Protein AF-A0AAN6TFU3-F1 (afdb_monomer)

Mean predicted aligned error: 9.66 Å

Radius of gyration: 27.09 Å; Cα contacts (8 Å, |Δi|>4): 936; chains: 1; bounding box: 92×65×65 Å

pLDDT: mean 84.67, std 21.24, range [26.86, 98.88]

Structure (mmCIF, N/CA/C/O backbone):
data_AF-A0AAN6TFU3-F1
#
_entry.id   AF-A0AAN6TFU3-F1
#
loop_
_atom_site.group_PDB
_atom_site.id
_atom_site.type_symbol
_atom_site.label_atom_id
_atom_site.label_alt_id
_atom_site.label_comp_id
_atom_site.label_asym_id
_atom_site.label_entity_id
_atom_site.label_seq_id
_atom_site.pdbx_PDB_ins_code
_atom_site.Cartn_x
_atom_site.Cartn_y
_atom_site.Cartn_z
_atom_site.occupancy
_atom_site.B_iso_or_equiv
_atom_site.auth_seq_id
_atom_site.auth_comp_id
_atom_site.auth_asym_id
_atom_site.auth_atom_id
_atom_site.pdbx_PDB_model_num
ATOM 1 N N . MET A 1 1 ? 24.140 -25.351 6.120 1.00 63.88 1 MET A N 1
ATOM 2 C CA . MET A 1 1 ? 22.740 -24.965 6.407 1.00 63.88 1 MET A CA 1
ATOM 3 C C . MET A 1 1 ? 21.881 -25.359 5.218 1.00 63.88 1 MET A C 1
ATOM 5 O O . MET A 1 1 ? 22.418 -25.387 4.118 1.00 63.88 1 MET A O 1
ATOM 9 N N . ALA A 1 2 ? 20.604 -25.695 5.427 1.00 81.69 2 ALA A N 1
ATOM 10 C CA . ALA A 1 2 ? 19.668 -25.896 4.318 1.00 81.69 2 ALA A CA 1
ATOM 11 C C . ALA A 1 2 ? 19.579 -24.611 3.481 1.00 81.69 2 ALA A C 1
ATOM 13 O O . ALA A 1 2 ? 19.592 -23.516 4.040 1.00 81.69 2 ALA A O 1
ATOM 14 N N . THR A 1 3 ? 19.518 -24.737 2.161 1.00 91.31 3 THR A N 1
ATOM 15 C CA . THR A 1 3 ? 19.290 -23.611 1.253 1.00 91.31 3 THR A CA 1
ATOM 16 C C . THR A 1 3 ? 17.799 -23.279 1.188 1.00 91.31 3 THR A C 1
ATOM 18 O O . THR A 1 3 ? 16.947 -24.113 1.510 1.00 91.31 3 THR A O 1
ATOM 21 N N . ILE A 1 4 ? 17.449 -22.083 0.702 1.00 96.19 4 ILE A N 1
ATOM 22 C CA . ILE A 1 4 ? 16.042 -21.724 0.463 1.00 96.19 4 ILE A CA 1
ATOM 23 C C . ILE A 1 4 ? 15.337 -22.743 -0.443 1.00 96.19 4 ILE A C 1
ATOM 25 O O . ILE A 1 4 ? 14.178 -23.066 -0.210 1.00 96.19 4 ILE A O 1
ATOM 29 N N . CYS A 1 5 ? 16.044 -23.297 -1.430 1.00 96.38 5 CYS A N 1
ATOM 30 C CA . CYS A 1 5 ? 15.501 -24.269 -2.373 1.00 96.38 5 CYS A CA 1
ATOM 31 C C . CYS A 1 5 ? 15.278 -25.658 -1.762 1.00 96.38 5 CYS A C 1
ATOM 33 O O . CYS A 1 5 ? 14.537 -26.442 -2.349 1.00 96.38 5 CYS A O 1
ATOM 35 N N . ASP A 1 6 ? 15.903 -25.969 -0.624 1.00 94.69 6 ASP A N 1
ATOM 36 C CA . ASP A 1 6 ? 15.677 -27.237 0.077 1.00 94.69 6 ASP A CA 1
ATOM 37 C C . ASP A 1 6 ? 14.355 -27.202 0.855 1.00 94.69 6 ASP A C 1
ATOM 39 O O . ASP A 1 6 ? 13.655 -28.208 0.935 1.00 94.69 6 ASP A O 1
ATOM 43 N N . LEU A 1 7 ? 13.985 -26.034 1.399 1.00 94.38 7 LEU A N 1
ATOM 44 C CA . LEU A 1 7 ? 12.725 -25.843 2.133 1.00 94.38 7 LEU A CA 1
ATOM 45 C C . LEU A 1 7 ? 11.571 -25.348 1.251 1.00 94.38 7 LEU A C 1
ATOM 47 O O . LEU A 1 7 ? 10.412 -25.637 1.540 1.00 94.38 7 LEU A O 1
ATOM 51 N N . PHE A 1 8 ? 11.885 -24.596 0.196 1.00 96.69 8 PHE A N 1
ATOM 52 C CA . PHE A 1 8 ? 10.936 -23.961 -0.720 1.00 96.69 8 PHE A CA 1
ATOM 53 C C . PHE A 1 8 ? 11.400 -24.172 -2.173 1.00 96.69 8 PHE A C 1
ATOM 55 O O . PHE A 1 8 ? 11.876 -23.232 -2.822 1.00 96.69 8 PHE A O 1
ATOM 62 N N . PRO A 1 9 ? 11.320 -25.408 -2.704 1.00 97.19 9 PRO A N 1
ATOM 63 C CA . PRO A 1 9 ? 11.821 -25.746 -4.039 1.00 97.19 9 PRO A CA 1
ATOM 64 C C . PRO A 1 9 ? 11.180 -24.915 -5.158 1.00 97.19 9 PRO A C 1
ATOM 66 O O . PRO A 1 9 ? 11.825 -24.646 -6.172 1.00 97.19 9 PRO A O 1
ATOM 69 N N . GLU A 1 10 ? 9.948 -24.439 -4.966 1.00 97.12 10 GLU A N 1
ATOM 70 C CA . GLU A 1 10 ? 9.255 -23.544 -5.893 1.00 97.12 10 GLU A CA 1
ATOM 71 C C . GLU A 1 10 ? 9.965 -22.193 -6.101 1.00 97.12 10 GLU A C 1
ATOM 73 O O . GLU A 1 10 ? 9.707 -21.523 -7.096 1.00 97.12 10 GLU A O 1
ATOM 78 N N . TYR A 1 11 ? 10.894 -21.789 -5.226 1.00 97.88 11 TYR A N 1
ATOM 79 C CA . TYR A 1 11 ? 11.713 -20.593 -5.439 1.00 97.88 11 TYR A CA 1
ATOM 80 C C . TYR A 1 11 ? 12.482 -20.673 -6.768 1.00 97.88 11 TYR A C 1
ATOM 82 O O . TYR A 1 11 ? 12.613 -19.671 -7.474 1.00 97.88 11 TYR A O 1
ATOM 90 N N . ARG A 1 12 ? 12.886 -21.884 -7.183 1.00 97.12 12 ARG A N 1
ATOM 91 C CA . ARG A 1 12 ? 13.541 -22.136 -8.477 1.00 97.12 12 ARG A CA 1
ATOM 92 C C . ARG A 1 12 ? 12.663 -21.772 -9.674 1.00 97.12 12 ARG A C 1
ATOM 94 O O . ARG A 1 12 ? 13.196 -21.485 -10.736 1.00 97.12 12 ARG A O 1
ATOM 101 N N . SER A 1 13 ? 11.336 -21.735 -9.528 1.00 97.25 13 SER A N 1
ATOM 102 C CA . SER A 1 13 ? 10.439 -21.348 -10.625 1.00 97.25 13 SER A CA 1
ATOM 103 C C . SER A 1 13 ? 10.405 -19.835 -10.867 1.00 97.25 13 SER A C 1
ATOM 105 O O . SER A 1 13 ? 9.597 -19.362 -11.662 1.00 97.25 13 SER A O 1
ATOM 107 N N . THR A 1 14 ? 11.209 -19.056 -10.139 1.00 97.75 14 THR A N 1
ATOM 108 C CA . THR A 1 14 ? 11.186 -17.589 -10.176 1.00 97.75 14 THR A CA 1
ATOM 109 C C . THR A 1 14 ? 12.504 -16.982 -10.653 1.00 97.75 14 THR A C 1
ATOM 111 O O . THR A 1 14 ? 12.731 -15.800 -10.418 1.00 97.75 14 THR A O 1
ATOM 114 N N . THR A 1 15 ? 13.372 -17.760 -11.310 1.00 96.38 15 THR A N 1
ATOM 115 C CA . THR A 1 15 ? 14.704 -17.326 -11.791 1.00 96.38 15 THR A CA 1
ATOM 116 C C . THR A 1 15 ? 14.666 -16.109 -12.708 1.00 96.38 15 THR A C 1
ATOM 118 O O . THR A 1 15 ? 15.585 -15.300 -12.683 1.00 96.38 15 THR A O 1
ATOM 121 N N . LEU A 1 16 ? 13.563 -15.913 -13.433 1.00 96.94 16 LEU A N 1
ATOM 122 C CA . LEU A 1 16 ? 13.294 -14.692 -14.192 1.00 96.94 16 LEU A CA 1
ATOM 123 C C . LEU A 1 16 ? 13.498 -13.414 -13.355 1.00 96.94 16 LEU A C 1
ATOM 125 O O . LEU A 1 16 ? 13.986 -12.411 -13.864 1.00 96.94 16 LEU A O 1
ATOM 129 N N . LEU A 1 17 ? 13.145 -13.432 -12.066 1.00 97.44 17 LEU A N 1
ATOM 130 C CA . LEU A 1 17 ? 13.337 -12.276 -11.187 1.00 97.44 17 LEU A CA 1
ATOM 131 C C . LEU A 1 17 ? 14.807 -12.054 -10.819 1.00 97.44 17 LEU A C 1
ATOM 133 O O . LEU A 1 17 ? 15.189 -10.917 -10.561 1.00 97.44 17 LEU A O 1
ATOM 137 N N . ASP A 1 18 ? 15.640 -13.096 -10.842 1.00 97.62 18 ASP A N 1
ATOM 138 C CA . ASP A 1 18 ? 17.091 -12.944 -10.699 1.00 97.62 18 ASP A CA 1
ATOM 139 C C . ASP A 1 18 ? 17.695 -12.321 -11.966 1.00 97.62 18 ASP A C 1
ATOM 141 O O . ASP A 1 18 ? 18.605 -11.499 -11.876 1.00 97.62 18 ASP A O 1
ATOM 145 N N . ASP A 1 19 ? 17.176 -12.669 -13.148 1.00 97.00 19 ASP A N 1
ATOM 146 C CA . ASP A 1 19 ? 17.580 -12.045 -14.413 1.00 97.00 19 ASP A CA 1
ATOM 147 C C . ASP A 1 19 ? 17.200 -10.558 -14.424 1.00 97.00 19 ASP A C 1
ATOM 149 O O . ASP A 1 19 ? 18.052 -9.706 -14.681 1.00 97.00 19 ASP A O 1
ATOM 153 N N . LEU A 1 20 ? 15.963 -10.231 -14.029 1.00 96.75 20 LEU A N 1
ATOM 154 C CA . LEU A 1 20 ? 15.510 -8.846 -13.876 1.00 96.75 20 LEU A CA 1
ATOM 155 C C . LEU A 1 20 ? 16.286 -8.098 -12.787 1.00 96.75 20 LEU A C 1
ATOM 157 O O . LEU A 1 20 ? 16.576 -6.916 -12.958 1.00 96.75 20 LEU A O 1
ATOM 161 N N . ARG A 1 21 ? 16.676 -8.757 -11.687 1.00 97.12 21 ARG A N 1
ATOM 162 C CA . ARG A 1 21 ? 17.547 -8.152 -10.668 1.00 97.12 21 ARG A CA 1
ATOM 163 C C . ARG A 1 21 ? 18.862 -7.664 -11.278 1.00 97.12 21 ARG A C 1
ATOM 165 O O . ARG A 1 21 ? 19.304 -6.575 -10.926 1.00 97.12 21 ARG A O 1
ATOM 172 N N . ARG A 1 22 ? 19.438 -8.433 -12.209 1.00 97.25 22 ARG A N 1
ATOM 173 C CA . ARG A 1 22 ? 20.698 -8.104 -12.895 1.00 97.25 22 ARG A CA 1
ATOM 174 C C . ARG A 1 22 ? 20.539 -7.126 -14.057 1.00 97.25 22 ARG A C 1
ATOM 176 O O . ARG A 1 22 ? 21.493 -6.422 -14.353 1.00 97.25 22 ARG A O 1
ATOM 183 N N . SER A 1 23 ? 19.393 -7.080 -14.738 1.00 96.44 23 SER A N 1
ATOM 184 C CA . SER A 1 23 ? 19.201 -6.192 -15.899 1.00 96.44 23 SER A CA 1
ATOM 185 C C . SER A 1 23 ? 18.516 -4.866 -15.555 1.00 96.44 23 SER A C 1
ATOM 187 O O . SER A 1 23 ? 18.873 -3.821 -16.094 1.00 96.44 23 SER A O 1
ATOM 189 N N . GLU A 1 24 ? 17.534 -4.885 -14.653 1.00 97.00 24 GLU A N 1
ATOM 190 C CA . GLU A 1 24 ? 16.683 -3.731 -14.331 1.00 97.00 24 GLU A CA 1
ATOM 191 C C . GLU A 1 24 ? 17.070 -3.032 -13.025 1.00 97.00 24 GLU A C 1
ATOM 193 O O . GLU A 1 24 ? 16.742 -1.856 -12.843 1.00 97.00 24 GLU A O 1
ATOM 198 N N . TYR A 1 25 ? 17.742 -3.756 -12.124 1.00 97.56 25 TYR A N 1
ATOM 199 C CA . TYR A 1 25 ? 18.026 -3.346 -10.745 1.00 97.56 25 TYR A CA 1
ATOM 200 C C . TYR A 1 25 ? 19.502 -3.521 -10.349 1.00 97.56 25 TYR A C 1
ATOM 202 O O . TYR A 1 25 ? 19.823 -3.504 -9.163 1.00 97.56 25 TYR A O 1
ATOM 210 N N . ASP A 1 26 ? 20.404 -3.653 -11.322 1.00 96.50 26 ASP A N 1
ATOM 211 C CA . ASP A 1 26 ? 21.863 -3.771 -11.141 1.00 96.50 26 ASP A CA 1
ATOM 212 C C . ASP A 1 26 ? 22.470 -2.671 -10.260 1.00 96.50 26 ASP A C 1
ATOM 214 O O . ASP A 1 26 ? 23.478 -2.879 -9.592 1.00 96.50 26 ASP A O 1
ATOM 218 N N . TYR A 1 27 ? 21.839 -1.495 -10.227 1.00 96.06 27 TYR A N 1
ATOM 219 C CA . TYR A 1 27 ? 22.264 -0.372 -9.402 1.00 96.06 27 TYR A CA 1
ATOM 220 C C . TYR A 1 27 ? 22.234 -0.680 -7.904 1.00 96.06 27 TYR A C 1
ATOM 222 O O . TYR A 1 27 ? 22.917 0.006 -7.154 1.00 96.06 27 TYR A O 1
ATOM 230 N N . LEU A 1 28 ? 21.472 -1.671 -7.442 1.00 97.44 28 LEU A N 1
ATOM 231 C CA . LEU A 1 28 ? 21.555 -2.100 -6.048 1.00 97.44 28 LEU A CA 1
ATOM 232 C C . LEU A 1 28 ? 22.885 -2.824 -5.791 1.00 97.44 28 LEU A C 1
ATOM 234 O O . LEU A 1 28 ? 23.594 -2.459 -4.859 1.00 97.44 28 LEU A O 1
ATOM 238 N N . ASP A 1 29 ? 23.278 -3.763 -6.658 1.00 95.62 29 ASP A N 1
ATOM 239 C CA . ASP A 1 29 ? 24.533 -4.520 -6.500 1.00 95.62 29 ASP A CA 1
ATOM 240 C C . ASP A 1 29 ? 25.753 -3.627 -6.719 1.00 95.62 29 ASP A C 1
ATOM 242 O O . ASP A 1 29 ? 26.697 -3.656 -5.935 1.00 95.62 29 ASP A O 1
ATOM 246 N N . ALA A 1 30 ? 25.703 -2.761 -7.736 1.00 96.81 30 ALA A N 1
ATOM 247 C CA . ALA A 1 30 ? 26.771 -1.808 -8.034 1.00 96.81 30 ALA A CA 1
ATOM 248 C C . ALA A 1 30 ? 27.028 -0.806 -6.893 1.00 96.81 30 ALA A C 1
ATOM 250 O O . ALA A 1 30 ? 28.104 -0.219 -6.832 1.00 96.81 30 ALA A O 1
ATOM 251 N N . ASN A 1 31 ? 26.047 -0.597 -6.008 1.00 96.69 31 ASN A N 1
ATOM 252 C CA . ASN A 1 31 ? 26.155 0.297 -4.853 1.00 96.69 31 ASN A CA 1
ATOM 253 C C . ASN A 1 31 ? 26.140 -0.453 -3.510 1.00 96.69 31 ASN A C 1
ATOM 255 O O . ASN A 1 31 ? 25.991 0.193 -2.471 1.00 96.69 31 ASN A O 1
ATOM 259 N N . HIS A 1 32 ? 26.275 -1.786 -3.519 1.00 95.75 32 HIS A N 1
ATOM 260 C CA . HIS A 1 32 ? 26.249 -2.630 -2.319 1.00 95.75 32 HIS A CA 1
ATOM 261 C C . HIS A 1 32 ? 25.033 -2.339 -1.417 1.00 95.75 32 HIS A C 1
ATOM 263 O O . HIS A 1 32 ? 25.172 -2.044 -0.232 1.00 95.75 32 HIS A O 1
ATOM 269 N N . GLN A 1 33 ? 23.836 -2.321 -2.011 1.00 97.06 33 GLN A N 1
ATOM 270 C CA . GLN A 1 33 ? 22.583 -2.014 -1.321 1.00 97.06 33 GLN A CA 1
ATOM 271 C C . GLN A 1 33 ? 21.691 -3.247 -1.192 1.00 97.06 33 GLN A C 1
ATOM 273 O O . GLN A 1 33 ? 21.219 -3.790 -2.192 1.00 97.06 33 GLN A O 1
ATOM 278 N N . VAL A 1 34 ? 21.335 -3.584 0.046 1.00 98.44 34 VAL A N 1
ATOM 279 C CA . VAL A 1 34 ? 20.288 -4.560 0.366 1.00 98.44 34 VAL A CA 1
ATOM 280 C C . VAL A 1 34 ? 18.986 -3.814 0.635 1.00 98.44 34 VAL A C 1
ATOM 282 O O . VAL A 1 34 ? 18.834 -3.136 1.654 1.00 98.44 34 VAL A O 1
ATOM 285 N N . TYR A 1 35 ? 18.015 -3.918 -0.276 1.00 98.56 35 TYR A N 1
ATOM 286 C CA . TYR A 1 35 ? 16.745 -3.193 -0.157 1.00 98.56 35 TYR A CA 1
ATOM 287 C C . TYR A 1 35 ? 15.609 -4.067 0.392 1.00 98.56 35 TYR A C 1
ATOM 289 O O . TYR A 1 35 ? 15.095 -4.956 -0.287 1.00 98.56 35 TYR A O 1
ATOM 297 N N . LEU A 1 36 ? 15.175 -3.761 1.617 1.00 98.62 36 LEU A N 1
ATOM 298 C CA . LEU A 1 36 ? 14.187 -4.512 2.399 1.00 98.62 36 LEU A CA 1
ATOM 299 C C . LEU A 1 36 ? 12.986 -3.648 2.842 1.00 98.62 36 LEU A C 1
ATOM 301 O O . LEU A 1 36 ? 12.289 -3.990 3.800 1.00 98.62 36 LEU A O 1
ATOM 305 N N . ASP A 1 37 ? 12.694 -2.543 2.145 1.00 98.06 37 ASP A N 1
ATOM 306 C CA . ASP A 1 37 ? 11.583 -1.620 2.461 1.00 98.06 37 ASP A CA 1
ATOM 307 C C . ASP A 1 37 ? 10.477 -1.567 1.379 1.00 98.06 37 ASP A C 1
ATOM 309 O O . ASP A 1 37 ? 9.811 -0.547 1.185 1.00 98.06 37 ASP A O 1
ATOM 313 N N . TYR A 1 38 ? 10.215 -2.690 0.698 1.00 97.88 38 TYR A N 1
ATOM 314 C CA . TYR A 1 38 ? 9.203 -2.789 -0.367 1.00 97.88 38 TYR A CA 1
ATOM 315 C C . TYR A 1 38 ? 7.762 -2.431 0.042 1.00 97.88 38 TYR A C 1
ATOM 317 O O . TYR A 1 38 ? 6.978 -1.951 -0.776 1.00 97.88 38 TYR A O 1
ATOM 325 N N . THR A 1 39 ? 7.384 -2.599 1.312 1.00 96.94 39 THR A N 1
ATOM 326 C CA . THR A 1 39 ? 6.070 -2.148 1.816 1.00 96.94 39 THR A CA 1
ATOM 327 C C . THR A 1 39 ? 5.985 -0.618 1.910 1.00 96.94 39 THR A C 1
ATOM 329 O O . THR A 1 39 ? 4.889 -0.035 1.889 1.00 96.94 39 THR A O 1
ATOM 332 N N . GLY A 1 40 ? 7.137 0.049 2.035 1.00 94.19 40 GLY A N 1
ATOM 333 C CA . GLY A 1 40 ? 7.281 1.494 1.917 1.00 94.19 40 GLY A CA 1
ATOM 334 C C . GLY A 1 40 ? 7.125 1.948 0.469 1.00 94.19 40 GLY A C 1
ATOM 335 O O . GLY A 1 40 ? 6.212 2.731 0.183 1.00 94.19 40 GLY A O 1
ATOM 336 N N . SER A 1 41 ? 7.977 1.433 -0.420 1.00 96.06 41 SER A N 1
ATOM 337 C CA . SER A 1 41 ? 8.022 1.763 -1.848 1.00 96.06 41 SER A CA 1
ATOM 338 C C . SER A 1 41 ? 8.584 0.604 -2.667 1.00 96.06 41 SER A C 1
ATOM 340 O O . SER A 1 41 ? 9.506 -0.069 -2.226 1.00 96.06 41 SER A O 1
ATOM 342 N N . GLY A 1 42 ? 8.099 0.421 -3.896 1.00 95.94 42 GLY A N 1
ATOM 343 C CA . GLY A 1 42 ? 8.834 -0.361 -4.885 1.00 95.94 42 GLY A CA 1
ATOM 344 C C . GLY A 1 42 ? 10.073 0.396 -5.373 1.00 95.94 42 GLY A C 1
ATOM 345 O O . GLY A 1 42 ? 10.270 1.573 -5.052 1.00 95.94 42 GLY A O 1
ATOM 346 N N . LEU A 1 43 ? 10.872 -0.268 -6.203 1.00 96.06 43 LEU A N 1
ATOM 347 C CA . LEU A 1 43 ? 12.026 0.320 -6.874 1.00 96.06 43 LEU A CA 1
ATOM 348 C C . LEU A 1 43 ? 11.766 0.441 -8.374 1.00 96.06 43 LEU A C 1
ATOM 350 O O . LEU A 1 43 ? 11.179 -0.457 -8.978 1.00 96.06 43 LEU A O 1
ATOM 354 N N . ALA A 1 44 ? 12.207 1.552 -8.964 1.00 93.69 44 ALA A N 1
ATOM 355 C CA . ALA A 1 44 ? 12.019 1.822 -10.382 1.00 93.69 44 ALA A CA 1
ATOM 356 C C . ALA A 1 44 ? 12.935 0.923 -11.222 1.00 93.69 44 ALA A C 1
ATOM 358 O O . ALA A 1 44 ? 14.159 0.946 -11.051 1.00 93.69 44 ALA A O 1
ATOM 359 N N . ALA A 1 45 ? 12.346 0.163 -12.144 1.00 95.50 45 ALA A N 1
ATOM 360 C CA . ALA A 1 45 ? 13.099 -0.561 -13.164 1.00 95.50 45 ALA A CA 1
ATOM 361 C C . ALA A 1 45 ? 13.742 0.428 -14.156 1.00 95.50 45 ALA A C 1
ATOM 363 O O . ALA A 1 45 ? 13.217 1.524 -14.395 1.00 95.50 45 ALA A O 1
ATOM 364 N N . ARG A 1 46 ? 14.878 0.064 -14.763 1.00 96.12 46 ARG A N 1
ATOM 365 C CA . ARG A 1 46 ? 15.511 0.889 -15.812 1.00 96.12 46 ARG A CA 1
ATOM 366 C C . ARG A 1 46 ? 14.584 1.087 -17.006 1.00 96.12 46 ARG A C 1
ATOM 368 O O . ARG A 1 46 ? 14.434 2.223 -17.457 1.00 96.12 46 ARG A O 1
ATOM 375 N N . SER A 1 47 ? 13.915 0.024 -17.437 1.00 95.12 47 SER A N 1
ATOM 376 C CA . SER A 1 47 ? 12.926 0.042 -18.517 1.00 95.12 47 SER A CA 1
ATOM 377 C C . SER A 1 47 ? 11.808 1.068 -18.297 1.00 95.12 47 SER A C 1
ATOM 379 O O . SER A 1 47 ? 11.452 1.779 -19.232 1.00 95.12 47 SER A O 1
ATOM 381 N N . GLN A 1 48 ? 11.307 1.238 -17.066 1.00 94.06 48 GLN A N 1
ATOM 382 C CA . GLN A 1 48 ? 10.279 2.248 -16.766 1.00 94.06 48 GLN A CA 1
ATOM 383 C C . GLN A 1 48 ? 10.764 3.678 -17.015 1.00 94.06 48 GLN A C 1
ATOM 385 O O . GLN A 1 48 ? 10.052 4.477 -17.621 1.00 94.06 48 GLN A O 1
ATOM 390 N N . ARG A 1 49 ? 11.989 3.997 -16.583 1.00 94.12 49 ARG A N 1
ATOM 391 C CA . ARG A 1 49 ? 12.576 5.330 -16.790 1.00 94.12 49 ARG A CA 1
ATOM 392 C C . ARG A 1 49 ? 12.902 5.583 -18.259 1.00 94.12 49 ARG A C 1
ATOM 394 O O . ARG A 1 49 ? 12.630 6.665 -18.765 1.00 94.12 49 ARG A O 1
ATOM 401 N N . GLN A 1 50 ? 13.456 4.583 -18.940 1.00 95.75 50 GLN A N 1
ATOM 402 C CA . GLN A 1 50 ? 13.773 4.671 -20.366 1.00 95.75 50 GLN A CA 1
ATOM 403 C C . GLN A 1 50 ? 12.511 4.868 -21.208 1.00 95.75 50 GLN A C 1
ATOM 405 O O . GLN A 1 50 ? 12.499 5.718 -22.092 1.00 95.75 50 GLN A O 1
ATOM 410 N N . HIS A 1 51 ? 11.433 4.143 -20.899 1.00 95.88 51 HIS A N 1
ATOM 411 C CA . HIS A 1 51 ? 10.160 4.295 -21.596 1.00 95.88 51 HIS A CA 1
ATOM 412 C C . HIS A 1 51 ? 9.536 5.680 -21.376 1.00 95.88 51 HIS A C 1
ATOM 414 O O . HIS A 1 51 ? 9.010 6.270 -22.319 1.00 95.88 51 HIS A O 1
ATOM 420 N N . HIS A 1 52 ? 9.615 6.225 -20.156 1.00 96.19 52 HIS A N 1
ATOM 421 C CA . HIS A 1 52 ? 9.176 7.595 -19.888 1.00 96.19 52 HIS A CA 1
ATOM 422 C C . HIS A 1 52 ? 9.916 8.605 -20.778 1.00 96.19 52 HIS A C 1
ATOM 424 O O . HIS A 1 52 ? 9.280 9.368 -21.505 1.00 96.19 52 HIS A O 1
ATOM 430 N N . GLU A 1 53 ? 11.250 8.557 -20.778 1.00 96.56 53 GLU A N 1
ATOM 431 C CA . GLU A 1 53 ? 12.097 9.454 -21.574 1.00 96.56 53 GLU A CA 1
ATOM 432 C C . GLU A 1 53 ? 11.825 9.316 -23.078 1.00 96.56 53 GLU A C 1
ATOM 434 O O . GLU A 1 53 ? 11.669 10.300 -23.806 1.00 96.56 53 GLU A O 1
ATOM 439 N N . GLN A 1 54 ? 11.698 8.078 -23.557 1.00 96.50 54 GLN A N 1
ATOM 440 C CA . GLN A 1 54 ? 11.377 7.800 -24.950 1.00 96.50 54 GLN A CA 1
ATOM 441 C C . GLN A 1 54 ? 10.017 8.392 -25.336 1.00 96.50 54 GLN A C 1
ATOM 443 O O . GLN A 1 54 ? 9.891 9.031 -26.378 1.00 96.50 54 GLN A O 1
ATOM 448 N N . ARG A 1 55 ? 8.994 8.232 -24.491 1.00 95.62 55 ARG A N 1
ATOM 449 C CA . ARG A 1 55 ? 7.659 8.771 -24.768 1.00 95.62 55 ARG A CA 1
ATOM 450 C C . ARG A 1 55 ? 7.676 10.296 -24.853 1.00 95.62 55 ARG A C 1
ATOM 452 O O . ARG A 1 55 ? 7.054 10.845 -25.760 1.00 95.62 55 ARG A O 1
ATOM 459 N N . LEU A 1 56 ? 8.368 10.971 -23.933 1.00 95.69 56 LEU A N 1
ATOM 460 C CA . LEU A 1 56 ? 8.420 12.437 -23.906 1.00 95.69 56 LEU A CA 1
ATOM 461 C C . LEU A 1 56 ? 9.283 13.041 -25.021 1.00 95.69 56 LEU A C 1
ATOM 463 O O . LEU A 1 56 ? 8.998 14.151 -25.463 1.00 95.69 56 LEU A O 1
ATOM 467 N N . SER A 1 57 ? 10.293 12.319 -25.507 1.00 95.38 57 SER A N 1
ATOM 468 C CA . SER A 1 57 ? 11.127 12.768 -26.632 1.00 95.38 57 SER A CA 1
ATOM 469 C C . SER A 1 57 ? 10.472 12.572 -28.005 1.00 95.38 57 SER A C 1
ATOM 471 O O . SER A 1 57 ? 10.855 13.244 -28.961 1.00 95.38 57 SER A O 1
ATOM 473 N N . GLN A 1 58 ? 9.479 11.684 -28.122 1.00 93.12 58 GLN A N 1
ATOM 474 C CA . GLN A 1 58 ? 8.840 11.355 -29.402 1.00 93.12 58 GLN A CA 1
ATOM 475 C C . GLN A 1 58 ? 7.609 12.201 -29.745 1.00 93.12 58 GLN A C 1
ATOM 477 O O . GLN A 1 58 ? 7.331 12.409 -30.926 1.00 93.12 58 GLN A O 1
ATOM 482 N N . PHE A 1 59 ? 6.841 12.659 -28.752 1.00 90.81 59 PHE A N 1
ATOM 483 C CA . PHE A 1 59 ? 5.587 13.374 -29.001 1.00 90.81 59 PHE A CA 1
ATOM 484 C C . PHE A 1 59 ? 5.314 14.450 -27.937 1.00 90.81 59 PHE A C 1
ATOM 486 O O . PHE A 1 59 ? 5.517 14.189 -26.750 1.00 90.81 59 PHE A O 1
ATOM 493 N N . PRO A 1 60 ? 4.821 15.649 -28.311 1.00 93.69 60 PRO A N 1
ATOM 494 C CA . PRO A 1 60 ? 4.471 16.679 -27.341 1.00 93.69 60 PRO A CA 1
ATOM 495 C C . PRO A 1 60 ? 3.164 16.347 -26.612 1.00 93.69 60 PRO A C 1
ATOM 497 O O . PRO A 1 60 ? 2.115 16.185 -27.231 1.00 93.69 60 PRO A O 1
ATOM 500 N N . TYR A 1 61 ? 3.199 16.349 -25.281 1.00 94.88 61 TYR A N 1
ATOM 501 C CA . TYR A 1 61 ? 2.010 16.203 -24.439 1.00 94.88 61 TYR A CA 1
ATOM 502 C C . TYR A 1 61 ? 1.660 17.546 -23.800 1.00 94.88 61 TYR A C 1
ATOM 504 O O . TYR A 1 61 ? 2.484 18.154 -23.116 1.00 94.88 61 TYR A O 1
ATOM 512 N N . GLY A 1 62 ? 0.441 18.018 -24.049 1.00 94.00 62 GLY A N 1
ATOM 513 C CA . GLY A 1 62 ? -0.093 19.262 -23.500 1.00 94.00 62 GLY A CA 1
ATOM 514 C C . GLY A 1 62 ? -1.049 19.005 -22.340 1.00 94.00 62 GLY A C 1
ATOM 515 O O . GLY A 1 62 ? -1.465 17.872 -22.105 1.00 94.00 62 GLY A O 1
ATOM 516 N N . ASN A 1 63 ? -1.439 20.070 -21.636 1.00 93.38 63 ASN A N 1
ATOM 517 C CA . ASN A 1 63 ? -2.492 19.979 -20.623 1.00 93.38 63 ASN A CA 1
ATOM 518 C C . ASN A 1 63 ? -3.779 19.410 -21.269 1.00 93.38 63 ASN A C 1
ATOM 520 O O . ASN A 1 63 ? -4.170 19.914 -22.332 1.00 93.38 63 ASN A O 1
ATOM 524 N N . PRO A 1 64 ? -4.413 18.361 -20.704 1.00 87.38 64 PRO A N 1
ATOM 525 C CA . PRO A 1 64 ? -5.655 17.796 -21.237 1.00 87.38 64 PRO A CA 1
ATOM 526 C C . PRO A 1 64 ? -6.810 18.818 -21.257 1.00 87.38 64 PRO A C 1
ATOM 528 O O . PRO A 1 64 ? -6.713 19.906 -20.694 1.00 87.38 64 PRO A O 1
ATOM 531 N N . HIS A 1 65 ? -7.929 18.450 -21.893 1.00 83.19 65 HIS A N 1
ATOM 532 C CA . HIS A 1 65 ? -9.169 19.248 -21.984 1.00 83.19 65 HIS A CA 1
ATOM 533 C C . HIS A 1 65 ? -9.169 20.395 -23.014 1.00 83.19 65 HIS A C 1
ATOM 535 O O . HIS A 1 65 ? -9.949 21.338 -22.906 1.00 83.19 65 HIS A O 1
ATOM 541 N N . SER A 1 66 ? -8.330 20.315 -24.045 1.00 86.06 66 SER A N 1
ATOM 542 C CA . SER A 1 66 ? -8.386 21.171 -25.236 1.00 86.06 66 SER A CA 1
ATOM 543 C C . SER A 1 66 ? -8.473 20.329 -26.511 1.00 86.06 66 SER A C 1
ATOM 545 O O . SER A 1 66 ? -8.107 19.160 -26.524 1.00 86.06 66 SER A O 1
ATOM 547 N N . ILE A 1 67 ? -8.919 20.932 -27.615 1.00 89.38 67 ILE A N 1
ATOM 548 C CA . ILE A 1 67 ? -9.059 20.239 -28.913 1.00 89.38 67 ILE A CA 1
ATOM 549 C C . ILE A 1 67 ? -7.742 20.109 -29.698 1.00 89.38 67 ILE A C 1
ATOM 551 O O . ILE A 1 67 ? -7.723 19.531 -30.780 1.00 89.38 67 ILE A O 1
ATOM 555 N N . ASN A 1 68 ? -6.643 20.691 -29.205 1.00 93.81 68 ASN A N 1
ATOM 556 C CA . ASN A 1 68 ? -5.367 20.682 -29.919 1.00 93.81 68 ASN A CA 1
ATOM 557 C C . ASN A 1 68 ? -4.673 19.301 -29.841 1.00 93.81 68 ASN A C 1
ATOM 559 O O . ASN A 1 68 ? -4.935 18.544 -28.903 1.00 93.81 68 ASN A O 1
ATOM 563 N N . PRO A 1 69 ? -3.759 18.975 -30.777 1.00 95.50 69 PRO A N 1
ATOM 564 C CA . PRO A 1 69 ? -3.177 17.634 -30.870 1.00 95.50 69 PRO A CA 1
ATOM 565 C C . PRO A 1 69 ? -2.443 17.154 -29.611 1.00 95.50 69 PRO A C 1
ATOM 567 O O . PRO A 1 69 ? -2.588 15.997 -29.225 1.00 95.50 69 PRO A O 1
ATOM 570 N N . SER A 1 70 ? -1.677 18.025 -28.945 1.00 95.62 70 SER A N 1
ATOM 571 C CA . SER A 1 70 ? -0.906 17.634 -27.756 1.00 95.62 70 SER A CA 1
ATOM 572 C C . SER A 1 70 ? -1.801 17.397 -26.537 1.00 95.62 70 SER A C 1
ATOM 574 O O . SER A 1 70 ? -1.509 16.528 -25.717 1.00 95.62 70 SER A O 1
ATOM 576 N N . SER A 1 71 ? -2.915 18.128 -26.438 1.00 95.56 71 SER A N 1
ATOM 577 C CA . SER A 1 71 ? -3.959 17.907 -25.434 1.00 95.56 71 SER A CA 1
ATOM 578 C C . SER A 1 71 ? -4.734 16.613 -25.695 1.00 95.56 71 SER A C 1
ATOM 580 O O . SER A 1 71 ? -4.894 15.805 -24.783 1.00 95.56 71 SER A O 1
ATOM 582 N N . ALA A 1 72 ? -5.134 16.361 -26.947 1.00 95.31 72 ALA A N 1
ATOM 583 C CA . ALA A 1 72 ? -5.833 15.137 -27.338 1.00 95.31 72 ALA A CA 1
ATOM 584 C C . ALA A 1 72 ? -4.995 13.878 -27.053 1.00 95.31 72 ALA A C 1
ATOM 586 O O . ALA A 1 72 ? -5.509 12.916 -26.484 1.00 95.31 72 ALA A O 1
ATOM 587 N N . ALA A 1 73 ? -3.693 13.908 -27.357 1.00 95.56 73 ALA A N 1
ATOM 588 C CA . ALA A 1 73 ? -2.783 12.803 -27.054 1.00 95.56 73 ALA A CA 1
ATOM 589 C C . ALA A 1 73 ? -2.628 12.551 -25.545 1.00 95.56 73 ALA A C 1
ATOM 591 O O . ALA A 1 73 ? -2.574 11.399 -25.109 1.00 95.56 73 ALA A O 1
ATOM 592 N N . ALA A 1 74 ? -2.583 13.612 -24.731 1.00 96.62 74 ALA A N 1
ATOM 593 C CA . ALA A 1 74 ? -2.558 13.490 -23.276 1.00 96.62 74 ALA A CA 1
ATOM 594 C C . ALA A 1 74 ? -3.860 12.875 -22.737 1.00 96.62 74 ALA A C 1
ATOM 596 O O . ALA A 1 74 ? -3.808 11.961 -21.913 1.00 96.62 74 ALA A O 1
ATOM 597 N N . THR A 1 75 ? -5.017 13.319 -23.240 1.00 95.75 75 THR A N 1
ATOM 598 C CA . THR A 1 75 ? -6.325 12.740 -22.900 1.00 95.75 75 THR A CA 1
ATOM 599 C C . THR A 1 75 ? -6.400 11.261 -23.283 1.00 95.75 75 THR A C 1
ATOM 601 O O . THR A 1 75 ? -6.744 10.441 -22.437 1.00 95.75 75 THR A O 1
ATOM 604 N N . GLU A 1 76 ? -6.011 10.885 -24.504 1.00 96.38 76 GLU A N 1
ATOM 605 C CA . GLU A 1 76 ? -6.008 9.481 -24.932 1.00 96.38 76 GLU A CA 1
ATOM 606 C C . GLU A 1 76 ? -5.101 8.621 -24.038 1.00 96.38 76 GLU A C 1
ATOM 608 O O . GLU A 1 76 ? -5.491 7.540 -23.597 1.00 96.38 76 GLU A O 1
ATOM 613 N N . ALA A 1 77 ? -3.899 9.104 -23.715 1.00 97.25 77 ALA A N 1
ATOM 614 C CA . ALA A 1 77 ? -2.971 8.378 -22.857 1.00 97.25 77 ALA A CA 1
ATOM 615 C C . ALA A 1 77 ? -3.522 8.174 -21.432 1.00 97.25 77 ALA A C 1
ATOM 617 O O . ALA A 1 77 ? -3.361 7.091 -20.862 1.00 97.25 77 ALA A O 1
ATOM 618 N N . ILE A 1 78 ? -4.212 9.174 -20.873 1.00 97.62 78 ILE A N 1
ATOM 619 C CA . ILE A 1 78 ? -4.903 9.063 -19.580 1.00 97.62 78 ILE A CA 1
ATOM 620 C C . ILE A 1 78 ? -6.015 8.009 -19.649 1.00 97.62 78 ILE A C 1
ATOM 622 O O . ILE A 1 78 ? -6.053 7.111 -18.804 1.00 97.62 78 ILE A O 1
ATOM 626 N N . GLU A 1 79 ? -6.878 8.063 -20.664 1.00 97.56 79 GLU A N 1
ATOM 627 C CA . GLU A 1 79 ? -8.021 7.151 -20.785 1.00 97.56 79 GLU A CA 1
ATOM 628 C C . GLU A 1 79 ? -7.591 5.700 -21.043 1.00 97.56 79 GLU A C 1
ATOM 630 O O . GLU A 1 79 ? -8.102 4.774 -20.404 1.00 97.56 79 GLU A O 1
ATOM 635 N N . ARG A 1 80 ? -6.556 5.481 -21.869 1.00 98.31 80 ARG A N 1
ATOM 636 C CA . ARG A 1 80 ? -5.926 4.155 -22.012 1.00 98.31 80 ARG A CA 1
ATOM 637 C C . ARG A 1 80 ? -5.398 3.643 -20.675 1.00 98.31 80 ARG A C 1
ATOM 639 O O . ARG A 1 80 ? -5.572 2.470 -20.344 1.00 98.31 80 ARG A O 1
ATOM 646 N N . THR A 1 81 ? -4.815 4.525 -19.862 1.00 98.75 81 THR A N 1
ATOM 647 C CA . THR A 1 81 ? -4.332 4.156 -18.527 1.00 98.75 81 THR A CA 1
ATOM 648 C C . THR A 1 81 ? -5.477 3.755 -17.595 1.00 98.75 81 THR A C 1
ATOM 650 O O . THR A 1 81 ? -5.356 2.735 -16.915 1.00 98.75 81 THR A O 1
ATOM 653 N N . ARG A 1 82 ? -6.615 4.468 -17.588 1.00 98.56 82 ARG A N 1
ATOM 654 C CA . ARG A 1 82 ? -7.800 4.056 -16.805 1.00 98.56 82 ARG A CA 1
ATOM 655 C C . ARG A 1 82 ? -8.272 2.661 -17.195 1.00 98.56 82 ARG A C 1
ATOM 657 O O . ARG A 1 82 ? -8.441 1.810 -16.321 1.00 98.56 82 ARG A O 1
ATOM 664 N N . ALA A 1 83 ? -8.438 2.414 -18.494 1.00 98.56 83 ALA A N 1
ATOM 665 C CA .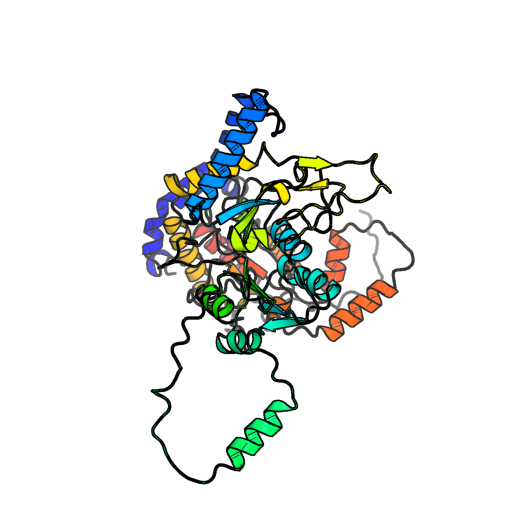 ALA A 1 83 ? -8.866 1.115 -19.004 1.00 98.56 83 ALA A CA 1
ATOM 666 C C . ALA A 1 83 ? -7.897 0.002 -18.579 1.00 98.56 83 ALA A C 1
ATOM 668 O O . ALA A 1 83 ? -8.315 -1.057 -18.106 1.00 98.56 83 ALA A O 1
ATOM 669 N N . ARG A 1 84 ? -6.589 0.267 -18.660 1.00 98.62 84 ARG A N 1
ATOM 670 C CA . ARG A 1 84 ? -5.559 -0.698 -18.277 1.00 98.62 84 ARG A CA 1
ATOM 671 C C . ARG A 1 84 ? -5.523 -0.996 -16.780 1.00 98.62 84 ARG A C 1
ATOM 673 O O . ARG A 1 84 ? -5.298 -2.152 -16.409 1.00 98.62 84 ARG A O 1
ATOM 680 N N . ILE A 1 85 ? -5.760 0.010 -15.937 1.00 98.75 85 ILE A N 1
ATOM 681 C CA . ILE A 1 85 ? -5.900 -0.143 -14.481 1.00 98.75 85 ILE A CA 1
ATOM 682 C C . ILE A 1 85 ? -7.086 -1.051 -14.157 1.00 98.75 85 ILE A C 1
ATOM 684 O O . ILE A 1 85 ? -6.930 -1.991 -13.382 1.00 98.75 85 ILE A O 1
ATOM 688 N N . LEU A 1 86 ? -8.248 -0.814 -14.773 1.00 98.44 86 LEU A N 1
ATOM 689 C CA . LEU A 1 86 ? -9.431 -1.654 -14.570 1.00 98.44 86 LEU A CA 1
ATOM 690 C C . LEU A 1 86 ? -9.180 -3.096 -15.021 1.00 98.44 86 LEU A C 1
ATOM 692 O O . LEU A 1 86 ? -9.466 -4.026 -14.269 1.00 98.44 86 LEU A O 1
ATOM 696 N N . ALA A 1 87 ? -8.546 -3.287 -16.181 1.00 97.56 87 ALA A N 1
ATOM 697 C CA . ALA A 1 87 ? -8.159 -4.610 -16.665 1.00 97.56 87 ALA A CA 1
ATOM 698 C C . ALA A 1 87 ? -7.184 -5.329 -15.712 1.00 97.56 87 ALA A C 1
ATOM 700 O O . ALA A 1 87 ? -7.307 -6.533 -15.506 1.00 97.56 87 ALA A O 1
ATOM 701 N N . HIS A 1 88 ? -6.240 -4.609 -15.088 1.00 97.44 88 HIS A N 1
ATOM 702 C CA . HIS A 1 88 ? -5.290 -5.198 -14.134 1.00 97.44 88 HIS A CA 1
ATOM 703 C C . HIS A 1 88 ? -5.977 -5.838 -12.923 1.00 97.44 88 HIS A C 1
ATOM 705 O O . HIS A 1 88 ? -5.506 -6.861 -12.431 1.00 97.44 88 HIS A O 1
ATOM 711 N N . VAL A 1 89 ? -7.079 -5.244 -12.459 1.00 96.94 89 VAL A N 1
ATOM 712 C CA . VAL A 1 89 ? -7.847 -5.735 -11.306 1.00 96.94 89 VAL A CA 1
ATOM 713 C C . VAL A 1 89 ? -9.132 -6.461 -11.712 1.00 96.94 89 VAL A C 1
ATOM 715 O O . VAL A 1 89 ? -10.021 -6.650 -10.885 1.00 96.94 89 VAL A O 1
ATOM 718 N N . ASN A 1 90 ? -9.255 -6.845 -12.986 1.00 96.31 90 ASN A N 1
ATOM 719 C CA . ASN A 1 90 ? -10.425 -7.527 -13.544 1.00 96.31 90 ASN A CA 1
ATOM 720 C C . ASN A 1 90 ? -11.760 -6.792 -13.269 1.00 96.31 90 ASN A C 1
ATOM 722 O O . ASN A 1 90 ? -12.791 -7.402 -12.994 1.00 96.31 90 ASN A O 1
ATOM 726 N N . ALA A 1 91 ? -11.745 -5.456 -13.292 1.00 96.81 91 ALA A N 1
ATOM 727 C CA . ALA A 1 91 ? -12.923 -4.618 -13.090 1.00 96.81 91 ALA A CA 1
ATOM 728 C C . ALA A 1 91 ? -13.559 -4.222 -14.429 1.00 96.81 91 ALA A C 1
ATOM 730 O O . ALA A 1 91 ? -12.877 -3.770 -15.347 1.00 96.81 91 ALA A O 1
ATOM 731 N N . SER A 1 92 ? -14.887 -4.320 -14.522 1.00 95.62 92 SER A N 1
ATOM 732 C CA . SER A 1 92 ? -15.623 -3.823 -15.688 1.00 95.62 92 SER A CA 1
ATOM 733 C C . SER A 1 92 ? -15.721 -2.290 -15.664 1.00 95.62 92 SER A C 1
ATOM 735 O O . SER A 1 92 ? -16.144 -1.742 -14.642 1.00 95.62 92 SER A O 1
ATOM 737 N N . PRO A 1 93 ? -15.444 -1.583 -16.778 1.00 96.06 93 PRO A N 1
ATOM 738 C CA . PRO A 1 93 ? -15.667 -0.137 -16.879 1.00 96.06 93 PRO A CA 1
ATOM 739 C C . PRO A 1 93 ? -17.149 0.256 -16.795 1.00 96.06 93 PRO A C 1
ATOM 741 O O . PRO A 1 93 ? -17.458 1.422 -16.550 1.00 96.06 93 PRO A O 1
ATOM 744 N N . ALA A 1 94 ? -18.077 -0.694 -16.960 1.00 94.75 94 ALA A N 1
ATOM 745 C CA . ALA A 1 94 ? -19.499 -0.464 -16.708 1.00 94.75 94 ALA A CA 1
ATOM 746 C C . ALA A 1 94 ? -19.817 -0.390 -15.203 1.00 94.75 94 ALA A C 1
ATOM 748 O O . ALA A 1 94 ? -20.700 0.360 -14.799 1.00 94.75 94 ALA A O 1
ATOM 749 N N . ASP A 1 95 ? -19.066 -1.117 -14.371 1.00 94.75 95 ASP A N 1
ATOM 750 C CA . ASP A 1 95 ? -19.296 -1.200 -12.924 1.00 94.75 95 ASP A CA 1
ATOM 751 C C . ASP A 1 95 ? -18.412 -0.224 -12.137 1.00 94.75 95 ASP A C 1
ATOM 753 O O . ASP A 1 95 ? -18.810 0.260 -11.074 1.00 94.75 95 ASP A O 1
ATOM 757 N N . TYR A 1 96 ? -17.216 0.069 -12.650 1.00 98.06 96 TYR A N 1
ATOM 758 C CA . TYR A 1 96 ? -16.166 0.804 -11.957 1.00 98.06 96 TYR A CA 1
ATOM 759 C C . TYR A 1 96 ? -15.641 1.986 -12.768 1.00 98.06 96 TYR A C 1
ATOM 761 O O . TYR A 1 96 ? -15.555 1.946 -13.994 1.00 98.06 96 TYR A O 1
ATOM 769 N N . ALA A 1 97 ? -15.233 3.021 -12.044 1.00 98.12 97 ALA A N 1
ATOM 770 C CA . ALA A 1 97 ? -14.465 4.146 -12.546 1.00 98.12 97 ALA A CA 1
ATOM 771 C C . ALA A 1 97 ? -13.123 4.233 -11.807 1.00 98.12 97 ALA A C 1
ATOM 773 O O . ALA A 1 97 ? -12.977 3.754 -10.676 1.00 98.12 97 ALA A O 1
ATOM 774 N N . VAL A 1 98 ? -12.149 4.873 -12.445 1.00 98.75 98 VAL A N 1
ATOM 775 C CA . VAL A 1 98 ? -10.849 5.202 -11.853 1.00 98.75 98 VAL A CA 1
ATOM 776 C C . VAL A 1 98 ? -10.821 6.706 -11.651 1.00 98.75 98 VAL A C 1
ATOM 778 O O . VAL A 1 98 ? -11.149 7.425 -12.583 1.00 98.75 98 VAL A O 1
ATOM 781 N N . VAL A 1 99 ? -10.414 7.178 -10.476 1.00 98.50 99 VAL A N 1
ATOM 782 C CA . VAL A 1 99 ? -10.136 8.593 -10.190 1.00 98.50 99 VAL A CA 1
ATOM 783 C C . VAL A 1 99 ? -8.664 8.705 -9.814 1.00 98.50 99 VAL A C 1
ATOM 785 O O . VAL A 1 99 ? -8.227 8.100 -8.828 1.00 98.50 99 VAL A O 1
ATOM 788 N N . PHE A 1 100 ? -7.875 9.440 -10.589 1.00 98.50 100 PHE A N 1
ATOM 789 C CA . PHE A 1 100 ? -6.462 9.648 -10.303 1.00 98.50 100 PHE A CA 1
ATOM 790 C C . PHE A 1 100 ? -6.284 10.556 -9.091 1.00 98.50 100 PHE A C 1
ATOM 792 O O . PHE A 1 100 ? -6.958 11.564 -8.909 1.00 98.50 100 PHE A O 1
ATOM 799 N N . THR A 1 101 ? -5.342 10.178 -8.236 1.00 98.12 101 THR A N 1
ATOM 800 C CA . THR A 1 101 ? -4.953 10.942 -7.046 1.00 98.12 101 THR A CA 1
ATOM 801 C C . THR A 1 101 ? -3.436 10.872 -6.896 1.00 98.12 101 THR A C 1
ATOM 803 O O . THR A 1 101 ? -2.809 10.025 -7.529 1.00 98.12 101 THR A O 1
ATOM 806 N N . PRO A 1 102 ? -2.796 11.694 -6.049 1.00 97.81 102 PRO A N 1
ATOM 807 C CA . PRO A 1 102 ? -1.343 11.611 -5.882 1.00 97.81 102 PRO A CA 1
ATOM 808 C C . PRO A 1 102 ? -0.840 10.261 -5.335 1.00 97.81 102 PRO A C 1
ATOM 810 O O . PRO A 1 102 ? 0.316 9.900 -5.544 1.00 97.81 102 PRO A O 1
ATOM 813 N N . ASN A 1 103 ? -1.674 9.539 -4.575 1.00 98.19 103 ASN A N 1
ATOM 814 C CA . ASN A 1 103 ? -1.402 8.235 -3.952 1.00 98.19 103 ASN A CA 1
ATOM 815 C C . ASN A 1 103 ? -2.661 7.740 -3.197 1.00 98.19 103 ASN A C 1
ATOM 817 O O . ASN A 1 103 ? -3.655 8.460 -3.090 1.00 98.19 103 ASN A O 1
ATOM 821 N N . ALA A 1 104 ? -2.591 6.560 -2.573 1.00 98.44 104 ALA A N 1
ATOM 822 C CA . ALA A 1 104 ? -3.652 6.005 -1.725 1.00 98.44 104 ALA A CA 1
ATOM 823 C C . ALA A 1 104 ? -4.118 6.946 -0.592 1.00 98.44 104 ALA A C 1
ATOM 825 O O . ALA A 1 104 ? -5.288 6.915 -0.219 1.00 98.44 104 ALA A O 1
ATOM 826 N N . THR A 1 105 ? -3.248 7.811 -0.052 1.00 98.50 105 THR A N 1
ATOM 827 C CA . THR A 1 105 ? -3.643 8.827 0.943 1.00 98.50 105 THR A CA 1
ATOM 828 C C . THR A 1 105 ? -4.510 9.913 0.320 1.00 98.50 105 THR A C 1
ATOM 830 O O . THR A 1 105 ? -5.498 10.317 0.928 1.00 98.50 105 THR A O 1
ATOM 833 N N . GLY A 1 106 ? -4.177 10.360 -0.894 1.00 98.25 106 GLY A N 1
ATOM 834 C CA . GLY A 1 106 ? -5.016 11.271 -1.672 1.00 98.25 106 GLY A CA 1
ATOM 835 C C . GLY A 1 106 ? -6.405 10.680 -1.918 1.00 98.25 106 GLY A C 1
ATOM 836 O O . GLY A 1 106 ? -7.406 11.336 -1.647 1.00 98.25 106 GLY A O 1
ATOM 837 N N . ALA A 1 107 ? -6.466 9.407 -2.311 1.00 98.56 107 ALA A N 1
ATOM 838 C CA . ALA A 1 107 ? -7.720 8.675 -2.476 1.00 98.56 107 ALA A CA 1
ATOM 839 C C . ALA A 1 107 ? -8.507 8.511 -1.156 1.00 98.56 107 ALA A C 1
ATOM 841 O O . ALA A 1 107 ? -9.713 8.756 -1.125 1.00 98.56 107 ALA A O 1
ATOM 842 N N . ALA A 1 108 ? -7.842 8.179 -0.042 1.00 98.69 108 ALA A N 1
ATOM 843 C CA . ALA A 1 108 ? -8.472 8.110 1.281 1.00 98.69 108 ALA A CA 1
ATOM 844 C C . ALA A 1 108 ? -9.060 9.462 1.712 1.00 98.69 108 ALA A C 1
ATOM 846 O O . ALA A 1 108 ? -10.190 9.521 2.201 1.00 98.69 108 ALA A O 1
ATOM 847 N N . ARG A 1 109 ? -8.307 10.551 1.511 1.00 98.06 109 ARG A N 1
ATOM 848 C CA . ARG A 1 109 ? -8.757 11.917 1.798 1.00 98.06 109 ARG A CA 1
ATOM 849 C C . ARG A 1 109 ? -9.965 12.284 0.943 1.00 98.06 109 ARG A C 1
ATOM 851 O O . ARG A 1 109 ? -10.943 12.762 1.507 1.00 98.06 109 ARG A O 1
ATOM 858 N N . LEU A 1 110 ? -9.912 12.025 -0.365 1.00 97.81 110 LEU A N 1
ATOM 859 C CA . LEU A 1 110 ? -11.013 12.284 -1.295 1.00 97.81 110 LEU A CA 1
ATOM 860 C C . LEU A 1 110 ? -12.303 11.600 -0.826 1.00 97.81 110 LEU A C 1
ATOM 862 O O . LEU A 1 110 ? -13.340 12.252 -0.710 1.00 97.81 110 LEU A O 1
ATOM 866 N N . VAL A 1 111 ? -12.230 10.307 -0.484 1.00 98.25 111 VAL A N 1
ATOM 867 C CA . VAL A 1 111 ? -13.378 9.578 0.074 1.00 98.25 111 VAL A CA 1
ATOM 868 C C . VAL A 1 111 ? -13.817 10.209 1.393 1.00 98.25 111 VAL A C 1
ATOM 870 O O . VAL A 1 111 ? -14.991 10.512 1.549 1.00 98.25 111 VAL A O 1
ATOM 873 N N . GLY A 1 112 ? -12.910 10.443 2.342 1.00 97.50 112 GLY A N 1
ATOM 874 C CA . GLY A 1 112 ? -13.269 10.999 3.648 1.00 97.50 112 GLY A CA 1
ATOM 875 C C . GLY A 1 112 ? -13.976 12.354 3.563 1.00 97.50 112 GLY A C 1
ATOM 876 O O . GLY A 1 112 ? -14.967 12.571 4.258 1.00 97.50 112 GLY A O 1
ATOM 877 N N . GLU A 1 113 ? -13.497 13.229 2.685 1.00 95.94 113 GLU A N 1
ATOM 878 C CA . GLU A 1 113 ? -14.033 14.568 2.463 1.00 95.94 113 GLU A CA 1
ATOM 879 C C . GLU A 1 113 ? -15.394 14.558 1.755 1.00 95.94 113 GLU A C 1
ATOM 881 O O . GLU A 1 113 ? -16.293 15.309 2.142 1.00 95.94 113 GLU A O 1
ATOM 886 N N . ALA A 1 114 ? -15.552 13.712 0.733 1.00 95.88 114 ALA A N 1
ATOM 887 C CA . ALA A 1 114 ? -16.741 13.690 -0.112 1.00 95.88 114 ALA A CA 1
ATOM 888 C C . ALA A 1 114 ? -17.830 12.716 0.375 1.00 95.88 114 ALA A C 1
ATOM 890 O O . ALA A 1 114 ? -18.984 12.810 -0.045 1.00 95.88 114 ALA A O 1
ATOM 891 N N . TYR A 1 115 ? -17.506 11.761 1.249 1.00 97.00 115 TYR A N 1
ATOM 892 C CA . TYR A 1 115 ? -18.476 10.775 1.719 1.00 97.00 115 TYR A CA 1
ATOM 893 C C . TYR A 1 115 ? -19.554 11.434 2.600 1.00 97.00 115 TYR A C 1
ATOM 895 O O . TYR A 1 115 ? -19.226 12.206 3.508 1.00 97.00 115 TYR A O 1
ATOM 903 N N . PRO A 1 116 ? -20.852 11.115 2.418 1.00 95.06 116 PRO A N 1
ATOM 904 C CA . PRO A 1 116 ? -21.954 11.804 3.090 1.00 95.06 116 PRO A CA 1
ATOM 905 C C . PRO A 1 116 ? -22.160 11.305 4.528 1.00 95.06 116 PRO A C 1
ATOM 907 O O . PRO A 1 116 ? -23.222 10.796 4.910 1.00 95.06 116 PRO A O 1
ATOM 910 N N . PHE A 1 117 ? -21.131 11.452 5.362 1.00 95.75 117 PHE A N 1
ATOM 911 C CA . PHE A 1 117 ? -21.254 11.266 6.799 1.00 95.75 117 PHE A CA 1
ATOM 912 C C . PHE A 1 117 ? -22.319 12.209 7.367 1.00 95.75 117 PHE A C 1
ATOM 914 O O . PHE A 1 117 ? -22.490 13.346 6.924 1.00 95.75 117 PHE A O 1
ATOM 921 N N . ARG A 1 118 ? -23.053 11.727 8.370 1.00 94.19 118 ARG A N 1
ATOM 922 C CA . ARG A 1 118 ? -24.068 12.502 9.086 1.00 94.19 118 ARG A CA 1
ATOM 923 C C . ARG A 1 118 ? -24.299 11.912 10.468 1.00 94.19 118 ARG A C 1
ATOM 925 O O . ARG A 1 118 ? -23.957 10.759 10.737 1.00 94.19 118 ARG A O 1
ATOM 932 N N . LYS A 1 119 ? -24.980 12.666 11.329 1.00 94.50 119 LYS A N 1
ATOM 933 C CA . LYS A 1 119 ? -25.456 12.152 12.616 1.00 94.50 119 LYS A CA 1
ATOM 934 C C . LYS A 1 119 ? -26.224 10.840 12.411 1.00 94.50 119 LYS A C 1
ATOM 936 O O . LYS A 1 119 ? -27.179 10.782 11.641 1.00 94.50 119 LYS A O 1
ATOM 941 N N . GLY A 1 120 ? -25.798 9.795 13.117 1.00 90.38 120 GLY A N 1
ATOM 942 C CA . GLY A 1 120 ? -26.404 8.463 13.055 1.00 90.38 120 GLY A CA 1
ATOM 943 C C . GLY A 1 120 ? -25.755 7.490 12.066 1.00 90.38 120 GLY A C 1
ATOM 944 O O . GLY A 1 120 ? -26.043 6.299 12.167 1.00 90.38 120 GLY A O 1
ATOM 945 N N . THR A 1 121 ? -24.861 7.936 11.171 1.00 94.62 121 THR A N 1
ATOM 946 C CA . THR A 1 121 ? -23.995 7.010 10.421 1.00 94.62 121 THR A CA 1
ATOM 947 C C . THR A 1 121 ? -22.749 6.646 11.226 1.00 94.62 121 THR A C 1
ATOM 949 O O . THR A 1 121 ? -22.414 7.286 12.231 1.00 94.62 121 THR A O 1
ATOM 952 N N . ARG A 1 122 ? -22.079 5.565 10.816 1.00 97.19 122 ARG A N 1
ATOM 953 C CA . ARG A 1 122 ? -20.880 5.043 11.481 1.00 97.19 122 ARG A CA 1
ATOM 954 C C . ARG A 1 122 ? -19.700 4.967 10.521 1.00 97.19 122 ARG A C 1
ATOM 956 O O . ARG A 1 122 ? -19.873 4.572 9.373 1.00 97.19 122 ARG A O 1
ATOM 963 N N . TYR A 1 123 ? -18.516 5.301 11.011 1.00 98.44 123 TYR A N 1
ATOM 964 C CA . TYR A 1 123 ? -17.258 4.971 10.359 1.00 98.44 123 TYR A CA 1
ATOM 965 C C . TYR A 1 123 ? -16.623 3.811 11.125 1.00 98.44 123 TYR A C 1
ATOM 967 O O . TYR A 1 123 ? -16.191 3.984 12.262 1.00 98.44 123 TYR A O 1
ATOM 975 N N . VAL A 1 124 ? -16.682 2.612 10.555 1.00 98.62 124 VAL A N 1
ATOM 976 C CA . VAL A 1 124 ? -16.147 1.391 11.166 1.00 98.62 124 VAL A CA 1
ATOM 977 C C . VAL A 1 124 ? -14.814 1.088 10.500 1.00 98.62 124 VAL A C 1
ATOM 979 O O . VAL A 1 124 ? -14.738 1.122 9.279 1.00 98.62 124 VAL A O 1
ATOM 982 N N . LEU A 1 125 ? -13.771 0.790 11.265 1.00 98.69 125 LEU A N 1
ATOM 983 C CA . LEU A 1 125 ? -12.465 0.472 10.694 1.00 98.69 125 LEU A CA 1
ATOM 984 C C . LEU A 1 125 ? -11.674 -0.502 11.559 1.00 98.69 125 LEU A C 1
ATOM 986 O O . LEU A 1 125 ? -11.821 -0.491 12.778 1.00 98.69 125 LEU A O 1
ATOM 990 N N . THR A 1 126 ? -10.839 -1.348 10.959 1.00 98.50 126 THR A N 1
ATOM 991 C CA . THR A 1 126 ? -9.922 -2.195 11.739 1.00 98.50 126 THR A CA 1
ATOM 992 C C . THR A 1 126 ? -8.822 -1.359 12.390 1.00 98.50 126 THR A C 1
ATOM 994 O O . THR A 1 126 ? -8.400 -0.334 11.849 1.00 98.50 126 THR A O 1
ATOM 997 N N . ALA A 1 127 ? -8.367 -1.768 13.575 1.00 96.81 127 ALA A N 1
ATOM 998 C CA . ALA A 1 127 ? -7.356 -1.036 14.337 1.00 96.81 127 ALA A CA 1
ATOM 999 C C . ALA A 1 127 ? -5.967 -1.022 13.674 1.00 96.81 127 ALA A C 1
ATOM 1001 O O . ALA A 1 127 ? -5.172 -0.138 13.968 1.00 96.81 127 ALA A O 1
ATOM 1002 N N . ASP A 1 128 ? -5.681 -1.944 12.754 1.00 96.62 128 ASP A N 1
ATOM 1003 C CA . ASP A 1 128 ? -4.422 -2.006 12.006 1.00 96.62 128 ASP A CA 1
ATOM 1004 C C . ASP A 1 128 ? -4.452 -1.242 10.670 1.00 96.62 128 ASP A C 1
ATOM 1006 O O . ASP A 1 128 ? -3.659 -1.524 9.771 1.00 96.62 128 ASP A O 1
ATOM 1010 N N . ASN A 1 129 ? -5.368 -0.287 10.511 1.00 97.88 129 ASN A N 1
ATOM 1011 C CA . ASN A 1 129 ? -5.364 0.611 9.363 1.00 97.88 129 ASN A CA 1
ATOM 1012 C C . ASN A 1 129 ? -4.170 1.577 9.393 1.00 97.88 129 ASN A C 1
ATOM 1014 O O . ASN A 1 129 ? -3.754 2.062 10.448 1.00 97.88 129 ASN A O 1
ATOM 1018 N N . HIS A 1 130 ? -3.693 1.946 8.205 1.00 96.94 130 HIS A N 1
ATOM 1019 C CA . HIS A 1 130 ? -2.721 3.022 8.034 1.00 96.94 130 HIS A CA 1
ATOM 1020 C C . HIS A 1 130 ? -3.310 4.387 8.442 1.00 96.94 130 HIS A C 1
ATOM 1022 O O . HIS A 1 130 ? -4.519 4.621 8.346 1.00 96.94 130 HIS A O 1
ATOM 1028 N N . ASN A 1 131 ? -2.462 5.335 8.852 1.00 94.44 131 ASN A N 1
ATOM 1029 C CA . ASN A 1 131 ? -2.855 6.687 9.270 1.00 94.44 131 ASN A CA 1
ATOM 1030 C C . ASN A 1 131 ? -3.731 7.416 8.249 1.00 94.44 131 ASN A C 1
ATOM 1032 O O . ASN A 1 131 ? -4.662 8.114 8.638 1.00 94.44 131 ASN A O 1
ATOM 1036 N N . SER A 1 132 ? -3.482 7.205 6.959 1.00 95.25 132 SER A N 1
ATOM 1037 C CA . SER A 1 132 ? -4.296 7.757 5.870 1.00 95.25 132 SER A CA 1
ATOM 1038 C C . SER A 1 132 ? -5.774 7.372 5.982 1.00 95.25 132 SER A C 1
ATOM 1040 O O . SER A 1 132 ? -6.647 8.204 5.756 1.00 95.25 132 SER A O 1
ATOM 1042 N N . VAL A 1 133 ? -6.060 6.133 6.389 1.00 98.44 133 VAL A N 1
ATOM 1043 C CA . VAL A 1 133 ? -7.425 5.632 6.596 1.00 98.44 133 VAL A CA 1
ATOM 1044 C C . VAL A 1 133 ? -7.943 6.028 7.981 1.00 98.44 133 VAL A C 1
ATOM 1046 O O . VAL A 1 133 ? -9.102 6.421 8.118 1.00 98.44 133 VAL A O 1
ATOM 1049 N N . ASN A 1 134 ? -7.091 6.030 9.014 1.00 97.50 134 ASN A N 1
ATOM 1050 C CA . ASN A 1 134 ? -7.465 6.570 10.328 1.00 97.50 134 ASN A CA 1
ATOM 1051 C C . ASN A 1 134 ? -7.928 8.032 10.236 1.00 97.50 134 ASN A C 1
ATOM 1053 O O . ASN A 1 134 ? -8.916 8.392 10.871 1.00 97.50 134 ASN A O 1
ATOM 1057 N N . GLY A 1 135 ? -7.269 8.852 9.413 1.00 97.31 135 GLY A N 1
ATOM 1058 C CA . GLY A 1 135 ? -7.570 10.273 9.229 1.00 97.31 135 GLY A CA 1
ATOM 1059 C C . GLY A 1 135 ? -8.988 10.560 8.725 1.00 97.31 135 GLY A C 1
ATOM 1060 O O . GLY A 1 135 ? -9.551 11.602 9.055 1.00 97.31 135 GLY A O 1
ATOM 1061 N N . ILE A 1 136 ? -9.633 9.612 8.032 1.00 98.50 136 ILE A N 1
ATOM 1062 C CA . ILE A 1 136 ? -11.039 9.739 7.599 1.00 98.50 136 ILE A CA 1
ATOM 1063 C C . ILE A 1 136 ? -11.980 9.980 8.794 1.00 98.50 136 ILE A C 1
ATOM 1065 O O . ILE A 1 136 ? -13.013 10.644 8.660 1.00 98.50 136 ILE A O 1
ATOM 1069 N N . ARG A 1 137 ? -11.607 9.511 9.995 1.00 97.81 137 ARG A N 1
ATOM 1070 C CA . ARG A 1 137 ? -12.391 9.712 11.222 1.00 97.81 137 ARG A CA 1
ATOM 1071 C C . ARG A 1 137 ? -12.623 11.186 11.546 1.00 97.81 137 ARG A C 1
ATOM 1073 O O . ARG A 1 137 ? -13.615 11.500 12.197 1.00 97.81 137 ARG A O 1
ATOM 1080 N N . GLU A 1 138 ? -11.736 12.077 11.110 1.00 98.19 138 GLU A N 1
ATOM 1081 C CA . GLU A 1 138 ? -11.843 13.512 11.368 1.00 98.19 138 GLU A CA 1
ATOM 1082 C C . GLU A 1 138 ? -13.009 14.117 10.567 1.00 98.19 138 GLU A C 1
ATOM 1084 O O . GLU A 1 138 ? -13.839 14.833 11.134 1.00 98.19 138 GLU A O 1
ATOM 1089 N N . PHE A 1 139 ? -13.168 13.729 9.295 1.00 97.62 139 PHE A N 1
ATOM 1090 C CA . PHE A 1 139 ? -14.328 14.101 8.475 1.00 97.62 139 PHE A CA 1
ATOM 1091 C C . PHE A 1 139 ? -15.628 13.499 9.022 1.00 97.62 139 PHE A C 1
ATOM 1093 O O . PHE A 1 139 ? -16.644 14.191 9.150 1.00 97.62 139 PHE A O 1
ATOM 1100 N N . ALA A 1 140 ? -15.589 12.225 9.429 1.00 97.31 140 ALA A N 1
ATOM 1101 C CA . ALA A 1 140 ? -16.724 11.566 10.068 1.00 97.31 140 ALA A CA 1
ATOM 1102 C C . ALA A 1 140 ? -17.153 12.303 11.354 1.00 97.31 140 ALA A C 1
ATOM 1104 O O . ALA A 1 140 ? -18.341 12.596 11.535 1.00 97.31 140 ALA A O 1
ATOM 1105 N N . ARG A 1 141 ? -16.192 12.673 12.215 1.00 97.38 141 ARG A N 1
ATOM 1106 C CA . ARG A 1 141 ? -16.425 13.433 13.454 1.00 97.38 141 ARG A CA 1
ATOM 1107 C C . ARG A 1 141 ? -17.023 14.807 13.167 1.00 97.38 141 ARG A C 1
ATOM 1109 O O . ARG A 1 141 ? -18.016 15.163 13.801 1.00 97.38 141 ARG A O 1
ATOM 1116 N N . ALA A 1 142 ? -16.484 15.546 12.196 1.00 97.19 142 ALA A N 1
ATOM 1117 C CA . ALA A 1 142 ? -16.998 16.861 11.801 1.00 97.19 142 ALA A CA 1
ATOM 1118 C C . ALA A 1 142 ? -18.479 16.804 11.377 1.00 97.19 142 ALA A C 1
ATOM 1120 O O . ALA A 1 142 ? -19.263 17.702 11.681 1.00 97.19 142 ALA A O 1
ATOM 1121 N N . LYS A 1 143 ? -18.901 15.699 10.751 1.00 95.81 143 LYS A N 1
ATOM 1122 C CA . LYS A 1 143 ? -20.299 15.440 10.370 1.00 95.81 143 LYS A CA 1
ATOM 1123 C C . LYS A 1 143 ? -21.121 14.704 11.442 1.00 95.81 143 LYS A C 1
ATOM 1125 O O . LYS A 1 143 ? -22.250 14.281 11.176 1.00 95.81 143 LYS A O 1
ATOM 1130 N N . LYS A 1 144 ? -20.602 14.579 12.669 1.00 97.00 144 LYS A N 1
ATOM 1131 C CA . LYS A 1 144 ? -21.249 13.929 13.828 1.00 97.00 144 LYS A CA 1
ATOM 1132 C C . LYS A 1 144 ? -21.542 12.430 13.627 1.00 97.00 144 LYS A C 1
ATOM 1134 O O . LYS A 1 144 ? -22.438 11.887 14.281 1.00 97.00 144 LYS A O 1
ATOM 1139 N N . ALA A 1 145 ? -20.818 11.758 12.731 1.00 96.56 145 ALA A N 1
ATOM 1140 C CA . ALA A 1 145 ? -20.841 10.302 12.609 1.00 96.56 145 ALA A CA 1
ATOM 1141 C C . ALA A 1 145 ? -20.015 9.653 13.735 1.00 96.56 145 ALA A C 1
ATOM 1143 O O . ALA A 1 145 ? -19.125 10.271 14.316 1.00 96.56 145 ALA A O 1
ATOM 1144 N N . THR A 1 146 ? -20.329 8.403 14.084 1.00 96.44 146 THR A N 1
ATOM 1145 C CA . THR A 1 146 ? -19.621 7.676 15.155 1.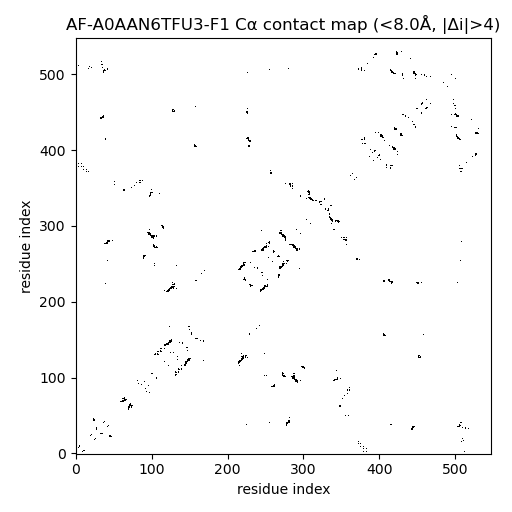00 96.44 146 THR A CA 1
ATOM 1146 C C . THR A 1 146 ? -18.494 6.822 14.586 1.00 96.44 146 THR A C 1
ATOM 1148 O O . THR A 1 146 ? -18.763 5.934 13.779 1.00 96.44 146 THR A O 1
ATOM 1151 N N . THR A 1 147 ? -17.266 7.020 15.062 1.00 97.62 147 THR A N 1
ATOM 1152 C CA . THR A 1 147 ? -16.123 6.152 14.740 1.00 97.62 147 THR A CA 1
ATOM 1153 C C . THR A 1 147 ? -16.119 4.906 15.627 1.00 97.62 147 THR A C 1
ATOM 1155 O O . THR A 1 147 ? -16.380 4.999 16.827 1.00 97.62 147 THR A O 1
ATOM 1158 N N . VAL A 1 148 ? -15.853 3.735 15.047 1.00 97.69 148 VAL A N 1
ATOM 1159 C CA . VAL A 1 148 ? -15.811 2.444 15.746 1.00 97.69 148 VAL A CA 1
ATOM 1160 C C . VAL A 1 148 ? -14.627 1.630 15.244 1.00 97.69 148 VAL A C 1
ATOM 1162 O O . VAL A 1 148 ? -14.605 1.238 14.082 1.00 97.69 148 VAL A O 1
ATOM 1165 N N . TYR A 1 149 ? -13.682 1.338 16.132 1.00 97.38 149 TYR A N 1
ATOM 1166 C CA . TYR A 1 149 ? -12.547 0.478 15.822 1.00 97.38 149 TYR A CA 1
ATOM 1167 C C . TYR A 1 149 ? -12.882 -0.997 16.059 1.00 97.38 149 TYR A C 1
ATOM 1169 O O . TYR A 1 149 ? -13.420 -1.349 17.110 1.00 97.38 149 TYR A O 1
ATOM 1177 N N . VAL A 1 150 ? -12.539 -1.853 15.096 1.00 97.81 150 VAL A N 1
ATOM 1178 C CA . VAL A 1 150 ? -12.480 -3.304 15.289 1.00 97.81 150 VAL A CA 1
ATOM 1179 C C . VAL A 1 150 ? -11.119 -3.632 15.907 1.00 97.81 150 VAL A C 1
ATOM 1181 O O . VAL A 1 150 ? -10.096 -3.331 15.282 1.00 97.81 150 VAL A O 1
ATOM 1184 N N . PRO A 1 151 ? -11.071 -4.184 17.129 1.00 95.38 151 PRO A N 1
ATOM 1185 C CA . PRO A 1 151 ? -9.817 -4.390 17.839 1.00 95.38 151 PRO A CA 1
ATOM 1186 C C . PRO A 1 151 ? -8.974 -5.504 17.207 1.00 95.38 151 PRO A C 1
ATOM 1188 O O . PRO A 1 151 ? -9.488 -6.408 16.549 1.00 95.38 151 PRO A O 1
ATOM 1191 N N . LEU A 1 152 ? -7.668 -5.467 17.476 1.00 94.12 152 LEU A N 1
ATOM 1192 C CA . LEU A 1 152 ? -6.784 -6.605 17.232 1.00 94.12 152 LEU A CA 1
ATOM 1193 C C . LEU A 1 152 ? -6.952 -7.640 18.350 1.00 94.12 152 LEU A C 1
ATOM 1195 O O . LEU A 1 152 ? -7.008 -7.291 19.536 1.00 94.12 152 LEU A O 1
ATOM 1199 N N . ALA A 1 153 ? -6.985 -8.918 17.978 1.00 87.25 153 ALA A N 1
ATOM 1200 C CA . ALA A 1 153 ? -7.080 -10.048 18.891 1.00 87.25 153 ALA A CA 1
ATOM 1201 C C . ALA A 1 153 ? -5.973 -10.011 19.959 1.00 87.25 153 ALA A C 1
ATOM 1203 O O . ALA A 1 153 ? -4.940 -9.345 19.816 1.00 87.25 153 ALA A O 1
ATOM 1204 N N . GLN A 1 154 ? -6.208 -10.686 21.084 1.00 74.06 154 GLN A N 1
ATOM 1205 C CA . GLN A 1 154 ? -5.190 -10.843 22.125 1.00 74.06 154 GLN A CA 1
ATOM 1206 C C . GLN A 1 154 ? -4.040 -11.720 21.615 1.00 74.06 154 GLN A C 1
ATOM 1208 O O . GLN A 1 154 ? -4.269 -12.704 20.918 1.00 74.06 154 GLN A O 1
ATOM 1213 N N . GLY A 1 155 ? -2.804 -11.338 21.949 1.00 74.81 155 GLY A N 1
ATOM 1214 C CA . GLY A 1 155 ? -1.583 -12.006 21.494 1.00 74.81 155 GLY A CA 1
ATOM 1215 C C . GLY A 1 155 ? -0.758 -11.178 20.507 1.00 74.81 155 GLY A C 1
ATOM 1216 O O . GLY A 1 155 ? -1.021 -9.998 20.280 1.00 74.81 155 GLY A O 1
ATOM 1217 N N . THR A 1 156 ? 0.276 -11.808 19.948 1.00 75.12 156 THR A N 1
ATOM 1218 C CA . THR A 1 156 ? 1.255 -11.163 19.056 1.00 75.12 156 THR A CA 1
ATOM 1219 C C . THR A 1 156 ? 0.942 -11.332 17.575 1.00 75.12 156 THR A C 1
ATOM 1221 O O . THR A 1 156 ? 1.631 -10.735 16.763 1.00 75.12 156 THR A O 1
ATOM 1224 N N . ASP A 1 157 ? -0.081 -12.106 17.204 1.00 86.81 157 ASP A N 1
ATOM 1225 C CA . ASP A 1 157 ? -0.417 -12.375 15.797 1.00 86.81 157 ASP A CA 1
ATOM 1226 C C . ASP A 1 157 ? -1.045 -11.170 15.080 1.00 86.81 157 ASP A C 1
ATOM 1228 O O . ASP A 1 157 ? -1.123 -11.167 13.853 1.00 86.81 157 ASP A O 1
ATOM 1232 N N . LEU A 1 158 ? -1.485 -10.150 15.832 1.00 94.38 158 LEU A N 1
ATOM 1233 C CA . LEU A 1 158 ? -2.047 -8.893 15.315 1.00 94.38 158 LEU A CA 1
ATOM 1234 C C . LEU A 1 158 ? -3.158 -9.106 14.270 1.00 94.38 158 LEU A C 1
ATOM 1236 O O . LEU A 1 158 ? -3.272 -8.357 13.303 1.00 94.38 158 LEU A O 1
ATOM 1240 N N . ARG A 1 159 ? -3.972 -10.150 14.454 1.00 95.62 159 ARG A N 1
ATOM 1241 C CA . ARG A 1 159 ? -5.126 -10.447 13.598 1.00 95.62 159 ARG A CA 1
ATOM 1242 C C . ARG A 1 159 ? -6.378 -9.765 14.115 1.00 95.62 159 ARG A C 1
ATOM 1244 O O . ARG A 1 159 ? -6.531 -9.573 15.317 1.00 95.62 159 ARG A O 1
ATOM 1251 N N . VAL A 1 160 ? -7.301 -9.480 13.210 1.00 96.38 160 VAL A N 1
ATOM 1252 C CA . VAL A 1 160 ? -8.669 -9.088 13.549 1.00 96.38 160 VAL A CA 1
ATOM 1253 C C . VAL A 1 160 ? -9.569 -10.317 13.428 1.00 96.38 160 VAL A C 1
ATOM 1255 O O . VAL A 1 160 ? -9.488 -11.054 12.445 1.00 96.38 160 VAL A O 1
ATOM 1258 N N . GLY A 1 161 ? -1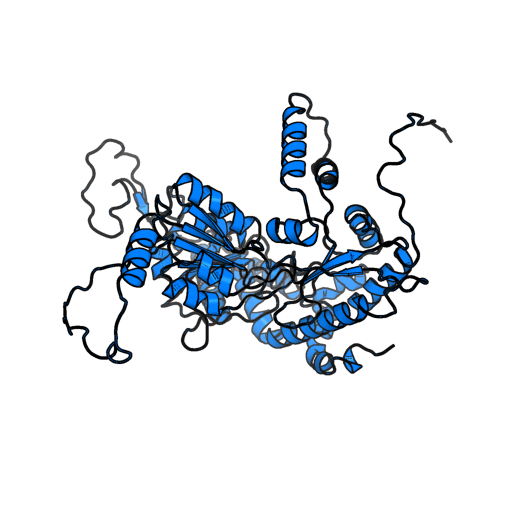0.396 -10.571 14.444 1.00 94.06 161 GLY A N 1
ATOM 1259 C CA . GLY A 1 161 ? -11.348 -11.677 14.434 1.00 94.06 161 GLY A CA 1
ATOM 1260 C C . GLY A 1 161 ? -12.603 -11.335 13.634 1.00 94.06 161 GLY A C 1
ATOM 1261 O O . GLY A 1 161 ? -13.177 -10.261 13.794 1.00 94.06 161 GLY A O 1
ATOM 1262 N N . GLU A 1 162 ? -13.100 -12.269 12.821 1.00 94.56 162 GLU A N 1
ATOM 1263 C CA . GLU A 1 162 ? -14.346 -12.066 12.062 1.00 94.56 162 GLU A CA 1
ATOM 1264 C C . GLU A 1 162 ? -15.555 -11.787 12.976 1.00 94.56 162 GLU A C 1
ATOM 1266 O O . GLU A 1 162 ? -16.404 -10.954 12.661 1.00 94.56 162 GLU A O 1
ATOM 1271 N N . LYS A 1 163 ? -15.600 -12.416 14.159 1.00 94.56 163 LYS A N 1
ATOM 1272 C CA . LYS A 1 163 ? -16.627 -12.143 15.179 1.00 94.56 163 LYS A CA 1
ATOM 1273 C C . LYS A 1 163 ? -16.607 -10.682 15.639 1.00 94.56 163 LYS A C 1
ATOM 1275 O O . LYS A 1 163 ? -17.670 -10.101 15.848 1.00 94.56 163 LYS A O 1
ATOM 1280 N N . ASP A 1 164 ? -15.422 -10.086 15.758 1.00 96.00 164 ASP A N 1
ATOM 1281 C CA . ASP A 1 164 ? -15.262 -8.685 16.147 1.00 96.00 164 ASP A CA 1
ATOM 1282 C C . ASP A 1 164 ? -15.711 -7.749 15.019 1.00 96.00 164 ASP A C 1
ATOM 1284 O O . ASP A 1 164 ? -16.364 -6.738 15.283 1.00 96.00 164 ASP A O 1
ATOM 1288 N N . VAL A 1 165 ? -15.442 -8.113 13.758 1.00 97.38 165 VAL A N 1
ATOM 1289 C CA . VAL A 1 165 ? -15.951 -7.394 12.577 1.00 97.38 165 VAL A CA 1
ATOM 1290 C C . VAL A 1 165 ? -17.481 -7.413 12.561 1.00 97.38 165 VAL A C 1
ATOM 1292 O O . VAL A 1 165 ? -18.111 -6.357 12.487 1.00 97.38 165 VAL A O 1
ATOM 1295 N N . LEU A 1 166 ? -18.098 -8.588 12.716 1.00 95.75 166 LEU A N 1
ATOM 1296 C CA . LEU A 1 166 ? -19.557 -8.737 12.786 1.00 95.75 166 LEU A CA 1
ATOM 1297 C C . LEU A 1 166 ? -20.163 -7.918 13.932 1.00 95.75 166 LEU A C 1
ATOM 1299 O O . LEU A 1 166 ? -21.137 -7.186 13.729 1.00 95.75 166 LEU A O 1
ATOM 1303 N N . ALA A 1 167 ? -19.569 -7.989 15.125 1.00 95.44 167 ALA A N 1
ATOM 1304 C CA . ALA A 1 167 ? -20.013 -7.220 16.283 1.00 95.44 167 ALA A CA 1
ATOM 1305 C C . ALA A 1 167 ? -19.897 -5.705 16.047 1.00 95.44 167 ALA A C 1
ATOM 1307 O O . ALA A 1 167 ? -20.801 -4.943 16.404 1.00 95.44 167 ALA A O 1
ATOM 1308 N N . ALA A 1 168 ? -18.820 -5.253 15.402 1.00 96.19 168 ALA A N 1
ATOM 1309 C CA . ALA A 1 168 ? -18.618 -3.850 15.076 1.00 96.19 168 ALA A CA 1
ATOM 1310 C C . ALA A 1 168 ? -19.594 -3.351 14.000 1.00 96.19 168 ALA A C 1
ATOM 1312 O O . ALA A 1 168 ? -20.026 -2.200 14.068 1.00 96.19 168 ALA A O 1
ATOM 1313 N N . LEU A 1 169 ? -19.999 -4.187 13.045 1.00 95.75 169 LEU A N 1
ATOM 1314 C CA . LEU A 1 169 ? -20.971 -3.828 12.005 1.00 95.75 169 LEU A CA 1
ATOM 1315 C C . LEU A 1 169 ? -22.428 -3.890 12.496 1.00 95.75 169 LEU A C 1
ATOM 1317 O O . LEU A 1 169 ? -23.298 -3.198 11.959 1.00 95.75 169 LEU A O 1
ATOM 1321 N N . ALA A 1 170 ? -22.709 -4.656 13.554 1.00 90.75 170 ALA A N 1
ATOM 1322 C CA . ALA A 1 170 ? -24.043 -4.762 14.133 1.00 90.75 170 ALA A CA 1
ATOM 1323 C C . ALA A 1 170 ? -24.561 -3.402 14.657 1.00 90.75 170 ALA A C 1
ATOM 1325 O O . ALA A 1 170 ? -23.794 -2.602 15.207 1.00 90.75 170 ALA A O 1
ATOM 1326 N N . PRO A 1 171 ? -25.864 -3.092 14.507 1.00 75.69 171 PRO A N 1
ATOM 1327 C CA . PRO A 1 171 ? -26.437 -1.852 15.022 1.00 75.69 171 PRO A CA 1
ATOM 1328 C C . PRO A 1 171 ? -26.366 -1.798 16.556 1.00 75.69 171 PRO A C 1
ATOM 1330 O O . PRO A 1 171 ? -26.599 -2.798 17.233 1.00 75.69 171 PRO A O 1
ATOM 1333 N N . LYS A 1 172 ? -26.124 -0.608 17.130 1.00 65.31 172 LYS A N 1
ATOM 1334 C CA . LYS A 1 172 ? -26.267 -0.408 18.582 1.00 65.31 172 LYS A CA 1
ATOM 1335 C C . LYS A 1 172 ? -27.721 -0.688 18.974 1.00 65.31 172 LYS A C 1
ATOM 1337 O O . LYS A 1 172 ? -28.611 0.097 18.639 1.00 65.31 172 LYS A O 1
ATOM 1342 N N . MET A 1 173 ? -27.974 -1.775 19.702 1.00 50.97 173 MET A N 1
ATOM 1343 C CA . MET A 1 173 ? -29.282 -1.985 20.320 1.00 50.97 173 MET A CA 1
ATOM 1344 C C . MET A 1 173 ? -29.546 -0.846 21.311 1.00 50.97 173 MET A C 1
ATOM 1346 O O . MET A 1 173 ? -28.733 -0.572 22.195 1.00 50.97 173 MET A O 1
ATOM 1350 N N . LYS A 1 174 ? -30.681 -0.148 21.168 1.00 47.62 174 LYS A N 1
ATOM 1351 C CA . LYS A 1 174 ? -31.112 0.839 22.169 1.00 47.62 174 LYS A CA 1
ATOM 1352 C C . LYS A 1 174 ? -31.265 0.105 23.509 1.00 47.62 174 LYS A C 1
ATOM 1354 O O . LYS A 1 174 ? -32.062 -0.828 23.580 1.00 47.62 174 LYS A O 1
ATOM 1359 N N . ARG A 1 175 ? -30.562 0.558 24.561 1.00 44.78 175 ARG A N 1
ATOM 1360 C CA . ARG A 1 175 ? -30.574 -0.013 25.934 1.00 44.78 175 ARG A CA 1
ATOM 1361 C C . ARG A 1 175 ? -31.984 -0.321 26.485 1.00 44.78 175 ARG A C 1
ATOM 1363 O O . ARG A 1 175 ? -32.116 -1.195 27.332 1.00 44.78 175 ARG A O 1
ATOM 1370 N N . GLY A 1 176 ? -33.036 0.341 25.989 1.00 44.69 176 GLY A N 1
ATOM 1371 C CA . GLY A 1 176 ? -34.434 0.081 26.364 1.00 44.69 176 GLY A CA 1
ATOM 1372 C C . GLY A 1 176 ? -35.087 -1.163 25.734 1.00 44.69 176 GLY A C 1
ATOM 1373 O O . GLY A 1 176 ? -35.935 -1.775 26.376 1.00 44.69 176 GLY A O 1
ATOM 1374 N N . LYS A 1 177 ? -34.685 -1.594 24.526 1.00 44.91 177 LYS A N 1
ATOM 1375 C CA . LYS A 1 177 ? -35.291 -2.765 23.851 1.00 44.91 177 LYS A CA 1
ATOM 1376 C C . LYS A 1 177 ? -34.774 -4.101 24.388 1.00 44.91 177 LYS A C 1
ATOM 1378 O O . LYS A 1 177 ? -35.524 -5.070 24.393 1.00 44.91 177 LYS A O 1
ATOM 1383 N N . THR A 1 178 ? -33.549 -4.144 24.915 1.00 45.97 178 THR A N 1
ATOM 1384 C CA . THR A 1 178 ? -32.990 -5.347 25.557 1.00 45.97 178 THR A CA 1
ATOM 1385 C C . THR A 1 178 ? -33.809 -5.755 26.784 1.00 45.97 178 THR A C 1
ATOM 1387 O O . THR A 1 178 ? -34.103 -6.931 26.953 1.00 45.97 178 THR A O 1
ATOM 1390 N N . ARG A 1 179 ? -34.282 -4.794 27.595 1.00 44.97 179 ARG A N 1
ATOM 1391 C CA . ARG A 1 179 ? -35.179 -5.078 28.733 1.00 44.97 179 ARG A CA 1
ATOM 1392 C C . ARG A 1 179 ? -36.547 -5.610 28.298 1.00 44.97 179 ARG A C 1
ATOM 1394 O O . ARG A 1 179 ? -37.122 -6.419 29.016 1.00 44.97 179 ARG A O 1
ATOM 1401 N N . GLN A 1 180 ? -37.060 -5.176 27.147 1.00 44.62 180 GLN A N 1
ATOM 1402 C CA . GLN A 1 180 ? -38.375 -5.584 26.644 1.00 44.62 180 GLN A CA 1
ATOM 1403 C C . GLN A 1 180 ? -38.334 -6.976 25.992 1.00 44.62 180 GLN A C 1
ATOM 1405 O O . GLN A 1 180 ? -39.214 -7.790 26.247 1.00 44.62 180 GLN A O 1
ATOM 1410 N N . LEU A 1 181 ? -37.266 -7.285 25.246 1.00 48.22 181 LEU A N 1
ATOM 1411 C CA . LEU A 1 181 ? -37.028 -8.613 24.670 1.00 48.22 181 LEU A CA 1
ATOM 1412 C C . LEU A 1 181 ? -36.703 -9.659 25.741 1.00 48.22 181 LEU A C 1
ATOM 1414 O O . LEU A 1 181 ? -37.276 -10.744 25.713 1.00 48.22 181 LEU A O 1
ATOM 1418 N N . VAL A 1 182 ? -35.874 -9.318 26.734 1.00 50.31 182 VAL A N 1
ATOM 1419 C CA . VAL A 1 182 ? -35.568 -10.216 27.861 1.00 50.31 182 VAL A CA 1
ATOM 1420 C C . VAL A 1 182 ? -36.803 -10.437 28.746 1.00 50.31 182 VAL A C 1
ATOM 1422 O O . VAL A 1 182 ? -37.055 -11.572 29.134 1.00 50.31 182 VAL A O 1
ATOM 1425 N N . LYS A 1 183 ? -37.652 -9.419 28.979 1.00 43.19 183 LYS A N 1
ATOM 1426 C CA . LYS A 1 183 ? -38.964 -9.615 29.634 1.00 43.19 183 LYS A CA 1
ATOM 1427 C C . LYS A 1 183 ? -39.919 -10.487 28.810 1.00 43.19 183 LYS A C 1
ATOM 1429 O O . LYS A 1 183 ? -40.634 -11.285 29.399 1.00 43.19 183 LYS A O 1
ATOM 1434 N N . SER A 1 184 ? -39.922 -10.372 27.478 1.00 42.81 184 SER A N 1
ATOM 1435 C CA . SER A 1 184 ? -40.758 -11.235 26.626 1.00 42.81 184 SER A CA 1
ATOM 1436 C C . SER A 1 184 ? -40.269 -12.687 26.599 1.00 42.81 184 SER A C 1
ATOM 1438 O O . SER A 1 184 ? -41.081 -13.599 26.648 1.00 42.81 184 SER A O 1
ATOM 1440 N N . ALA A 1 185 ? -38.950 -12.909 26.622 1.00 46.00 185 ALA A N 1
ATOM 1441 C CA . ALA A 1 185 ? -38.357 -14.245 26.658 1.00 46.00 185 ALA A CA 1
ATOM 1442 C C . ALA A 1 185 ? -38.508 -14.924 28.032 1.00 46.00 185 ALA A C 1
ATOM 1444 O O . ALA A 1 185 ? -38.642 -16.140 28.100 1.00 46.00 185 ALA A O 1
ATOM 1445 N N . LEU A 1 186 ? -38.533 -14.149 29.123 1.00 44.81 186 LEU A N 1
ATOM 1446 C CA . LEU A 1 186 ? -38.765 -14.656 30.482 1.00 44.81 186 LEU A CA 1
ATOM 1447 C C . LEU A 1 186 ? -40.252 -14.904 30.796 1.00 44.81 186 LEU A C 1
ATOM 1449 O O . LEU A 1 186 ? -40.546 -15.703 31.682 1.00 44.81 186 LEU A O 1
ATOM 1453 N N . ASN A 1 187 ? -41.179 -14.268 30.067 1.00 40.84 187 ASN A N 1
ATOM 1454 C CA . ASN A 1 187 ? -42.625 -14.490 30.213 1.00 40.84 187 ASN A CA 1
ATOM 1455 C C . ASN A 1 187 ? -43.165 -15.649 29.357 1.00 40.84 187 ASN A C 1
ATOM 1457 O O . ASN A 1 187 ? -44.276 -16.110 29.605 1.00 40.84 187 ASN A O 1
ATOM 1461 N N . CYS A 1 188 ? -42.396 -16.163 28.395 1.00 36.69 188 CYS A N 1
ATOM 1462 C CA . CYS A 1 188 ? -42.765 -17.356 27.634 1.00 36.69 188 CYS A CA 1
ATOM 1463 C C . CYS A 1 188 ? -42.273 -18.626 28.345 1.00 36.69 188 CYS A C 1
ATOM 1465 O O . CYS A 1 188 ? -41.338 -19.291 27.903 1.00 36.69 188 CYS A O 1
ATOM 1467 N N . ARG A 1 189 ? -42.919 -18.985 29.461 1.00 39.75 189 ARG A N 1
ATOM 1468 C CA . ARG A 1 189 ? -42.898 -20.366 29.961 1.00 39.75 189 ARG A CA 1
ATOM 1469 C C . ARG A 1 189 ? -44.031 -21.131 29.289 1.00 39.75 189 ARG A C 1
ATOM 1471 O O . ARG A 1 189 ? -45.175 -21.024 29.711 1.00 39.75 189 ARG A O 1
ATOM 1478 N N . GLY A 1 190 ? -43.692 -21.915 28.271 1.00 33.94 190 GLY A N 1
ATOM 1479 C CA . GLY A 1 190 ? -44.579 -22.953 27.755 1.00 33.94 190 GLY A CA 1
ATOM 1480 C C . GLY A 1 190 ? -44.600 -23.055 26.238 1.00 33.94 190 GLY A C 1
ATOM 1481 O O . GLY A 1 190 ? -45.263 -22.271 25.575 1.00 33.94 190 GLY A O 1
ATOM 1482 N N . GLY A 1 191 ? -43.949 -24.100 25.726 1.00 30.64 191 GLY A N 1
ATOM 1483 C CA . GLY A 1 191 ? -44.437 -24.813 24.550 1.00 30.64 191 GLY A CA 1
ATOM 1484 C C . GLY A 1 191 ? -43.941 -24.355 23.177 1.00 30.64 191 GLY A C 1
ATOM 1485 O O . GLY A 1 191 ? -44.294 -23.295 22.681 1.00 30.64 191 GLY A O 1
ATOM 1486 N N . MET A 1 192 ? -43.286 -25.317 22.521 1.00 30.48 192 MET A N 1
ATOM 1487 C CA . MET A 1 192 ? -43.375 -25.618 21.088 1.00 30.48 192 MET A CA 1
ATOM 1488 C C . MET A 1 192 ? -42.215 -25.139 20.199 1.00 30.48 192 MET A C 1
ATOM 1490 O O . MET A 1 192 ? -42.253 -24.111 19.527 1.00 30.48 192 MET A O 1
ATOM 1494 N N . LEU A 1 193 ? -41.200 -26.012 20.128 1.00 36.12 193 LEU A N 1
ATOM 1495 C CA . LEU A 1 193 ? -40.495 -26.304 18.882 1.00 36.12 193 LEU A CA 1
ATOM 1496 C C . LEU A 1 193 ? -41.523 -26.602 17.777 1.00 36.12 193 LEU A C 1
ATOM 1498 O O . LEU A 1 193 ? -42.333 -27.513 17.926 1.00 36.12 193 LEU A O 1
ATOM 1502 N N . GLY A 1 194 ? -41.444 -25.873 16.663 1.00 33.50 194 GLY A N 1
ATOM 1503 C CA . GLY A 1 194 ? -42.192 -26.172 15.441 1.00 33.50 194 GLY A CA 1
ATOM 1504 C C . GLY A 1 194 ? -43.151 -25.061 15.021 1.00 33.50 194 GLY A C 1
ATOM 1505 O O . GLY A 1 194 ? -44.298 -25.052 15.449 1.00 33.50 194 GLY A O 1
ATOM 1506 N N . ARG A 1 195 ? -42.653 -24.179 14.138 1.00 29.16 195 ARG A N 1
ATOM 1507 C CA . ARG A 1 195 ? -43.340 -23.299 13.155 1.00 29.16 195 ARG A CA 1
ATOM 1508 C C . ARG A 1 195 ? -42.725 -21.895 13.141 1.00 29.16 195 ARG A C 1
ATOM 1510 O O . ARG A 1 195 ? -43.275 -20.949 13.683 1.00 29.16 195 ARG A O 1
ATOM 1517 N N . LEU A 1 196 ? -41.594 -21.762 12.451 1.00 28.73 196 LEU A N 1
ATOM 1518 C CA . LEU A 1 196 ? -41.109 -20.486 11.899 1.00 28.73 196 LEU A CA 1
ATOM 1519 C C . LEU A 1 196 ? -40.598 -20.686 10.459 1.00 28.73 196 LEU A C 1
ATOM 1521 O O . LEU A 1 196 ? -39.628 -20.080 10.022 1.00 28.73 196 LEU A O 1
ATOM 1525 N N . ALA A 1 197 ? -41.276 -21.560 9.716 1.00 32.22 197 ALA A N 1
ATOM 1526 C CA . ALA A 1 197 ? -41.096 -21.750 8.284 1.00 32.22 197 ALA A CA 1
ATOM 1527 C C . ALA A 1 197 ? -42.481 -21.867 7.637 1.00 32.22 197 ALA A C 1
ATOM 1529 O O . ALA A 1 197 ? -42.919 -22.971 7.359 1.00 32.22 197 ALA A O 1
ATOM 1530 N N . SER A 1 198 ? -43.193 -20.737 7.517 1.00 31.02 198 SER A N 1
ATOM 1531 C CA . SER A 1 198 ? -44.317 -20.490 6.585 1.00 31.02 198 SER A CA 1
ATOM 1532 C C . SER A 1 198 ? -45.187 -19.336 7.105 1.00 31.02 198 SER A C 1
ATOM 1534 O O . SER A 1 198 ? -46.131 -19.563 7.860 1.00 31.02 198 SER A O 1
ATOM 1536 N N . SER A 1 199 ? -44.847 -18.090 6.765 1.00 29.56 199 SER A N 1
ATOM 1537 C CA . SER A 1 199 ? -45.791 -16.959 6.607 1.00 29.56 199 SER A CA 1
ATOM 1538 C C . SER A 1 199 ? -45.023 -15.639 6.497 1.00 29.56 199 SER A C 1
ATOM 1540 O O . SER A 1 199 ? -44.901 -14.867 7.442 1.00 29.56 199 SER A O 1
ATOM 1542 N N . LEU A 1 200 ? -44.500 -15.365 5.305 1.00 28.02 200 LEU A N 1
ATOM 1543 C CA . LEU A 1 200 ? -44.276 -13.993 4.856 1.00 28.02 200 LEU A CA 1
ATOM 1544 C C . LEU A 1 200 ? -45.281 -13.755 3.723 1.00 28.02 200 LEU A C 1
ATOM 1546 O O . LEU A 1 200 ? -45.299 -14.559 2.790 1.00 28.02 200 LEU A O 1
ATOM 1550 N N . PRO A 1 201 ? -46.147 -12.728 3.794 1.00 26.86 201 PRO A N 1
ATOM 1551 C CA . PRO A 1 201 ? -47.064 -12.431 2.707 1.00 26.86 201 PRO A CA 1
ATOM 1552 C C . PRO A 1 201 ? -46.276 -11.945 1.493 1.00 26.86 201 PRO A C 1
ATOM 1554 O O . PRO A 1 201 ? -45.439 -11.044 1.590 1.00 26.86 201 PRO A O 1
ATOM 1557 N N . CYS A 1 202 ? -46.583 -12.530 0.342 1.00 26.94 202 CYS A N 1
ATOM 1558 C CA . CYS A 1 202 ? -46.155 -12.075 -0.968 1.00 26.94 202 CYS A CA 1
ATOM 1559 C C . CYS A 1 202 ? -46.884 -10.756 -1.279 1.00 26.94 202 CYS A C 1
ATOM 1561 O O . CYS A 1 202 ? -47.917 -10.753 -1.941 1.00 26.94 202 CYS A O 1
ATOM 1563 N N . HIS A 1 203 ? -46.379 -9.627 -0.782 1.00 27.77 203 HIS A N 1
ATOM 1564 C CA . HIS A 1 203 ? -46.788 -8.322 -1.295 1.00 27.77 203 HIS A CA 1
ATOM 1565 C C . HIS A 1 203 ? -45.868 -7.940 -2.448 1.00 27.77 203 HIS A C 1
ATOM 1567 O O . HIS A 1 203 ? -44.717 -7.544 -2.267 1.00 27.77 203 HIS A O 1
ATOM 1573 N N . HIS A 1 204 ? -46.404 -8.110 -3.651 1.00 30.62 204 HIS A N 1
ATOM 1574 C CA . HIS A 1 204 ? -45.899 -7.503 -4.869 1.00 30.62 204 HIS A CA 1
ATOM 1575 C C . HIS A 1 204 ? -46.213 -6.001 -4.786 1.00 30.62 204 HIS A C 1
ATOM 1577 O O . HIS A 1 204 ? -47.285 -5.563 -5.186 1.00 30.62 204 HIS A O 1
ATOM 1583 N N . ASP A 1 205 ? -45.320 -5.229 -4.163 1.00 29.31 205 ASP A N 1
ATOM 1584 C CA . ASP A 1 205 ? -45.386 -3.767 -4.162 1.00 29.31 205 ASP A CA 1
ATOM 1585 C C . ASP A 1 205 ? -44.329 -3.236 -5.135 1.00 29.31 205 ASP A C 1
ATOM 1587 O O . ASP A 1 205 ? -43.119 -3.253 -4.881 1.00 29.31 205 ASP A O 1
ATOM 1591 N N . SER A 1 206 ? -44.802 -2.844 -6.312 1.00 32.53 206 SER A N 1
ATOM 1592 C CA . SER A 1 206 ? -44.032 -2.194 -7.360 1.00 32.53 206 SER A CA 1
ATOM 1593 C C . SER A 1 206 ? -43.665 -0.778 -6.920 1.00 32.53 206 SER A C 1
ATOM 1595 O O . SER A 1 206 ? -44.368 0.177 -7.242 1.00 32.53 206 SER A O 1
ATOM 1597 N N . ASN A 1 207 ? -42.555 -0.620 -6.196 1.00 29.73 207 ASN A N 1
ATOM 1598 C CA . ASN A 1 207 ? -42.021 0.707 -5.900 1.00 29.73 207 ASN A CA 1
ATOM 1599 C C . ASN A 1 207 ? -40.495 0.753 -6.061 1.00 29.73 207 ASN A C 1
ATOM 1601 O O . ASN A 1 207 ? -39.720 0.361 -5.186 1.00 29.73 207 ASN A O 1
ATOM 1605 N N . ARG A 1 208 ? -40.078 1.221 -7.239 1.00 35.47 208 ARG A N 1
ATOM 1606 C CA . ARG A 1 208 ? -38.707 1.275 -7.766 1.00 35.47 208 ARG A CA 1
ATOM 1607 C C . ARG A 1 208 ? -37.872 2.443 -7.211 1.00 35.47 208 ARG A C 1
ATOM 1609 O O . ARG A 1 208 ? -37.010 2.932 -7.925 1.00 35.47 208 ARG A O 1
ATOM 1616 N N . ASP A 1 209 ? -38.089 2.887 -5.965 1.00 34.41 209 ASP A N 1
ATOM 1617 C CA . ASP A 1 209 ? -37.391 4.091 -5.471 1.00 34.41 209 ASP A CA 1
ATOM 1618 C C . ASP A 1 209 ? -37.163 4.189 -3.945 1.00 34.41 209 ASP A C 1
ATOM 1620 O O . ASP A 1 209 ? -37.336 5.225 -3.301 1.00 34.41 209 ASP A O 1
ATOM 1624 N N . ARG A 1 210 ? -36.730 3.093 -3.308 1.00 38.75 210 ARG A N 1
ATOM 1625 C CA . ARG A 1 210 ? -36.118 3.158 -1.965 1.00 38.75 210 ARG A CA 1
ATOM 1626 C C . ARG A 1 210 ? -34.635 2.836 -2.055 1.00 38.75 210 ARG A C 1
ATOM 1628 O O . ARG A 1 210 ? -34.221 1.717 -1.764 1.00 38.75 210 ARG A O 1
ATOM 1635 N N . GLN A 1 211 ? -33.820 3.833 -2.394 1.00 45.56 211 GLN A N 1
ATOM 1636 C CA . GLN A 1 211 ? -32.373 3.752 -2.202 1.00 45.56 211 GLN A CA 1
ATOM 1637 C C . GLN A 1 211 ? -32.108 3.445 -0.715 1.00 45.56 211 GLN A C 1
ATOM 1639 O O . GLN A 1 211 ? -32.350 4.277 0.167 1.00 45.56 211 GLN A O 1
ATOM 1644 N N . VAL A 1 212 ? -31.703 2.208 -0.407 1.00 52.91 212 VAL A N 1
ATOM 1645 C CA . VAL A 1 212 ? -31.463 1.758 0.9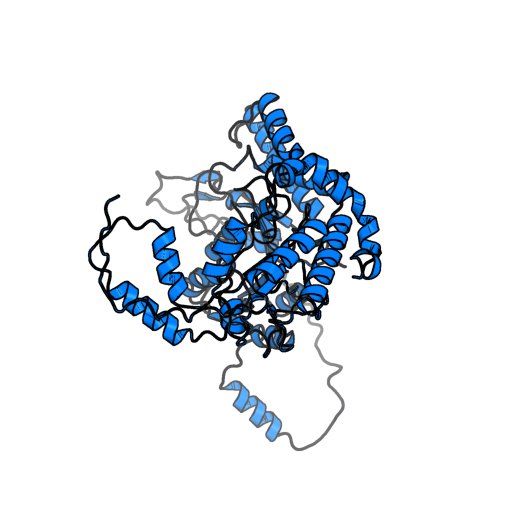70 1.00 52.91 212 VAL A CA 1
ATOM 1646 C C . VAL A 1 212 ? -30.382 2.654 1.565 1.00 52.91 212 VAL A C 1
ATOM 1648 O O . VAL A 1 212 ? -29.210 2.553 1.205 1.00 52.91 212 VAL A O 1
ATOM 1651 N N . LYS A 1 213 ? -30.771 3.562 2.470 1.00 68.25 213 LYS A N 1
ATOM 1652 C CA . LYS A 1 213 ? -29.835 4.471 3.141 1.00 68.25 213 LYS A CA 1
ATOM 1653 C C . LYS A 1 213 ? -28.781 3.638 3.872 1.00 68.25 213 LYS A C 1
ATOM 1655 O O . LYS A 1 213 ? -29.068 3.038 4.908 1.00 68.25 213 LYS A O 1
ATOM 1660 N N . LYS A 1 214 ? -27.563 3.627 3.333 1.00 81.69 214 LYS A N 1
ATOM 1661 C CA . LYS A 1 214 ? -26.419 2.915 3.909 1.00 81.69 214 LYS A CA 1
ATOM 1662 C C . LYS A 1 214 ? -26.144 3.411 5.329 1.00 81.69 214 LYS A C 1
ATOM 1664 O O . LYS A 1 214 ? -26.325 4.590 5.650 1.00 81.69 214 LYS A O 1
ATOM 1669 N N . LYS A 1 215 ? -25.711 2.495 6.195 1.00 89.50 215 LYS A N 1
ATOM 1670 C CA . LYS A 1 215 ? -25.475 2.733 7.628 1.00 89.50 215 LYS A CA 1
ATOM 1671 C C . LYS A 1 215 ? -24.166 3.473 7.899 1.00 89.50 215 LYS A C 1
ATOM 1673 O O . LYS A 1 215 ? -24.001 4.054 8.974 1.00 89.50 215 LYS A O 1
ATOM 1678 N N . GLY A 1 216 ? -23.231 3.459 6.955 1.00 96.81 216 GLY A N 1
ATOM 1679 C CA . GLY A 1 216 ? -21.896 3.988 7.183 1.00 96.81 216 GLY A CA 1
ATOM 1680 C C . GLY A 1 216 ? -20.869 3.515 6.170 1.00 96.81 216 GLY A C 1
ATOM 1681 O O . GLY A 1 216 ? -21.229 2.949 5.140 1.00 96.81 216 GLY A O 1
ATOM 1682 N N . LEU A 1 217 ? -19.604 3.759 6.492 1.00 98.62 217 LEU A N 1
ATOM 1683 C CA . LEU A 1 217 ? -18.433 3.298 5.749 1.00 98.62 217 LEU A CA 1
ATOM 1684 C C . LEU A 1 217 ? -17.664 2.304 6.627 1.00 98.62 217 LEU A C 1
ATOM 1686 O O . LEU A 1 217 ? -17.430 2.598 7.802 1.00 98.62 217 LEU A O 1
ATOM 1690 N N . PHE A 1 218 ? -17.314 1.145 6.079 1.00 98.81 218 PHE A N 1
ATOM 1691 C CA . PHE A 1 218 ? -16.389 0.186 6.672 1.00 98.81 218 PHE A CA 1
ATOM 1692 C C . PHE A 1 218 ? -15.052 0.260 5.932 1.00 98.81 218 PHE A C 1
ATOM 1694 O O . PHE A 1 218 ? -15.040 0.136 4.712 1.00 98.81 218 PHE A O 1
ATOM 1701 N N . ALA A 1 219 ? -13.947 0.480 6.642 1.00 98.88 219 ALA A N 1
ATOM 1702 C CA . ALA A 1 219 ? -12.621 0.602 6.047 1.00 98.88 219 ALA A CA 1
ATOM 1703 C C . ALA A 1 219 ? -11.619 -0.376 6.661 1.00 98.88 219 ALA A C 1
ATOM 1705 O O . ALA A 1 219 ? -11.471 -0.455 7.883 1.00 98.88 219 ALA A O 1
ATOM 1706 N N . TYR A 1 220 ? -10.903 -1.116 5.827 1.00 98.81 220 TYR A N 1
ATOM 1707 C CA . TYR A 1 220 ? -9.874 -2.038 6.297 1.00 98.81 220 TYR A CA 1
ATOM 1708 C C . TYR A 1 220 ? -8.797 -2.247 5.233 1.00 98.81 220 TYR A C 1
ATOM 1710 O O . TYR A 1 220 ? -9.087 -2.126 4.036 1.00 98.81 220 TYR A O 1
ATOM 1718 N N . PRO A 1 221 ? -7.557 -2.557 5.639 1.00 98.56 221 PRO A N 1
ATOM 1719 C CA . PRO A 1 221 ? -6.529 -2.906 4.686 1.00 98.56 221 PRO A CA 1
ATOM 1720 C C . PRO A 1 221 ? -6.755 -4.330 4.183 1.00 98.56 221 PRO A C 1
ATOM 1722 O O . PRO A 1 221 ? -7.058 -5.229 4.960 1.00 98.56 221 PRO A O 1
ATOM 1725 N N . ALA A 1 222 ? -6.547 -4.574 2.892 1.00 98.44 222 ALA A N 1
ATOM 1726 C CA . ALA A 1 222 ? -6.429 -5.939 2.382 1.00 98.44 222 ALA A CA 1
ATOM 1727 C C . ALA A 1 222 ? -5.192 -6.636 2.986 1.00 98.44 222 ALA A C 1
ATOM 1729 O O . ALA A 1 222 ? -5.216 -7.833 3.269 1.00 98.44 222 ALA A O 1
ATOM 1730 N N . GLN A 1 223 ? -4.130 -5.864 3.247 1.00 98.50 223 GLN A N 1
ATOM 1731 C CA . GLN A 1 223 ? -2.919 -6.309 3.931 1.00 98.50 223 GLN A CA 1
ATOM 1732 C C . GLN A 1 223 ? -2.398 -5.243 4.892 1.00 98.50 223 GLN A C 1
ATOM 1734 O O . GLN A 1 223 ? -2.176 -4.101 4.495 1.00 98.50 223 GLN A O 1
ATOM 1739 N N . SER A 1 224 ? -2.125 -5.624 6.137 1.00 98.31 224 SER A N 1
ATOM 1740 C CA . SER A 1 224 ? -1.484 -4.744 7.110 1.00 98.31 224 SER A CA 1
ATOM 1741 C C . SER A 1 224 ? -0.073 -4.362 6.659 1.00 98.31 224 SER A C 1
ATOM 1743 O O . SER A 1 224 ? 0.780 -5.223 6.422 1.00 98.31 224 SER A O 1
ATOM 1745 N N . ASN A 1 225 ? 0.216 -3.063 6.612 1.00 97.88 225 ASN A N 1
ATOM 1746 C CA . ASN A 1 225 ? 1.559 -2.550 6.334 1.00 97.88 225 ASN A CA 1
ATOM 1747 C C . ASN A 1 225 ? 2.524 -2.684 7.535 1.00 97.88 225 ASN A C 1
ATOM 1749 O O . ASN A 1 225 ? 3.707 -2.362 7.396 1.00 97.88 225 ASN A O 1
ATOM 1753 N N . PHE A 1 226 ? 2.010 -3.117 8.695 1.00 97.00 226 PHE A N 1
ATOM 1754 C CA . PHE A 1 226 ? 2.773 -3.401 9.909 1.00 97.00 226 PHE A CA 1
ATOM 1755 C C . PHE A 1 226 ? 3.095 -4.898 9.997 1.00 97.00 226 PHE A C 1
ATOM 1757 O O . PHE A 1 226 ? 4.246 -5.293 9.867 1.00 97.00 226 PHE A O 1
ATOM 1764 N N . SER A 1 227 ? 2.079 -5.747 10.174 1.00 96.38 227 SER A N 1
ATOM 1765 C CA . SER A 1 227 ? 2.264 -7.176 10.491 1.00 96.38 227 SER A CA 1
ATOM 1766 C C . SER A 1 227 ? 2.354 -8.086 9.262 1.00 96.38 227 SER A C 1
ATOM 1768 O O . SER A 1 227 ? 2.671 -9.274 9.380 1.00 96.38 227 SER A O 1
ATOM 1770 N N . GLY A 1 228 ? 1.997 -7.556 8.089 1.00 97.62 228 GLY A N 1
ATOM 1771 C CA . GLY A 1 228 ? 1.807 -8.334 6.870 1.00 97.62 228 GLY A CA 1
ATOM 1772 C C . GLY A 1 228 ? 0.530 -9.173 6.857 1.00 97.62 228 GLY A C 1
ATOM 1773 O O . GLY A 1 228 ? 0.304 -9.853 5.865 1.00 97.62 228 GLY A O 1
ATOM 1774 N N . VAL A 1 229 ? -0.309 -9.149 7.904 1.00 98.25 229 VAL A N 1
ATOM 1775 C CA . VAL A 1 229 ? -1.586 -9.891 7.939 1.00 98.25 229 VAL A CA 1
ATOM 1776 C C . VAL A 1 229 ? -2.428 -9.540 6.720 1.00 98.25 229 VAL A C 1
ATOM 1778 O O . VAL A 1 229 ? -2.690 -8.365 6.479 1.00 98.25 229 VAL A O 1
ATOM 1781 N N . GLN A 1 230 ? -2.871 -10.558 5.985 1.00 98.19 230 GLN A N 1
ATOM 1782 C CA . GLN A 1 230 ? -3.882 -10.408 4.946 1.00 98.19 230 GLN A CA 1
ATOM 1783 C C . GLN A 1 230 ? -5.255 -10.691 5.547 1.00 98.19 230 GLN A C 1
ATOM 1785 O O . GLN A 1 230 ? -5.468 -11.737 6.173 1.00 98.19 230 GLN A O 1
ATOM 1790 N N . HIS A 1 231 ? -6.164 -9.734 5.388 1.00 98.06 231 HIS A N 1
ATOM 1791 C CA . HIS A 1 231 ? -7.530 -9.838 5.890 1.00 98.06 231 HIS A CA 1
ATOM 1792 C C . HIS A 1 231 ? -8.430 -10.513 4.851 1.00 98.06 231 HIS A C 1
ATOM 1794 O O . HIS A 1 231 ? -8.213 -10.332 3.650 1.00 98.06 231 HIS A O 1
ATOM 1800 N N . PRO A 1 232 ? -9.453 -11.276 5.270 1.00 97.19 232 PRO A N 1
ATOM 1801 C CA . PRO A 1 232 ? -10.393 -11.883 4.338 1.00 97.19 232 PRO A CA 1
ATOM 1802 C C . PRO A 1 232 ? -11.065 -10.835 3.443 1.00 97.19 232 PRO A C 1
ATOM 1804 O O . PRO A 1 232 ? -11.714 -9.901 3.918 1.00 97.19 232 PRO A O 1
ATOM 1807 N N . LEU A 1 233 ? -10.965 -11.014 2.124 1.00 96.88 233 LEU A N 1
ATOM 1808 C CA . LEU A 1 233 ? -11.689 -10.165 1.175 1.00 96.88 233 LEU A CA 1
ATOM 1809 C C . LEU A 1 233 ? -13.214 -10.386 1.268 1.00 96.88 233 LEU A C 1
ATOM 1811 O O . LEU A 1 233 ? -13.987 -9.486 0.955 1.00 96.88 233 LEU A O 1
ATOM 1815 N N . SER A 1 234 ? -13.663 -11.525 1.812 1.00 95.62 234 SER A N 1
ATOM 1816 C CA . SER A 1 234 ? -15.078 -11.808 2.108 1.00 95.62 234 SER A CA 1
ATOM 1817 C C . SER A 1 234 ? -15.727 -10.794 3.063 1.00 95.62 234 SER A C 1
ATOM 1819 O O . SER A 1 234 ? -16.954 -10.651 3.069 1.00 95.62 234 SER A O 1
ATOM 1821 N N . TRP A 1 235 ? -14.936 -10.034 3.831 1.00 97.56 235 TRP A N 1
ATOM 1822 C CA . TRP A 1 235 ? -15.455 -8.949 4.666 1.00 97.56 235 TRP A CA 1
ATOM 1823 C C . TRP A 1 235 ? -16.091 -7.815 3.858 1.00 97.56 235 TRP A C 1
ATOM 1825 O O . TRP A 1 235 ? -16.954 -7.117 4.393 1.00 97.56 235 TRP A O 1
ATOM 1835 N N . VAL A 1 236 ? -15.747 -7.675 2.571 1.00 97.50 236 VAL A N 1
ATOM 1836 C CA . VAL A 1 236 ? -16.451 -6.785 1.639 1.00 97.50 236 VAL A CA 1
ATOM 1837 C C . VAL A 1 236 ? -17.940 -7.138 1.597 1.00 97.50 236 VAL A C 1
ATOM 1839 O O . VAL A 1 236 ? -18.786 -6.316 1.957 1.00 97.50 236 VAL A O 1
ATOM 1842 N N . SER A 1 237 ? -18.268 -8.377 1.223 1.00 94.75 237 SER A N 1
ATOM 1843 C CA . SER A 1 237 ? -19.655 -8.838 1.100 1.00 94.75 237 SER A CA 1
ATOM 1844 C C . SER A 1 237 ? -20.373 -8.824 2.448 1.00 94.75 237 SER A C 1
ATOM 1846 O O . SER A 1 237 ? -21.515 -8.375 2.532 1.00 94.75 237 SER A O 1
ATOM 1848 N N . LEU A 1 238 ? -19.690 -9.239 3.517 1.00 95.19 238 LEU A N 1
ATOM 1849 C CA . LEU A 1 238 ? -20.219 -9.232 4.882 1.00 95.19 238 LEU A CA 1
ATOM 1850 C C . LEU A 1 238 ? -20.641 -7.816 5.319 1.00 95.19 238 LEU A C 1
ATOM 1852 O O . LEU A 1 238 ? -21.753 -7.613 5.813 1.00 95.19 238 LEU A O 1
ATOM 1856 N N . ALA A 1 239 ? -19.796 -6.807 5.094 1.00 97.12 239 ALA A N 1
ATOM 1857 C CA . ALA A 1 239 ? -20.109 -5.422 5.438 1.00 97.12 239 ALA A CA 1
ATOM 1858 C C . ALA A 1 239 ? -21.206 -4.820 4.546 1.00 97.12 239 ALA A C 1
ATOM 1860 O O . ALA A 1 239 ? -22.085 -4.104 5.043 1.00 97.12 239 ALA A O 1
ATOM 1861 N N . GLN A 1 240 ? -21.213 -5.147 3.252 1.00 95.75 240 GLN A N 1
ATOM 1862 C CA . GLN A 1 240 ? -22.258 -4.712 2.323 1.00 95.75 240 GLN A CA 1
ATOM 1863 C C . GLN A 1 240 ? -23.630 -5.290 2.687 1.00 95.75 240 GLN A C 1
ATOM 1865 O O . GLN A 1 240 ? -24.607 -4.539 2.727 1.00 95.75 240 GLN A O 1
ATOM 1870 N N . GLN A 1 241 ? -23.701 -6.573 3.058 1.00 93.75 241 GLN A N 1
ATOM 1871 C CA . GLN A 1 241 ? -24.911 -7.215 3.594 1.00 93.75 241 GLN A CA 1
ATOM 1872 C C . GLN A 1 241 ? -25.357 -6.573 4.915 1.00 93.75 241 GLN A C 1
ATOM 1874 O O . GLN A 1 241 ? -26.551 -6.392 5.161 1.00 93.75 241 GLN A O 1
ATOM 1879 N N . ALA A 1 242 ? -24.409 -6.129 5.746 1.00 94.44 242 ALA A N 1
ATOM 1880 C CA . ALA A 1 242 ? -24.708 -5.349 6.943 1.00 94.44 242 ALA A CA 1
ATOM 1881 C C . ALA A 1 242 ? -25.179 -3.908 6.638 1.00 94.44 242 ALA A C 1
ATOM 1883 O O . ALA A 1 242 ? -25.633 -3.212 7.555 1.00 94.44 242 ALA A O 1
ATOM 1884 N N . GLY A 1 243 ? -25.142 -3.464 5.378 1.00 95.38 243 GLY A N 1
ATOM 1885 C CA . GLY A 1 243 ? -25.631 -2.166 4.910 1.00 95.38 243 GLY A CA 1
ATOM 1886 C C . GLY A 1 243 ? -24.579 -1.055 4.885 1.00 95.38 243 GLY A C 1
ATOM 1887 O O . GLY A 1 243 ? -24.950 0.117 4.952 1.00 95.38 243 GLY A O 1
ATOM 1888 N N . TYR A 1 244 ? -23.292 -1.391 4.827 1.00 97.81 244 TYR A N 1
ATOM 1889 C CA . TYR A 1 244 ? -22.182 -0.438 4.740 1.00 97.81 244 TYR A CA 1
ATOM 1890 C C . TYR A 1 244 ? -21.666 -0.311 3.299 1.00 97.81 244 TYR A C 1
ATOM 1892 O O . TYR A 1 244 ? -21.819 -1.237 2.505 1.00 97.81 244 TYR A O 1
ATOM 1900 N N . HIS A 1 245 ? -21.072 0.836 2.963 1.00 98.44 245 HIS A N 1
ATOM 1901 C CA . HIS A 1 245 ? -20.089 0.885 1.876 1.00 98.44 245 HIS A CA 1
ATOM 1902 C C . HIS A 1 245 ? -18.733 0.409 2.403 1.00 98.44 245 HIS A C 1
ATOM 1904 O O . HIS A 1 245 ? -18.467 0.548 3.600 1.00 98.44 245 HIS A O 1
ATOM 1910 N N . VAL A 1 246 ? -17.879 -0.113 1.529 1.00 98.75 246 VAL A N 1
ATOM 1911 C CA . VAL A 1 246 ? -16.570 -0.668 1.881 1.00 98.75 246 VAL A CA 1
ATOM 1912 C C . VAL A 1 246 ? -15.443 0.076 1.173 1.00 98.75 246 VAL A C 1
ATOM 1914 O O . VAL A 1 246 ? -15.416 0.152 -0.052 1.00 98.75 246 VAL A O 1
ATOM 1917 N N . LEU A 1 247 ? -14.503 0.584 1.968 1.00 98.88 247 LEU A N 1
ATOM 1918 C CA . LEU A 1 247 ? -13.223 1.138 1.541 1.00 98.88 247 LEU A CA 1
ATOM 1919 C C . LEU A 1 247 ? -12.121 0.105 1.795 1.00 98.88 247 LEU A C 1
ATOM 1921 O O . LEU A 1 247 ? -11.747 -0.137 2.943 1.00 98.88 247 LEU A O 1
ATOM 1925 N N . LEU A 1 248 ? -11.611 -0.501 0.729 1.00 98.88 248 LEU A N 1
ATOM 1926 C CA . LEU A 1 248 ? -10.522 -1.465 0.786 1.00 98.88 248 LEU A CA 1
ATOM 1927 C C . LEU A 1 248 ? -9.186 -0.753 0.541 1.00 98.88 248 LEU A C 1
ATOM 1929 O O . LEU A 1 248 ? -8.929 -0.258 -0.558 1.00 98.88 248 LEU A O 1
ATOM 1933 N N . ASP A 1 249 ? -8.317 -0.707 1.548 1.00 98.81 249 ASP A N 1
ATOM 1934 C CA . ASP A 1 249 ? -6.949 -0.217 1.359 1.00 98.81 249 ASP A CA 1
ATOM 1935 C C . ASP A 1 249 ? -6.067 -1.338 0.784 1.00 98.81 249 ASP A C 1
ATOM 1937 O O . ASP A 1 249 ? -5.686 -2.281 1.482 1.00 98.81 249 ASP A O 1
ATOM 1941 N N . ALA A 1 250 ? -5.760 -1.249 -0.513 1.00 98.62 250 ALA A N 1
ATOM 1942 C CA . ALA A 1 250 ? -4.953 -2.232 -1.229 1.00 98.62 250 ALA A CA 1
ATOM 1943 C C . ALA A 1 250 ? -3.468 -1.840 -1.317 1.00 98.62 250 ALA A C 1
ATOM 1945 O O . ALA A 1 250 ? -2.681 -2.576 -1.915 1.00 98.62 250 ALA A O 1
ATOM 1946 N N . ALA A 1 251 ? -3.047 -0.725 -0.706 1.00 98.12 251 ALA A N 1
ATOM 1947 C CA . ALA A 1 251 ? -1.726 -0.139 -0.934 1.00 98.12 251 ALA A CA 1
ATOM 1948 C C . ALA A 1 251 ? -0.557 -1.051 -0.526 1.00 98.12 251 ALA A C 1
ATOM 1950 O O . ALA A 1 251 ? 0.513 -0.968 -1.122 1.00 98.12 251 ALA A O 1
ATOM 1951 N N . ALA A 1 252 ? -0.737 -1.906 0.486 1.00 97.88 252 ALA A N 1
ATOM 1952 C CA . ALA A 1 252 ? 0.264 -2.899 0.889 1.00 97.88 252 ALA A CA 1
ATOM 1953 C C . ALA A 1 252 ? -0.006 -4.308 0.326 1.00 97.88 252 ALA A C 1
ATOM 1955 O O . ALA A 1 252 ? 0.849 -5.176 0.457 1.00 97.88 252 ALA A O 1
ATOM 1956 N N . PHE A 1 253 ? -1.172 -4.547 -0.281 1.00 98.06 253 PHE A N 1
ATOM 1957 C CA . PHE A 1 253 ? -1.576 -5.855 -0.811 1.00 98.06 253 PHE A CA 1
ATOM 1958 C C . PHE A 1 253 ? -1.183 -6.010 -2.283 1.00 98.06 253 PHE A C 1
ATOM 1960 O O . PHE A 1 253 ? -0.471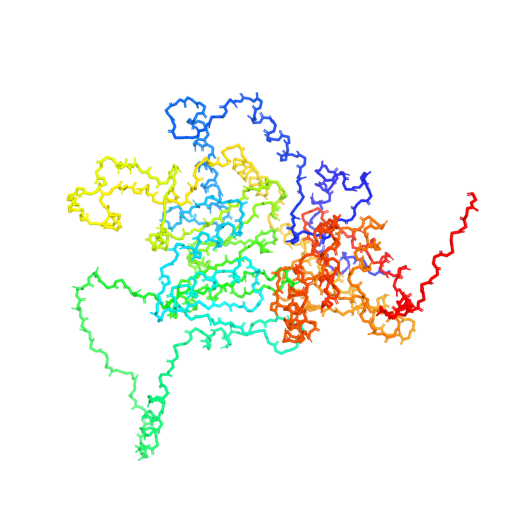 -6.946 -2.646 1.00 98.06 253 PHE A O 1
ATOM 1967 N N . LEU A 1 254 ? -1.582 -5.038 -3.110 1.00 97.06 254 LEU A N 1
ATOM 1968 C CA . LEU A 1 254 ? -1.430 -5.064 -4.565 1.00 97.06 254 LEU A CA 1
ATOM 1969 C C . LEU A 1 254 ? 0.015 -5.247 -5.073 1.00 97.06 254 LEU A C 1
ATOM 1971 O O . LEU A 1 254 ? 0.181 -5.899 -6.100 1.00 97.06 254 LEU A O 1
ATOM 1975 N N . PRO A 1 255 ? 1.073 -4.760 -4.383 1.00 96.50 255 PRO A N 1
ATOM 1976 C CA . PRO A 1 255 ? 2.448 -4.982 -4.835 1.00 96.50 255 PRO A CA 1
ATOM 1977 C C . PRO A 1 255 ? 2.866 -6.450 -4.957 1.00 96.50 255 PRO A C 1
ATOM 1979 O O . PRO A 1 255 ? 3.816 -6.760 -5.665 1.00 96.50 255 PRO A O 1
ATOM 1982 N N . THR A 1 256 ? 2.202 -7.351 -4.230 1.00 95.50 256 THR A N 1
ATOM 1983 C CA . THR A 1 256 ? 2.627 -8.757 -4.119 1.00 95.50 256 THR A CA 1
ATOM 1984 C C . THR A 1 256 ? 1.486 -9.759 -4.243 1.00 95.50 256 THR A C 1
ATOM 1986 O O . THR A 1 256 ? 1.699 -10.961 -4.086 1.00 95.50 256 THR A O 1
ATOM 1989 N N . SER A 1 257 ? 0.257 -9.292 -4.458 1.00 94.94 257 SER A N 1
ATOM 1990 C CA . SER A 1 257 ? -0.930 -10.142 -4.501 1.00 94.94 257 SER A CA 1
ATOM 1991 C C . SER A 1 257 ? -1.912 -9.655 -5.566 1.00 94.94 257 SER A C 1
ATOM 1993 O O . SER A 1 257 ? -2.155 -8.450 -5.662 1.00 94.94 257 SER A O 1
ATOM 1995 N N . PRO A 1 258 ? -2.502 -10.573 -6.355 1.00 93.50 258 PRO A N 1
ATOM 1996 C CA . PRO A 1 258 ? -3.527 -10.218 -7.326 1.00 93.50 258 PRO A CA 1
ATOM 1997 C C . PRO A 1 258 ? -4.824 -9.808 -6.618 1.00 93.50 258 PRO A C 1
ATOM 1999 O O . PRO A 1 258 ? -5.188 -10.381 -5.590 1.00 93.50 258 PRO A O 1
ATOM 2002 N N . LEU A 1 259 ? -5.539 -8.844 -7.197 1.00 94.88 259 LEU A N 1
ATOM 2003 C CA . LEU A 1 259 ? -6.862 -8.407 -6.755 1.00 94.88 259 LEU A CA 1
ATOM 2004 C C . LEU A 1 259 ? -7.845 -8.554 -7.919 1.00 94.88 259 LEU A C 1
ATOM 2006 O O . LEU A 1 259 ? -7.599 -7.997 -8.982 1.00 94.88 259 LEU A O 1
ATOM 2010 N N . ASP A 1 260 ? -8.939 -9.283 -7.706 1.00 95.06 260 ASP A N 1
ATOM 2011 C CA . ASP A 1 260 ? -9.980 -9.520 -8.712 1.00 95.06 260 ASP A CA 1
ATOM 2012 C C . ASP A 1 260 ? -11.308 -8.874 -8.288 1.00 95.06 260 ASP A C 1
ATOM 2014 O O . ASP A 1 260 ? -11.865 -9.202 -7.231 1.00 95.06 260 ASP A O 1
ATOM 2018 N N . LEU A 1 261 ? -11.801 -7.951 -9.120 1.00 96.44 261 LEU A N 1
ATOM 2019 C CA . LEU A 1 261 ? -13.016 -7.165 -8.901 1.00 96.44 261 LEU A CA 1
ATOM 2020 C C . LEU A 1 261 ? -14.212 -7.574 -9.788 1.00 96.44 261 LEU A C 1
ATOM 2022 O O . LEU A 1 261 ? -15.237 -6.884 -9.802 1.00 96.44 261 LEU A O 1
ATOM 2026 N N . SER A 1 262 ? -14.124 -8.688 -10.518 1.00 88.12 262 SER A N 1
ATOM 2027 C CA . SER A 1 262 ? -15.101 -9.067 -11.554 1.00 88.12 262 SER A CA 1
ATOM 2028 C C . SER A 1 262 ? -16.487 -9.472 -11.035 1.00 88.12 262 SER A C 1
ATOM 2030 O O . SER A 1 262 ? -17.480 -9.344 -11.753 1.00 88.12 262 SER A O 1
ATOM 2032 N N . GLY A 1 263 ? -16.626 -9.895 -9.775 1.00 69.31 263 GLY A N 1
ATOM 2033 C CA . GLY A 1 263 ? -17.916 -10.287 -9.197 1.00 69.31 263 GLY A CA 1
ATOM 2034 C C . GLY A 1 263 ? -17.995 -11.749 -8.781 1.00 69.31 263 GLY A C 1
ATOM 2035 O O . GLY A 1 263 ? -17.454 -12.028 -7.730 1.00 69.31 263 GLY A O 1
ATOM 2036 N N . PRO A 1 264 ? -18.698 -12.659 -9.484 1.00 61.66 264 PRO A N 1
ATOM 2037 C CA . PRO A 1 264 ? -19.204 -13.930 -8.929 1.00 61.66 264 PRO A CA 1
ATOM 2038 C C . PRO A 1 264 ? -18.200 -14.787 -8.133 1.00 61.66 264 PRO A C 1
ATOM 2040 O O . PRO A 1 264 ? -18.602 -15.434 -7.169 1.00 61.66 264 PRO A O 1
ATOM 2043 N N . GLU A 1 265 ? -16.915 -14.744 -8.497 1.00 65.75 265 GLU A N 1
ATOM 2044 C CA . GLU A 1 265 ? -15.801 -15.397 -7.786 1.00 65.75 265 GLU A CA 1
ATOM 2045 C C . GLU A 1 265 ? -14.808 -14.404 -7.128 1.00 65.75 265 GLU A C 1
ATOM 2047 O O . GLU A 1 265 ? -13.965 -14.807 -6.327 1.00 65.75 265 GLU A O 1
ATOM 2052 N N . GLY A 1 266 ? -14.909 -13.106 -7.443 1.00 75.31 266 GLY A N 1
ATOM 2053 C CA . GLY A 1 266 ? -14.092 -12.007 -6.912 1.00 75.31 266 GLY A CA 1
ATOM 2054 C C . GLY A 1 266 ? -14.792 -11.187 -5.816 1.00 75.31 266 GLY A C 1
ATOM 2055 O O . GLY A 1 266 ? -15.799 -11.596 -5.236 1.00 75.31 266 GLY A O 1
ATOM 2056 N N . VAL A 1 267 ? -14.270 -9.991 -5.512 1.00 91.56 267 VAL A N 1
ATOM 2057 C CA . VAL A 1 267 ? -14.873 -9.077 -4.519 1.00 91.56 267 VAL A CA 1
ATOM 2058 C C . VAL A 1 267 ? -15.259 -7.739 -5.125 1.00 91.56 267 VAL A C 1
ATOM 2060 O O . VAL A 1 267 ? -14.540 -7.201 -5.950 1.00 91.56 267 VAL A O 1
ATOM 2063 N N . LYS A 1 268 ? -16.383 -7.158 -4.687 1.00 95.88 268 LYS A N 1
ATOM 2064 C CA . LYS A 1 268 ? -16.896 -5.884 -5.223 1.00 95.88 268 LYS A CA 1
ATOM 2065 C C . LYS A 1 268 ? -16.911 -4.747 -4.189 1.00 95.88 268 LYS A C 1
ATOM 2067 O O . LYS A 1 268 ? -17.996 -4.272 -3.840 1.00 95.88 268 LYS A O 1
ATOM 2072 N N . PRO A 1 269 ? -15.751 -4.308 -3.657 1.00 97.75 269 PRO A N 1
ATOM 2073 C CA . PRO A 1 269 ? -15.676 -3.161 -2.756 1.00 97.75 269 PRO A CA 1
ATOM 2074 C C . PRO A 1 269 ? -16.187 -1.899 -3.451 1.00 97.75 269 PRO A C 1
ATOM 2076 O O . PRO A 1 269 ? -16.096 -1.769 -4.672 1.00 97.75 269 PRO A O 1
ATOM 2079 N N . ASP A 1 270 ? -16.731 -0.979 -2.660 1.00 98.50 270 ASP A N 1
ATOM 2080 C CA . ASP A 1 270 ? -17.264 0.294 -3.149 1.00 98.50 270 ASP A CA 1
ATOM 2081 C C . ASP A 1 270 ? -16.136 1.260 -3.531 1.00 98.50 270 ASP A C 1
ATOM 2083 O O . ASP A 1 270 ? -16.261 2.002 -4.503 1.00 98.50 270 ASP A O 1
ATOM 2087 N N . PHE A 1 271 ? -15.018 1.194 -2.803 1.00 98.88 271 PHE A N 1
ATOM 2088 C CA . PHE A 1 271 ? -13.832 2.021 -2.987 1.00 98.88 271 PHE A CA 1
ATOM 2089 C C . PHE A 1 271 ? -12.558 1.191 -2.762 1.00 98.88 271 PHE A C 1
ATOM 2091 O O . PHE A 1 271 ? -12.479 0.449 -1.782 1.00 98.88 271 PHE A O 1
ATOM 2098 N N . VAL A 1 272 ? -11.543 1.347 -3.614 1.00 98.88 272 VAL A N 1
ATOM 2099 C CA . VAL A 1 272 ? -10.220 0.711 -3.479 1.00 98.88 272 VAL A CA 1
ATOM 2100 C C . VAL A 1 272 ? -9.122 1.762 -3.580 1.00 98.88 272 VAL A C 1
ATOM 2102 O O . VAL A 1 272 ? -9.101 2.552 -4.524 1.00 98.88 272 VAL A O 1
ATOM 2105 N N . LEU A 1 273 ? -8.204 1.759 -2.612 1.00 98.81 273 LEU A N 1
ATOM 2106 C CA . LEU A 1 273 ? -7.087 2.703 -2.546 1.00 98.81 273 LEU A CA 1
ATOM 2107 C C . LEU A 1 273 ? -5.809 2.097 -3.129 1.00 98.81 273 LEU A C 1
ATOM 2109 O O . LEU A 1 273 ? -5.398 1.016 -2.704 1.00 98.81 273 LEU A O 1
ATOM 2113 N N . ILE A 1 274 ? -5.152 2.807 -4.053 1.00 98.50 274 ILE A N 1
ATOM 2114 C CA . ILE A 1 274 ? -3.935 2.325 -4.722 1.00 98.50 274 ILE A CA 1
ATOM 2115 C C . ILE A 1 274 ? -2.854 3.415 -4.788 1.00 98.50 274 ILE A C 1
ATOM 2117 O O . ILE A 1 274 ? -3.131 4.584 -5.058 1.00 98.50 274 ILE A O 1
ATOM 2121 N N . SER A 1 275 ? -1.600 2.999 -4.587 1.00 98.44 275 SER A N 1
ATOM 2122 C CA . SER A 1 275 ? -0.387 3.774 -4.873 1.00 98.44 275 SER A CA 1
ATOM 2123 C C . SER A 1 275 ? 0.504 2.989 -5.837 1.00 98.44 275 SER A C 1
ATOM 2125 O O . SER A 1 275 ? 1.018 1.938 -5.456 1.00 98.44 275 SER A O 1
ATOM 2127 N N . TRP A 1 276 ? 0.735 3.492 -7.050 1.00 98.06 276 TRP A N 1
ATOM 2128 C CA . TRP A 1 276 ? 1.440 2.726 -8.089 1.00 98.06 276 TRP A CA 1
ATOM 2129 C C . TRP A 1 276 ? 2.942 2.593 -7.842 1.00 98.06 276 TRP A C 1
ATOM 2131 O O . TRP A 1 276 ? 3.509 1.526 -8.071 1.00 98.06 276 TRP A O 1
ATOM 2141 N N . TYR A 1 277 ? 3.561 3.603 -7.228 1.00 97.50 277 TYR A N 1
ATOM 2142 C CA . TYR A 1 277 ? 4.961 3.531 -6.798 1.00 97.50 277 TYR A CA 1
ATOM 2143 C C . TYR A 1 277 ? 5.237 2.369 -5.823 1.00 97.50 277 TYR A C 1
ATOM 2145 O O . TYR A 1 277 ? 6.366 1.910 -5.706 1.00 97.50 277 TYR A O 1
ATOM 2153 N N . LYS A 1 278 ? 4.222 1.844 -5.123 1.00 97.56 278 LYS A N 1
ATOM 2154 C CA . LYS A 1 278 ? 4.400 0.656 -4.276 1.00 97.56 278 LYS A CA 1
ATOM 2155 C C . LYS A 1 278 ? 4.434 -0.643 -5.071 1.00 97.56 278 LYS A C 1
ATOM 2157 O O . LYS A 1 278 ? 5.028 -1.602 -4.605 1.00 97.56 278 LYS A O 1
ATOM 2162 N N . VAL A 1 279 ? 3.796 -0.683 -6.240 1.00 96.56 279 VAL A N 1
ATOM 2163 C CA . VAL A 1 279 ? 3.711 -1.886 -7.077 1.00 96.56 279 VAL A CA 1
ATOM 2164 C C . VAL A 1 279 ? 5.010 -2.090 -7.851 1.00 96.56 279 VAL A C 1
ATOM 2166 O O . VAL A 1 279 ? 5.553 -3.187 -7.855 1.00 96.56 279 VAL A O 1
ATOM 2169 N N . PHE A 1 280 ? 5.531 -1.028 -8.467 1.00 92.56 280 PHE A N 1
ATOM 2170 C CA . PHE A 1 280 ? 6.707 -1.118 -9.341 1.00 92.56 280 PHE A CA 1
ATOM 2171 C C . PHE A 1 280 ? 7.670 0.079 -9.228 1.00 92.56 280 PHE A C 1
ATOM 2173 O O . PHE A 1 280 ? 8.527 0.268 -10.078 1.00 92.56 280 PHE A O 1
ATOM 2180 N N . GLY A 1 281 ? 7.556 0.900 -8.177 1.00 95.00 281 GLY A N 1
ATOM 2181 C CA . GLY A 1 281 ? 8.532 1.947 -7.832 1.00 95.00 281 GLY A CA 1
ATOM 2182 C C . GLY A 1 281 ? 8.370 3.291 -8.533 1.00 95.00 281 GLY A C 1
ATOM 2183 O O . GLY A 1 281 ? 8.614 4.325 -7.913 1.00 95.00 281 GLY A O 1
ATOM 2184 N N . TYR A 1 282 ? 7.915 3.309 -9.783 1.00 95.69 282 TYR A N 1
ATOM 2185 C CA . TYR A 1 282 ? 7.770 4.534 -10.568 1.00 95.69 282 TYR A CA 1
ATOM 2186 C C . TYR A 1 282 ? 6.484 4.528 -11.406 1.00 95.69 282 TYR A C 1
ATOM 2188 O O . TYR A 1 282 ? 6.189 3.511 -12.018 1.00 95.69 282 TYR A O 1
ATOM 2196 N N . PRO A 1 283 ? 5.725 5.633 -11.486 1.00 96.94 283 PRO A N 1
ATOM 2197 C CA . PRO A 1 283 ? 6.045 6.956 -10.955 1.00 96.94 283 PRO A CA 1
ATOM 2198 C C . PRO A 1 283 ? 5.547 7.163 -9.518 1.00 96.94 283 PRO A C 1
ATOM 2200 O O . PRO A 1 283 ? 4.529 6.610 -9.089 1.00 96.94 283 PRO A O 1
ATOM 2203 N N . THR A 1 284 ? 6.244 8.018 -8.769 1.00 96.44 284 THR A N 1
ATOM 2204 C CA . THR A 1 284 ? 5.681 8.641 -7.564 1.00 96.44 284 THR A CA 1
ATOM 2205 C C . THR A 1 284 ? 4.690 9.741 -7.957 1.00 96.44 284 THR A C 1
ATOM 2207 O O . THR A 1 284 ? 4.644 10.188 -9.100 1.00 96.44 284 THR A O 1
ATOM 2210 N N . GLY A 1 285 ? 3.831 10.158 -7.022 1.00 96.31 285 GLY A N 1
ATOM 2211 C CA . GLY A 1 285 ? 2.825 11.191 -7.300 1.00 96.31 285 GLY A CA 1
ATOM 2212 C C . GLY A 1 285 ? 1.666 10.736 -8.195 1.00 96.31 285 GLY A C 1
ATOM 2213 O O . GLY A 1 285 ? 0.875 11.577 -8.620 1.00 96.31 285 GLY A O 1
ATOM 2214 N N . VAL A 1 286 ? 1.541 9.429 -8.462 1.00 98.19 286 VAL A N 1
ATOM 2215 C CA . VAL A 1 286 ? 0.375 8.829 -9.119 1.00 98.19 286 VAL A CA 1
ATOM 2216 C C . VAL A 1 286 ? -0.128 7.629 -8.313 1.00 98.19 286 VAL A C 1
ATOM 2218 O O . VAL A 1 286 ? 0.564 6.638 -8.072 1.00 98.19 286 VAL A O 1
ATOM 2221 N N . GLY A 1 287 ? -1.385 7.710 -7.911 1.00 98.38 287 GLY A N 1
ATOM 2222 C CA . GLY A 1 287 ? -2.208 6.634 -7.386 1.00 98.38 287 GLY A CA 1
ATOM 2223 C C . GLY A 1 287 ? -3.623 6.775 -7.929 1.00 98.38 287 GLY A C 1
ATOM 2224 O O . GLY A 1 287 ? -3.891 7.588 -8.817 1.00 98.38 287 GLY A O 1
ATOM 2225 N N . CYS A 1 288 ? -4.553 6.000 -7.391 1.00 98.69 288 CYS A N 1
ATOM 2226 C CA . CYS A 1 288 ? -5.951 6.148 -7.763 1.00 98.69 288 CYS A CA 1
ATOM 2227 C C . CYS A 1 288 ? -6.905 5.640 -6.686 1.00 98.69 288 CYS A C 1
ATOM 2229 O O . CYS A 1 288 ? -6.560 4.809 -5.841 1.00 98.69 288 CYS A O 1
ATOM 2231 N N . LEU A 1 289 ? -8.129 6.143 -6.776 1.00 98.81 289 LEU A N 1
ATOM 2232 C CA . LEU A 1 289 ? -9.323 5.541 -6.217 1.00 98.81 289 LEU A CA 1
ATOM 2233 C C . LEU A 1 289 ? -10.007 4.749 -7.336 1.00 98.81 289 LEU A C 1
ATOM 2235 O O . LEU A 1 289 ? -10.436 5.342 -8.323 1.00 98.81 289 LEU A O 1
ATOM 2239 N N . ILE A 1 290 ? -10.135 3.433 -7.186 1.00 98.75 290 ILE A N 1
ATOM 2240 C CA . ILE A 1 290 ? -11.082 2.662 -8.003 1.00 98.75 290 ILE A CA 1
ATOM 2241 C C . ILE A 1 290 ? -12.403 2.652 -7.244 1.00 98.75 290 ILE A C 1
ATOM 2243 O O . ILE A 1 290 ? -12.443 2.237 -6.086 1.00 98.75 290 ILE A O 1
ATOM 2247 N N . ALA A 1 291 ? -13.473 3.136 -7.860 1.00 98.56 291 ALA A N 1
ATOM 2248 C CA . ALA A 1 291 ? -14.768 3.277 -7.209 1.00 98.56 291 ALA A CA 1
ATOM 2249 C C . ALA A 1 291 ? -15.861 2.635 -8.049 1.00 98.56 291 ALA A C 1
ATOM 2251 O O . ALA A 1 291 ? -15.894 2.814 -9.268 1.00 98.56 291 ALA A O 1
ATOM 2252 N N . ARG A 1 292 ? -16.784 1.919 -7.404 1.00 97.44 292 ARG A N 1
ATOM 2253 C CA . ARG A 1 292 ? -18.004 1.498 -8.097 1.00 97.44 292 ARG A CA 1
ATOM 2254 C C . ARG A 1 292 ? -18.784 2.730 -8.529 1.00 97.44 292 ARG A C 1
ATOM 2256 O O . ARG A 1 292 ? -18.880 3.684 -7.759 1.00 97.44 292 ARG A O 1
ATOM 2263 N N . ARG A 1 293 ? -19.382 2.709 -9.719 1.00 95.88 293 ARG A N 1
ATOM 2264 C CA . ARG A 1 293 ? -20.113 3.869 -10.254 1.00 95.88 293 ARG A CA 1
ATOM 2265 C C . ARG A 1 293 ? -21.262 4.314 -9.342 1.00 95.88 293 ARG A C 1
ATOM 2267 O O . ARG A 1 293 ? -21.440 5.510 -9.128 1.00 95.88 293 ARG A O 1
ATOM 2274 N N . ASP A 1 294 ? -21.985 3.371 -8.735 1.00 94.88 294 ASP A N 1
ATOM 2275 C CA . ASP A 1 294 ? -23.053 3.672 -7.772 1.00 94.88 294 ASP A CA 1
ATOM 2276 C C . ASP A 1 294 ? -22.525 4.295 -6.470 1.00 94.88 294 ASP A C 1
ATOM 2278 O O . ASP A 1 294 ? -23.134 5.220 -5.935 1.00 94.88 294 ASP A O 1
ATOM 2282 N N . ALA A 1 295 ? -21.372 3.839 -5.977 1.00 95.94 295 ALA A N 1
ATOM 2283 C CA . ALA A 1 295 ? -20.711 4.417 -4.811 1.00 95.94 295 ALA A CA 1
ATOM 2284 C C . ALA A 1 295 ? -20.087 5.794 -5.105 1.00 95.94 295 ALA A C 1
ATOM 2286 O O . ALA A 1 295 ? -20.143 6.689 -4.259 1.00 95.94 295 ALA A O 1
ATOM 2287 N N . LEU A 1 296 ? -19.537 5.985 -6.308 1.00 95.44 296 LEU A N 1
ATOM 2288 C CA . LEU A 1 296 ? -18.978 7.250 -6.783 1.00 95.44 296 LEU A CA 1
ATOM 2289 C C . LEU A 1 296 ? -20.042 8.353 -6.801 1.00 95.44 296 LEU A C 1
ATOM 2291 O O . LEU A 1 296 ? -19.798 9.442 -6.292 1.00 95.44 296 LEU A O 1
ATOM 2295 N N . ALA A 1 297 ? -21.250 8.044 -7.286 1.00 92.50 297 ALA A N 1
ATOM 2296 C CA . ALA A 1 297 ? -22.382 8.975 -7.344 1.00 92.50 297 ALA A CA 1
ATOM 2297 C C . ALA A 1 297 ? -22.861 9.471 -5.960 1.00 92.50 297 ALA A C 1
ATOM 2299 O O . ALA A 1 297 ? -23.556 10.486 -5.840 1.00 92.50 297 ALA A O 1
ATOM 2300 N N . VAL A 1 298 ? -22.496 8.757 -4.891 1.00 92.00 298 VAL A N 1
ATOM 2301 C CA . VAL A 1 298 ? -22.810 9.133 -3.507 1.00 92.00 298 VAL A CA 1
ATOM 2302 C C . VAL A 1 298 ? -21.800 10.144 -2.947 1.00 92.00 298 VAL A C 1
ATOM 2304 O O . VAL A 1 298 ? -22.127 10.851 -1.989 1.00 92.00 298 VAL A O 1
ATOM 2307 N N . LEU A 1 299 ? -20.598 10.248 -3.525 1.00 93.50 299 LEU A N 1
ATOM 2308 C CA . LEU A 1 299 ? -19.589 11.219 -3.107 1.00 93.50 299 LEU A CA 1
ATOM 2309 C C . LEU A 1 299 ? -20.015 12.637 -3.509 1.00 93.50 299 LEU A C 1
ATOM 2311 O O . LEU A 1 299 ? -20.313 12.917 -4.666 1.00 93.50 299 LEU A O 1
ATOM 2315 N N . ARG A 1 300 ? -20.049 13.552 -2.536 1.00 87.81 300 ARG A N 1
ATOM 2316 C CA . ARG A 1 300 ? -20.436 14.956 -2.716 1.00 87.81 300 ARG A CA 1
ATOM 2317 C C . ARG A 1 300 ? -19.378 15.856 -2.095 1.00 87.81 300 ARG A C 1
ATOM 2319 O O . ARG A 1 300 ? -19.280 15.968 -0.873 1.00 87.81 300 ARG A O 1
ATOM 2326 N N . ARG A 1 301 ? -18.581 16.498 -2.946 1.00 84.31 301 ARG A N 1
ATOM 2327 C CA . ARG A 1 301 ? -17.532 17.422 -2.507 1.00 84.31 301 ARG A CA 1
ATOM 2328 C C . ARG A 1 301 ? -18.140 18.731 -1.991 1.00 84.31 301 ARG A C 1
ATOM 2330 O O . ARG A 1 301 ? -19.115 19.210 -2.567 1.00 84.31 301 ARG A O 1
ATOM 2337 N N . PRO A 1 302 ? -17.584 19.328 -0.922 1.00 83.00 302 PRO A N 1
ATOM 2338 C CA . PRO A 1 302 ? -18.066 20.607 -0.402 1.00 83.00 302 PRO A CA 1
ATOM 2339 C C . PRO A 1 302 ? -17.519 21.825 -1.170 1.00 83.00 302 PRO A C 1
ATOM 2341 O O . PRO A 1 302 ? -17.793 22.956 -0.779 1.00 83.00 302 PRO A O 1
ATOM 2344 N N . TRP A 1 303 ? -16.733 21.601 -2.224 1.00 86.44 303 TRP A N 1
ATOM 2345 C CA . TRP A 1 303 ? -16.087 22.618 -3.049 1.00 86.44 303 TRP A CA 1
ATOM 2346 C C . TRP A 1 303 ? -15.830 22.072 -4.459 1.00 86.44 303 TRP A C 1
ATOM 2348 O O . TRP A 1 303 ? -15.994 20.874 -4.705 1.00 86.44 303 TRP A O 1
ATOM 2358 N N . PHE A 1 304 ? -15.408 22.957 -5.360 1.00 88.44 304 PHE A N 1
ATOM 2359 C CA . PHE A 1 304 ? -15.029 22.637 -6.730 1.00 88.44 304 PHE A CA 1
ATOM 2360 C C . PHE A 1 304 ? -13.745 23.371 -7.135 1.00 88.44 304 PHE A C 1
ATOM 2362 O O . PHE A 1 304 ? -13.359 24.368 -6.525 1.00 88.44 304 PHE A O 1
ATOM 2369 N N . SER A 1 305 ? -13.093 22.874 -8.178 1.00 89.56 305 SER A N 1
ATOM 2370 C CA . SER A 1 305 ? -11.831 23.379 -8.725 1.00 89.56 305 SER A CA 1
ATOM 2371 C C . SER A 1 305 ? -11.834 23.339 -10.257 1.00 89.56 305 SER A C 1
ATOM 2373 O O . SER A 1 305 ? -12.750 22.784 -10.874 1.00 89.56 305 SER A O 1
ATOM 2375 N N . GLY A 1 306 ? -10.804 23.914 -10.887 1.00 87.19 306 GLY A N 1
ATOM 2376 C CA . GLY A 1 306 ? -10.583 23.736 -12.325 1.00 87.19 306 GLY A CA 1
ATOM 2377 C C . GLY A 1 306 ? -10.534 22.250 -12.699 1.00 87.19 306 GLY A C 1
ATOM 2378 O O . GLY A 1 306 ? -10.082 21.431 -11.906 1.00 87.19 306 GLY A O 1
ATOM 2379 N N . GLY A 1 307 ? -11.053 21.894 -13.873 1.00 85.88 307 GLY A N 1
ATOM 2380 C CA . GLY A 1 307 ? -11.185 20.498 -14.311 1.00 85.88 307 GLY A CA 1
ATOM 2381 C C . GLY A 1 307 ? -12.432 19.783 -13.777 1.00 85.88 307 GLY A C 1
ATOM 2382 O O . GLY A 1 307 ? -12.990 18.957 -14.489 1.00 85.88 307 GLY A O 1
ATOM 2383 N N . THR A 1 308 ? -12.943 20.159 -12.597 1.00 88.44 308 THR A N 1
ATOM 2384 C CA . THR A 1 308 ? -14.048 19.443 -11.912 1.00 88.44 308 THR A CA 1
ATOM 2385 C C . THR A 1 308 ? -15.444 20.010 -12.176 1.00 88.44 308 THR A C 1
ATOM 2387 O O . THR A 1 308 ? -16.440 19.467 -11.697 1.00 88.44 308 THR A O 1
ATOM 2390 N N . VAL A 1 309 ? -15.532 21.099 -12.938 1.00 87.31 309 VAL A N 1
ATOM 2391 C CA . VAL A 1 309 ? -16.772 21.808 -13.281 1.00 87.31 309 VAL A CA 1
ATOM 2392 C C . VAL A 1 309 ? -16.917 21.937 -14.788 1.00 87.31 309 VAL A C 1
ATOM 2394 O O . VAL A 1 309 ? -15.934 22.129 -15.497 1.00 87.31 309 VAL A O 1
ATOM 2397 N N . GLN A 1 310 ? -18.157 21.884 -15.263 1.00 84.88 310 GLN A N 1
ATOM 2398 C CA . GLN A 1 310 ? -18.517 22.236 -16.636 1.00 84.88 310 GLN A CA 1
ATOM 2399 C C . GLN A 1 310 ? -18.695 23.749 -16.788 1.00 84.88 310 GLN A C 1
ATOM 2401 O O . GLN A 1 310 ? -18.315 24.323 -17.803 1.00 84.88 310 GLN A O 1
ATOM 2406 N N . ALA A 1 311 ? -19.273 24.404 -15.776 1.00 82.62 311 ALA A N 1
ATOM 2407 C CA . ALA A 1 311 ? -19.535 25.838 -15.802 1.00 82.62 311 ALA A CA 1
ATOM 2408 C C . ALA A 1 311 ? -19.588 26.433 -14.391 1.00 82.62 311 ALA A C 1
ATOM 2410 O O . ALA A 1 311 ? -20.030 25.779 -13.446 1.00 82.62 311 ALA A O 1
ATOM 2411 N N . VAL A 1 312 ? -19.182 27.699 -14.264 1.00 83.62 312 VAL A N 1
ATOM 2412 C CA . VAL A 1 312 ? -19.285 28.507 -13.038 1.00 83.62 312 VAL A CA 1
ATOM 2413 C C . VAL A 1 312 ? -19.773 29.901 -13.418 1.00 83.62 312 VAL A C 1
ATOM 2415 O O . VAL A 1 312 ? -19.211 30.535 -14.308 1.00 83.62 312 VAL A O 1
ATOM 2418 N N . ALA A 1 313 ? -20.807 30.387 -12.737 1.00 80.25 313 ALA A N 1
ATOM 2419 C CA . ALA A 1 313 ? -21.352 31.726 -12.911 1.00 80.25 313 ALA A CA 1
ATOM 2420 C C . ALA A 1 313 ? -20.988 32.597 -11.700 1.00 80.25 313 ALA A C 1
ATOM 2422 O O . ALA A 1 313 ? -21.429 32.340 -10.582 1.00 80.25 313 ALA A O 1
ATOM 2423 N N . VAL A 1 314 ? -20.183 33.638 -11.927 1.00 78.81 314 VAL A N 1
ATOM 2424 C CA . VAL A 1 314 ? -19.716 34.559 -10.870 1.00 78.81 314 VAL A CA 1
ATOM 2425 C C . VAL A 1 314 ? -20.623 35.788 -10.753 1.00 78.81 314 VAL A C 1
ATOM 2427 O O . VAL A 1 314 ? -20.913 36.254 -9.651 1.00 78.81 314 VAL A O 1
ATOM 2430 N N . SER A 1 315 ? -21.120 36.289 -11.885 1.00 73.19 315 SER A N 1
ATOM 2431 C CA . SER A 1 315 ? -21.934 37.509 -11.976 1.00 73.19 315 SER A CA 1
ATOM 2432 C C . SER A 1 315 ? -23.361 37.363 -11.435 1.00 73.19 315 SER A C 1
ATOM 2434 O O . SER A 1 315 ? -24.042 38.366 -11.251 1.00 73.19 315 SER A O 1
ATOM 2436 N N . THR A 1 316 ? -23.824 36.142 -11.148 1.00 64.38 316 THR A N 1
ATOM 2437 C CA . THR A 1 316 ? -25.167 35.864 -10.598 1.00 64.38 316 THR A CA 1
ATOM 2438 C C . THR A 1 316 ? -25.174 35.716 -9.073 1.00 64.38 316 THR A C 1
ATOM 2440 O O . THR A 1 316 ? -26.162 35.260 -8.483 1.00 64.38 316 THR A O 1
ATOM 2443 N N . THR A 1 317 ? -24.084 36.097 -8.400 1.00 62.19 317 THR A N 1
ATOM 2444 C CA . THR A 1 317 ? -23.999 36.095 -6.937 1.00 62.19 317 THR A CA 1
ATOM 2445 C C . THR A 1 317 ? -25.021 37.076 -6.345 1.00 62.19 317 THR A C 1
ATOM 2447 O O . THR A 1 317 ? -24.877 38.287 -6.437 1.00 62.19 317 THR A O 1
ATOM 2450 N N . GLY A 1 318 ? -26.113 36.542 -5.778 1.00 58.56 318 GLY A N 1
ATOM 2451 C CA . GLY A 1 318 ? -27.223 37.323 -5.207 1.00 58.56 318 GLY A CA 1
ATOM 2452 C C . GLY A 1 318 ? -28.503 37.390 -6.055 1.00 58.56 318 GLY A C 1
ATOM 2453 O O . GLY A 1 318 ? -29.503 37.922 -5.583 1.00 58.56 318 GLY A O 1
ATOM 2454 N N . SER A 1 319 ? -28.517 36.823 -7.268 1.00 59.53 319 SER A N 1
ATOM 2455 C CA . SER A 1 319 ? -29.729 36.724 -8.103 1.00 59.53 319 SER A CA 1
ATOM 2456 C C . SER A 1 319 ? -30.615 35.518 -7.723 1.00 59.53 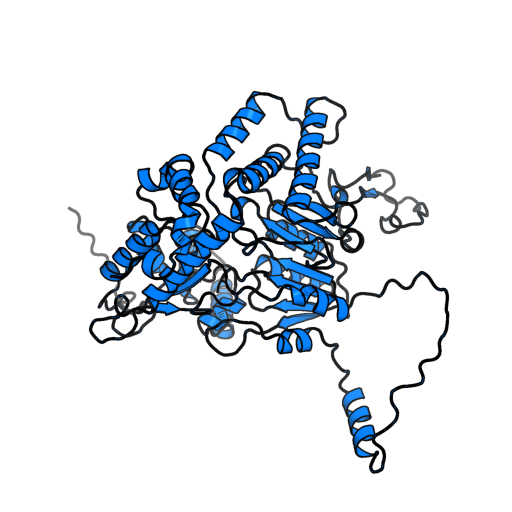319 SER A C 1
ATOM 2458 O O . SER A 1 319 ? -30.106 34.550 -7.146 1.00 59.53 319 SER A O 1
ATOM 2460 N N . PRO A 1 320 ? -31.930 35.534 -8.042 1.00 56.88 320 PRO A N 1
ATOM 2461 C CA . PRO A 1 320 ? -32.833 34.413 -7.780 1.00 56.88 320 PRO A CA 1
ATOM 2462 C C . PRO A 1 320 ? -32.308 33.112 -8.395 1.00 56.88 320 PRO A C 1
ATOM 2464 O O . PRO A 1 320 ? -31.898 33.084 -9.556 1.00 56.88 320 PRO A O 1
ATOM 2467 N N . ARG A 1 321 ? -32.311 32.025 -7.614 1.00 58.84 321 ARG A N 1
ATOM 2468 C CA . ARG A 1 321 ? -31.810 30.722 -8.074 1.00 58.84 321 ARG A CA 1
ATOM 2469 C C . ARG A 1 321 ? -32.693 30.169 -9.196 1.00 58.84 321 ARG A C 1
ATOM 2471 O O . ARG A 1 321 ? -33.898 30.047 -8.975 1.00 58.84 321 ARG A O 1
ATOM 2478 N N . PRO A 1 322 ? -32.120 29.731 -10.330 1.00 56.69 322 PRO A N 1
ATOM 2479 C CA . PRO A 1 322 ? -32.857 28.889 -11.259 1.00 56.69 322 PRO A CA 1
ATOM 2480 C C . PRO A 1 322 ? -33.218 27.564 -10.570 1.00 56.69 322 PRO A C 1
ATOM 2482 O O . PRO A 1 322 ? -32.383 26.941 -9.908 1.00 56.69 322 PRO A O 1
ATOM 2485 N N . THR A 1 323 ? -34.474 27.134 -10.698 1.00 53.84 323 THR A N 1
ATOM 2486 C CA . THR A 1 323 ? -34.936 25.818 -10.243 1.00 53.84 323 THR A CA 1
ATOM 2487 C C . THR A 1 323 ? -34.386 24.741 -11.170 1.00 53.84 323 THR A C 1
ATOM 2489 O O . THR A 1 323 ? -34.957 24.472 -12.221 1.00 53.84 323 THR A O 1
ATOM 2492 N N . VAL A 1 324 ? -33.265 24.130 -10.785 1.00 55.28 324 VAL A N 1
ATOM 2493 C CA . VAL A 1 324 ? -32.717 22.947 -11.460 1.00 55.28 324 VAL A CA 1
ATOM 2494 C C . VAL A 1 324 ? -33.243 21.691 -10.765 1.00 55.28 324 VAL A C 1
ATOM 2496 O O . VAL A 1 324 ? -33.084 21.531 -9.556 1.00 55.28 324 VAL A O 1
ATOM 2499 N N . THR A 1 325 ? -33.871 20.795 -11.524 1.00 46.53 325 THR A N 1
ATOM 2500 C CA . THR A 1 325 ? -34.302 19.458 -11.079 1.00 46.53 325 THR A CA 1
ATOM 2501 C C . THR A 1 325 ? -33.291 18.392 -11.522 1.00 46.53 325 THR A C 1
ATOM 2503 O O . THR A 1 325 ? -32.762 18.491 -12.625 1.00 46.53 325 THR A O 1
ATOM 2506 N N . GLY A 1 326 ? -33.041 17.360 -10.704 1.00 53.16 326 GLY A N 1
ATOM 2507 C CA . GLY A 1 326 ? -32.143 16.228 -11.022 1.00 53.16 326 GLY A CA 1
ATOM 2508 C C . GLY A 1 326 ? -30.902 16.129 -10.119 1.00 53.16 326 GLY A C 1
ATOM 2509 O O . GLY A 1 326 ? -30.786 16.865 -9.142 1.00 53.16 326 GLY A O 1
ATOM 2510 N N . ASP A 1 327 ? -29.951 15.242 -10.438 1.00 44.59 327 ASP A N 1
ATOM 2511 C CA . ASP A 1 327 ? -28.733 14.974 -9.633 1.00 44.59 327 ASP A CA 1
ATOM 2512 C C . ASP A 1 327 ? -27.769 16.173 -9.492 1.00 44.59 327 ASP A C 1
ATOM 2514 O O . ASP A 1 327 ? -26.870 16.162 -8.639 1.00 44.59 327 ASP A O 1
ATOM 2518 N N . ASN A 1 328 ? -28.018 17.228 -10.276 1.00 46.91 328 ASN A N 1
ATOM 2519 C CA . ASN A 1 328 ? -27.349 18.531 -10.251 1.00 46.91 328 ASN A CA 1
ATOM 2520 C C . ASN A 1 328 ? -28.071 19.583 -9.380 1.00 46.91 328 ASN A C 1
ATOM 2522 O O . ASN A 1 328 ? -27.574 20.696 -9.222 1.00 46.91 328 ASN A O 1
ATOM 2526 N N . ALA A 1 329 ? -29.200 19.239 -8.749 1.00 48.91 329 ALA A N 1
ATOM 2527 C CA . ALA A 1 329 ? -29.969 20.136 -7.874 1.00 48.91 329 ALA A CA 1
ATOM 2528 C C . ALA A 1 329 ? -29.242 20.513 -6.563 1.00 48.91 329 ALA A C 1
ATOM 2530 O O . ALA A 1 329 ? -29.691 21.392 -5.827 1.00 48.91 329 ALA A O 1
ATOM 2531 N N . GLY A 1 330 ? -28.127 19.842 -6.246 1.00 45.06 330 GLY A N 1
ATOM 2532 C CA . GLY A 1 330 ? -27.301 20.120 -5.066 1.00 45.06 330 GLY A CA 1
ATOM 2533 C C . GLY A 1 330 ? -26.346 21.306 -5.226 1.00 45.06 330 GLY A C 1
ATOM 2534 O O . GLY A 1 330 ? -25.870 21.833 -4.219 1.00 45.06 330 GLY A O 1
ATOM 2535 N N . ALA A 1 331 ? -26.080 21.748 -6.458 1.00 49.19 331 ALA A N 1
ATOM 2536 C CA . ALA A 1 331 ? -25.347 22.980 -6.688 1.00 49.19 331 ALA A CA 1
ATOM 2537 C C . ALA A 1 331 ? -26.321 24.147 -6.547 1.00 49.19 331 ALA A C 1
ATOM 2539 O O . ALA A 1 331 ? -27.356 24.218 -7.206 1.00 49.19 331 ALA A O 1
ATOM 2540 N N . ALA A 1 332 ? -25.995 25.069 -5.654 1.00 50.97 332 ALA A N 1
ATOM 2541 C CA . ALA A 1 332 ? -26.720 26.304 -5.433 1.00 50.97 332 ALA A CA 1
ATOM 2542 C C . ALA A 1 332 ? -26.673 27.223 -6.674 1.00 50.97 332 ALA A C 1
ATOM 2544 O O . ALA A 1 332 ? -26.040 28.263 -6.618 1.00 50.97 332 ALA A O 1
ATOM 2545 N N . GLY A 1 333 ? -27.302 26.853 -7.795 1.00 55.25 333 GLY A N 1
ATOM 2546 C CA . GLY A 1 333 ? -27.597 27.690 -8.970 1.00 55.25 333 GLY A CA 1
ATOM 2547 C C . GLY A 1 333 ? -26.439 28.450 -9.640 1.00 55.25 333 GLY A C 1
ATOM 2548 O O . GLY A 1 333 ? -26.713 29.298 -10.481 1.00 55.25 333 GLY A O 1
ATOM 2549 N N . GLN A 1 334 ? -25.179 28.207 -9.264 1.00 67.00 334 GLN A N 1
ATOM 2550 C CA . GLN A 1 334 ? -24.024 29.045 -9.637 1.00 67.00 334 GLN A CA 1
ATOM 2551 C C . GLN A 1 334 ? -22.828 28.247 -10.179 1.00 67.00 334 GLN A C 1
ATOM 2553 O O . GLN A 1 334 ? -21.850 28.840 -10.622 1.00 67.00 334 GLN A O 1
ATOM 2558 N N . HIS A 1 335 ? -22.880 26.915 -10.167 1.00 76.12 335 HIS A N 1
ATOM 2559 C CA . HIS A 1 335 ? -21.885 26.060 -10.815 1.00 76.12 335 HIS A CA 1
ATOM 2560 C C . HIS A 1 335 ? -22.504 24.716 -11.202 1.00 76.12 335 HIS A C 1
ATOM 2562 O O . HIS A 1 335 ? -23.477 24.279 -10.591 1.00 76.12 335 HIS A O 1
ATOM 2568 N N . PHE A 1 336 ? -21.920 24.064 -12.202 1.00 81.31 336 PHE A N 1
ATOM 2569 C CA . PHE A 1 336 ? -22.291 22.737 -12.678 1.00 81.31 336 PHE A CA 1
ATOM 2570 C C . PHE A 1 336 ? -21.053 21.849 -12.617 1.00 81.31 336 PHE A C 1
ATOM 2572 O O . PHE A 1 336 ? -20.024 22.186 -13.205 1.00 81.31 336 PHE A O 1
ATOM 2579 N N . MET A 1 337 ? -21.134 20.748 -11.872 1.00 85.81 337 MET A N 1
ATOM 2580 C CA . MET A 1 337 ? -20.027 19.799 -11.744 1.00 85.81 337 MET A CA 1
ATOM 2581 C C . MET A 1 337 ? -19.842 19.009 -13.043 1.00 85.81 337 MET A C 1
ATOM 2583 O O . MET A 1 337 ? -20.803 18.775 -13.771 1.00 85.81 337 MET A O 1
ATOM 2587 N N . ALA A 1 338 ? -18.607 18.591 -13.318 1.00 87.31 338 ALA A N 1
ATOM 2588 C CA . ALA A 1 338 ? -18.335 17.555 -14.306 1.00 87.31 338 ALA A CA 1
ATOM 2589 C C . ALA A 1 338 ? -18.985 16.224 -13.890 1.00 87.31 338 ALA A C 1
ATOM 2591 O O . ALA A 1 338 ? -19.395 16.046 -12.741 1.00 87.31 338 ALA A O 1
ATOM 2592 N N . GLU A 1 339 ? -19.092 15.293 -14.832 1.00 86.31 339 GLU A N 1
ATOM 2593 C CA . GLU A 1 339 ? -19.663 13.972 -14.576 1.00 86.31 339 GLU A CA 1
ATOM 2594 C C . GLU A 1 339 ? -18.584 12.967 -14.154 1.00 86.31 339 GLU A C 1
ATOM 2596 O O . GLU A 1 339 ? -17.402 13.120 -14.465 1.00 86.31 339 GLU A O 1
ATOM 2601 N N . GLY A 1 340 ? -19.009 11.924 -13.435 1.00 89.19 340 GLY A N 1
ATOM 2602 C CA . GLY A 1 340 ? -18.166 10.780 -13.093 1.00 89.19 340 GLY A CA 1
ATOM 2603 C C . GLY A 1 340 ? -16.874 11.144 -12.357 1.00 89.19 340 GLY A C 1
ATOM 2604 O O . GLY A 1 340 ? -16.858 11.940 -11.418 1.00 89.19 340 GLY A O 1
ATOM 2605 N N . GLU A 1 341 ? -15.789 10.502 -12.770 1.00 92.56 341 GLU A N 1
ATOM 2606 C CA . GLU A 1 341 ? -14.446 10.640 -12.214 1.00 92.56 341 GLU A CA 1
ATOM 2607 C C . GLU A 1 341 ? -13.879 12.057 -12.337 1.00 92.56 341 GLU A C 1
ATOM 2609 O O . GLU A 1 341 ? -13.230 12.526 -11.403 1.00 92.56 341 GLU A O 1
ATOM 2614 N N . GLN A 1 342 ? -14.184 12.773 -13.423 1.00 90.62 342 GLN A N 1
ATOM 2615 C CA . GLN A 1 342 ? -13.666 14.119 -13.667 1.00 90.62 342 GLN A CA 1
ATOM 2616 C C . GLN A 1 342 ? -14.127 15.114 -12.586 1.00 90.62 342 GLN A C 1
ATOM 2618 O O . GLN A 1 342 ? -13.386 16.022 -12.216 1.00 90.62 342 GLN A O 1
ATOM 2623 N N . ALA A 1 343 ? -15.309 14.912 -11.995 1.00 91.00 343 ALA A N 1
ATOM 2624 C CA . ALA A 1 343 ? -15.821 15.727 -10.884 1.00 91.00 343 ALA A CA 1
ATOM 2625 C C . ALA A 1 343 ? -14.924 15.702 -9.625 1.00 91.00 343 ALA A C 1
ATOM 2627 O O . ALA A 1 343 ? -15.087 16.510 -8.699 1.00 91.00 343 ALA A O 1
ATOM 2628 N N . LEU A 1 344 ? -14.007 14.735 -9.561 1.00 94.00 344 LEU A N 1
ATOM 2629 C CA . LEU A 1 344 ? -13.186 14.410 -8.403 1.00 94.00 344 LEU A CA 1
ATOM 2630 C C . LEU A 1 344 ? -11.677 14.525 -8.683 1.00 94.00 344 LEU A C 1
ATOM 2632 O O . LEU A 1 344 ? -10.886 14.231 -7.787 1.00 94.00 344 LEU A O 1
ATOM 2636 N N . GLU A 1 345 ? -11.276 14.960 -9.881 1.00 93.94 345 GLU A N 1
ATOM 2637 C CA . GLU A 1 345 ? -9.873 15.144 -10.268 1.00 93.94 345 GLU A CA 1
ATOM 2638 C C . GLU A 1 345 ? -9.511 16.626 -10.298 1.00 93.94 345 GLU A C 1
ATOM 2640 O O . GLU A 1 345 ? -9.871 17.364 -11.211 1.00 93.94 345 GLU A O 1
ATOM 2645 N N . ASP A 1 346 ? -8.815 17.067 -9.253 1.00 88.75 346 ASP A N 1
ATOM 2646 C CA . ASP A 1 346 ? -8.513 18.478 -9.056 1.00 88.75 346 ASP A CA 1
ATOM 2647 C C . ASP A 1 346 ? -7.454 19.006 -10.024 1.00 88.75 346 ASP A C 1
ATOM 2649 O O . ASP A 1 346 ? -6.303 18.566 -10.020 1.00 88.75 346 ASP A O 1
ATOM 2653 N N . GLY A 1 347 ? -7.820 20.055 -10.760 1.00 89.25 347 GLY A N 1
ATOM 2654 C CA . GLY A 1 347 ? -6.894 20.837 -11.562 1.00 89.25 347 GLY A CA 1
ATOM 2655 C C . GLY A 1 347 ? -6.301 20.055 -12.729 1.00 89.25 347 GLY A C 1
ATOM 2656 O O . GLY A 1 347 ? -6.972 19.289 -13.412 1.00 89.25 347 GLY A O 1
ATOM 2657 N N . THR A 1 348 ? -5.025 20.315 -13.003 1.00 91.50 348 THR A N 1
ATOM 2658 C CA . THR A 1 348 ? -4.303 19.628 -14.077 1.00 91.50 348 THR A CA 1
ATOM 2659 C C . THR A 1 348 ? -3.900 18.239 -13.596 1.00 91.50 348 THR A C 1
ATOM 2661 O O . THR A 1 348 ? -3.117 18.114 -12.654 1.00 91.50 348 THR A O 1
ATOM 2664 N N . ALA A 1 349 ? -4.410 17.198 -14.257 1.00 91.62 349 ALA A N 1
ATOM 2665 C CA . ALA A 1 349 ? -3.979 15.826 -14.012 1.00 91.62 349 ALA A CA 1
ATOM 2666 C C . ALA A 1 349 ? -2.462 15.688 -14.222 1.00 91.62 349 ALA A C 1
ATOM 2668 O O . ALA A 1 349 ? -1.867 16.421 -15.011 1.00 91.62 349 ALA A O 1
ATOM 2669 N N . ASN A 1 350 ? -1.824 14.708 -13.577 1.00 95.38 350 ASN A N 1
ATOM 2670 C CA . ASN A 1 350 ? -0.417 14.384 -13.835 1.00 95.38 350 ASN A CA 1
ATOM 2671 C C . ASN A 1 350 ? -0.273 13.647 -15.184 1.00 95.38 350 ASN A C 1
ATOM 2673 O O . ASN A 1 350 ? 0.123 12.486 -15.240 1.00 95.38 350 ASN A O 1
ATOM 2677 N N . PHE A 1 351 ? -0.657 14.315 -16.274 1.00 95.38 351 PHE A N 1
ATOM 2678 C CA . PHE A 1 351 ? -0.812 13.749 -17.614 1.00 95.38 351 PHE A CA 1
ATOM 2679 C C . PHE A 1 351 ? 0.506 13.231 -18.202 1.00 95.38 351 PHE A C 1
ATOM 2681 O O . PHE A 1 351 ? 0.493 12.366 -19.074 1.00 95.38 351 PHE A O 1
ATOM 2688 N N . LEU A 1 352 ? 1.644 13.713 -17.693 1.00 96.75 352 LEU A N 1
ATOM 2689 C CA . LEU A 1 352 ? 2.955 13.190 -18.053 1.00 96.75 352 LEU A CA 1
ATOM 2690 C C . LEU A 1 352 ? 3.281 11.890 -17.327 1.00 96.75 352 LEU A C 1
ATOM 2692 O O . LEU A 1 352 ? 3.856 11.026 -17.968 1.00 96.75 352 LEU A O 1
ATOM 2696 N N . SER A 1 353 ? 2.907 11.712 -16.055 1.00 97.44 353 SER A N 1
ATOM 2697 C CA . SER A 1 353 ? 3.279 10.504 -15.295 1.00 97.44 353 SER A CA 1
ATOM 2698 C C . SER A 1 353 ? 2.205 9.414 -15.314 1.00 97.44 353 SER A C 1
ATOM 2700 O O . SER A 1 353 ? 2.515 8.236 -15.179 1.00 97.44 353 SER A O 1
ATOM 2702 N N . ILE A 1 354 ? 0.925 9.766 -15.481 1.00 98.19 354 ILE A N 1
ATOM 2703 C CA . ILE A 1 354 ? -0.174 8.786 -15.537 1.00 98.19 354 ILE A CA 1
ATOM 2704 C C . ILE A 1 354 ? 0.116 7.668 -16.556 1.00 98.19 354 ILE A C 1
ATOM 2706 O O . ILE A 1 354 ? 0.019 6.506 -16.164 1.00 98.19 354 ILE A O 1
ATOM 2710 N N . PRO A 1 355 ? 0.562 7.948 -17.798 1.00 97.94 355 PRO A N 1
ATOM 2711 C CA . PRO A 1 355 ? 0.836 6.894 -18.775 1.00 97.94 355 PRO A CA 1
ATOM 2712 C C . PRO A 1 355 ? 1.987 5.946 -18.401 1.00 97.94 355 PRO A C 1
ATOM 2714 O O . PRO A 1 355 ? 2.065 4.845 -18.941 1.00 97.94 355 PRO A O 1
ATOM 2717 N N . ASP A 1 356 ? 2.860 6.301 -17.455 1.00 98.12 356 ASP A N 1
ATOM 2718 C CA . ASP A 1 356 ? 3.898 5.374 -16.981 1.00 98.12 356 ASP A CA 1
ATOM 2719 C C . ASP A 1 356 ? 3.316 4.259 -16.111 1.00 98.12 356 ASP A C 1
ATOM 2721 O O . ASP A 1 356 ? 3.871 3.163 -16.054 1.00 98.12 356 ASP A O 1
ATOM 2725 N N . VAL A 1 357 ? 2.149 4.488 -15.496 1.00 98.56 357 VAL A N 1
ATOM 2726 C CA . VAL A 1 357 ? 1.383 3.425 -14.834 1.00 98.56 357 VAL A CA 1
ATOM 2727 C C . VAL A 1 357 ? 0.921 2.392 -15.858 1.00 98.56 357 VAL A C 1
ATOM 2729 O O . VAL A 1 357 ? 1.004 1.198 -15.586 1.00 98.56 357 VAL A O 1
ATOM 2732 N N . HIS A 1 358 ? 0.479 2.827 -17.043 1.00 98.38 358 HIS A N 1
ATOM 2733 C CA . HIS A 1 358 ? 0.089 1.918 -18.123 1.00 98.38 358 HIS A CA 1
ATOM 2734 C C . HIS A 1 358 ? 1.255 1.005 -18.516 1.00 98.38 358 HIS A C 1
ATOM 2736 O O . HIS A 1 358 ? 1.116 -0.217 -18.479 1.00 98.38 358 HIS A O 1
ATOM 2742 N N . PHE A 1 359 ? 2.426 1.590 -18.791 1.00 97.56 359 PHE A N 1
ATOM 2743 C CA . PHE A 1 359 ? 3.636 0.822 -19.085 1.00 97.56 359 PHE A CA 1
ATOM 2744 C C . PHE A 1 359 ? 4.019 -0.118 -17.935 1.00 97.56 359 PHE A C 1
ATOM 2746 O O . PHE A 1 359 ? 4.278 -1.295 -18.166 1.00 97.56 359 PHE A O 1
ATOM 2753 N N . GLY A 1 360 ? 4.018 0.367 -16.689 1.00 97.44 360 GLY A N 1
ATOM 2754 C CA . GLY A 1 360 ? 4.345 -0.453 -15.522 1.00 97.44 360 GLY A CA 1
ATOM 2755 C C . GLY A 1 360 ? 3.421 -1.663 -15.366 1.00 97.44 360 GLY A C 1
ATOM 2756 O O . GLY A 1 360 ? 3.886 -2.750 -15.028 1.00 97.44 360 GLY A O 1
ATOM 2757 N N . LEU A 1 361 ? 2.129 -1.506 -15.668 1.00 97.94 361 LEU A N 1
ATOM 2758 C CA . LEU A 1 361 ? 1.154 -2.597 -15.657 1.00 97.94 361 LEU A CA 1
ATOM 2759 C C . LEU A 1 361 ? 1.362 -3.592 -16.805 1.00 97.94 361 LEU A C 1
ATOM 2761 O O . LEU A 1 361 ? 1.224 -4.797 -16.582 1.00 97.94 361 LEU A O 1
ATOM 2765 N N . ASP A 1 362 ? 1.689 -3.125 -18.009 1.00 97.12 362 ASP A N 1
ATOM 2766 C CA . ASP A 1 362 ? 2.022 -3.989 -19.149 1.00 97.12 362 ASP A CA 1
ATOM 2767 C C . ASP A 1 362 ? 3.303 -4.774 -18.907 1.00 97.12 362 ASP A C 1
ATOM 2769 O O . ASP A 1 362 ? 3.324 -5.987 -19.092 1.00 97.12 362 ASP A O 1
ATOM 2773 N N . TRP A 1 363 ? 4.338 -4.115 -18.397 1.00 95.56 363 TRP A N 1
ATOM 2774 C CA . TRP A 1 363 ? 5.585 -4.760 -18.017 1.00 95.56 363 TRP A CA 1
ATOM 2775 C C . TRP A 1 363 ? 5.362 -5.812 -16.922 1.00 95.56 363 TRP A C 1
ATOM 2777 O O . TRP A 1 363 ? 5.805 -6.955 -17.041 1.00 95.56 363 TRP A O 1
ATOM 2787 N N . LEU A 1 364 ? 4.581 -5.479 -15.891 1.00 94.88 364 LEU A N 1
ATOM 2788 C CA . LEU A 1 364 ? 4.238 -6.417 -14.824 1.00 94.88 364 LEU A CA 1
ATOM 2789 C C . LEU A 1 364 ? 3.432 -7.624 -15.331 1.00 94.88 364 LEU A C 1
ATOM 2791 O O . LEU A 1 364 ? 3.623 -8.735 -14.843 1.00 94.88 364 LEU A O 1
ATOM 2795 N N . ALA A 1 365 ? 2.521 -7.428 -16.284 1.00 94.25 365 ALA A N 1
ATOM 2796 C CA . ALA A 1 365 ? 1.682 -8.503 -16.811 1.00 94.25 365 ALA A CA 1
ATOM 2797 C C . ALA A 1 365 ? 2.393 -9.365 -17.865 1.00 94.25 365 ALA A C 1
ATOM 2799 O O . ALA A 1 365 ? 2.254 -10.585 -17.834 1.00 94.25 365 ALA A O 1
ATOM 2800 N N . GLY A 1 366 ? 3.128 -8.739 -18.785 1.00 90.25 366 GLY A N 1
ATOM 2801 C CA . GLY A 1 366 ? 3.729 -9.390 -19.948 1.00 90.25 366 GLY A CA 1
ATOM 2802 C C . GLY A 1 366 ? 5.161 -9.872 -19.738 1.00 90.25 366 GLY A C 1
ATOM 2803 O O . GLY A 1 366 ? 5.546 -10.867 -20.343 1.00 90.25 366 GLY A O 1
ATOM 2804 N N . VAL A 1 367 ? 5.941 -9.202 -18.882 1.00 90.06 367 VAL A N 1
ATOM 2805 C CA . VAL A 1 367 ? 7.347 -9.560 -18.629 1.00 90.06 367 VAL A CA 1
ATOM 2806 C C . VAL A 1 367 ? 7.489 -10.268 -17.294 1.00 90.06 367 VAL A C 1
ATOM 2808 O O . VAL A 1 367 ? 8.053 -11.348 -17.238 1.00 90.06 367 VAL A O 1
ATOM 2811 N N . VAL A 1 368 ? 6.968 -9.685 -16.215 1.00 90.62 368 VAL A N 1
ATOM 2812 C CA . VAL A 1 368 ? 7.243 -10.163 -14.851 1.00 90.62 368 VAL A CA 1
ATOM 2813 C C . VAL A 1 368 ? 6.336 -11.327 -14.423 1.00 90.62 368 VAL A C 1
ATOM 2815 O O . VAL A 1 368 ? 6.800 -12.357 -13.932 1.00 90.62 368 VAL A O 1
ATOM 2818 N N . GLY A 1 369 ? 5.022 -11.140 -14.547 1.00 93.44 369 GLY A N 1
ATOM 2819 C CA . GLY A 1 369 ? 3.989 -12.032 -14.028 1.00 93.44 369 GLY A CA 1
ATOM 2820 C C . GLY A 1 369 ? 3.759 -11.901 -12.514 1.00 93.44 369 GLY A C 1
ATOM 2821 O O . GLY A 1 369 ? 4.580 -12.312 -11.697 1.00 93.44 369 GLY A O 1
ATOM 2822 N N . MET A 1 370 ? 2.571 -11.430 -12.108 1.00 93.12 370 MET A N 1
ATOM 2823 C CA . MET A 1 370 ? 2.207 -11.261 -10.685 1.00 93.12 370 MET A CA 1
ATOM 2824 C C . MET A 1 370 ? 2.303 -12.563 -9.867 1.00 93.12 370 MET A C 1
ATOM 2826 O O . MET A 1 370 ? 2.670 -12.539 -8.694 1.00 93.12 370 MET A O 1
ATOM 2830 N N . ARG A 1 371 ? 2.016 -13.723 -10.476 1.00 94.19 371 ARG A N 1
ATOM 2831 C CA . ARG A 1 371 ? 2.170 -15.029 -9.808 1.00 94.19 371 ARG A CA 1
ATOM 2832 C C . ARG A 1 371 ? 3.635 -15.345 -9.494 1.00 94.19 371 ARG A C 1
ATOM 2834 O O . ARG A 1 371 ? 3.914 -15.880 -8.427 1.00 94.19 371 ARG A O 1
ATOM 2841 N N . THR A 1 372 ? 4.563 -14.977 -10.378 1.00 96.62 372 THR A N 1
ATOM 2842 C CA . THR A 1 372 ? 6.009 -15.126 -10.158 1.00 96.62 372 THR A CA 1
ATOM 2843 C C . THR A 1 372 ? 6.458 -14.276 -8.973 1.00 96.62 372 THR A C 1
ATOM 2845 O O . THR A 1 372 ? 7.126 -14.790 -8.075 1.00 96.62 372 THR A O 1
ATOM 2848 N N . VAL A 1 373 ? 6.016 -13.010 -8.920 1.00 96.44 373 VAL A N 1
ATOM 2849 C CA . VAL A 1 373 ? 6.272 -12.105 -7.784 1.00 96.44 373 VAL A CA 1
ATOM 2850 C C . VAL A 1 373 ? 5.742 -12.709 -6.492 1.00 96.44 373 VAL A C 1
ATOM 2852 O O . VAL A 1 373 ? 6.488 -12.833 -5.524 1.00 96.44 373 VAL A O 1
ATOM 2855 N N . GLN A 1 374 ? 4.477 -13.139 -6.485 1.00 96.19 374 GLN A N 1
ATOM 2856 C CA . GLN A 1 374 ? 3.837 -13.723 -5.309 1.00 96.19 374 GLN A CA 1
ATOM 2857 C C . GLN A 1 374 ? 4.594 -14.961 -4.804 1.00 96.19 374 GLN A C 1
ATOM 2859 O O . GLN A 1 374 ? 4.852 -15.064 -3.604 1.00 96.19 374 GLN A O 1
ATOM 2864 N N . THR A 1 375 ? 4.991 -15.877 -5.693 1.00 97.62 375 THR A N 1
ATOM 2865 C CA . THR A 1 375 ? 5.787 -17.060 -5.327 1.00 97.62 375 THR A CA 1
ATOM 2866 C C . THR A 1 375 ? 7.136 -16.658 -4.738 1.00 97.62 375 THR A C 1
ATOM 2868 O O . THR A 1 375 ? 7.489 -17.136 -3.658 1.00 97.62 375 THR A O 1
ATOM 2871 N N . ARG A 1 376 ? 7.865 -15.740 -5.387 1.00 97.88 376 ARG A N 1
ATOM 2872 C CA . ARG A 1 376 ? 9.172 -15.248 -4.925 1.00 97.88 376 ARG A CA 1
ATOM 2873 C C . ARG A 1 376 ? 9.078 -14.659 -3.528 1.00 97.88 376 ARG A C 1
ATOM 2875 O O . ARG A 1 376 ? 9.773 -15.120 -2.621 1.00 97.88 376 ARG A O 1
ATOM 2882 N N . VAL A 1 377 ? 8.188 -13.687 -3.327 1.00 97.69 377 VAL A N 1
ATOM 2883 C CA . VAL A 1 377 ? 8.073 -13.023 -2.026 1.00 97.69 377 VAL A CA 1
ATOM 2884 C C . VAL A 1 377 ? 7.548 -13.970 -0.954 1.00 97.69 377 VAL A C 1
ATOM 2886 O O . VAL A 1 377 ? 7.979 -13.866 0.193 1.00 97.69 377 VAL A O 1
ATOM 2889 N N . ARG A 1 378 ? 6.680 -14.935 -1.298 1.00 98.00 378 ARG A N 1
ATOM 2890 C CA . ARG A 1 378 ? 6.215 -15.962 -0.357 1.00 98.00 378 ARG A CA 1
ATOM 2891 C C . ARG A 1 378 ? 7.380 -16.800 0.152 1.00 98.00 378 ARG A C 1
ATOM 2893 O O . ARG A 1 378 ? 7.492 -16.978 1.361 1.00 98.00 378 ARG A O 1
ATOM 2900 N N . CYS A 1 379 ? 8.233 -17.284 -0.748 1.00 98.56 379 CYS A N 1
ATOM 2901 C CA . CYS A 1 379 ? 9.391 -18.104 -0.395 1.00 98.56 379 CYS A CA 1
ATOM 2902 C C . CYS A 1 379 ? 10.399 -17.317 0.443 1.00 98.56 379 CYS A C 1
ATOM 2904 O O . CYS A 1 379 ? 10.785 -17.782 1.509 1.00 98.56 379 CYS A O 1
ATOM 2906 N N . LEU A 1 380 ? 10.764 -16.101 0.020 1.00 98.75 380 LEU A N 1
ATOM 2907 C CA . LEU A 1 380 ? 11.699 -15.250 0.768 1.00 98.75 380 LEU A CA 1
ATOM 2908 C C . LEU A 1 380 ? 11.178 -14.913 2.163 1.00 98.75 380 LEU A C 1
ATOM 2910 O O . LEU A 1 380 ? 11.905 -15.008 3.146 1.00 98.75 380 LEU A O 1
ATOM 2914 N N . THR A 1 381 ? 9.892 -14.584 2.269 1.00 98.62 381 THR A N 1
ATOM 2915 C CA . THR A 1 381 ? 9.270 -14.264 3.554 1.00 98.62 381 THR A CA 1
ATOM 2916 C C . THR A 1 381 ? 9.195 -15.493 4.462 1.00 98.62 381 THR A C 1
ATOM 2918 O O . THR A 1 381 ? 9.429 -15.379 5.666 1.00 98.62 381 THR A O 1
ATOM 2921 N N . ALA A 1 382 ? 8.882 -16.670 3.910 1.00 98.38 382 ALA A N 1
ATOM 2922 C CA . ALA A 1 382 ? 8.871 -17.924 4.658 1.00 98.38 382 ALA A CA 1
ATOM 2923 C C . ALA A 1 382 ? 10.277 -18.298 5.144 1.00 98.38 382 ALA A C 1
ATOM 2925 O O . ALA A 1 382 ? 10.444 -18.662 6.307 1.00 98.38 382 ALA A O 1
ATOM 2926 N N . TRP A 1 383 ? 11.280 -18.139 4.280 1.00 98.25 383 TRP A N 1
ATOM 2927 C CA . TRP A 1 383 ? 12.688 -18.361 4.589 1.00 98.25 383 TRP A CA 1
ATOM 2928 C C . TRP A 1 383 ? 13.184 -17.424 5.690 1.00 98.25 383 TRP A C 1
ATOM 2930 O O . TRP A 1 383 ? 13.722 -17.879 6.697 1.00 98.25 383 TRP A O 1
ATOM 2940 N N . PHE A 1 384 ? 12.889 -16.131 5.569 1.00 98.62 384 PHE A N 1
ATOM 2941 C CA . PHE A 1 384 ? 13.209 -15.127 6.577 1.00 98.62 384 PHE A CA 1
ATOM 2942 C C . PHE A 1 384 ? 12.564 -15.438 7.934 1.00 98.62 384 PHE A C 1
ATOM 2944 O O . PHE A 1 384 ? 13.229 -15.401 8.968 1.00 98.62 384 PHE A O 1
ATOM 2951 N N . LEU A 1 385 ? 11.275 -15.802 7.952 1.00 98.25 385 LEU A N 1
ATOM 2952 C CA . LEU A 1 385 ? 10.590 -16.217 9.179 1.00 98.25 385 LEU A CA 1
ATOM 2953 C C . LEU A 1 385 ? 11.208 -17.473 9.801 1.00 98.25 385 LEU A C 1
ATOM 2955 O O . LEU A 1 385 ? 11.292 -17.553 11.026 1.00 98.25 385 LEU A O 1
ATOM 2959 N N . ALA A 1 386 ? 11.590 -18.460 8.986 1.00 97.38 386 ALA A N 1
ATOM 2960 C CA . ALA A 1 386 ? 12.217 -19.687 9.465 1.00 97.38 386 ALA A CA 1
ATOM 2961 C C . ALA A 1 386 ? 13.574 -19.385 10.114 1.00 97.38 386 ALA A C 1
ATOM 2963 O O . ALA A 1 386 ? 13.820 -19.823 11.236 1.00 97.38 386 ALA A O 1
ATOM 2964 N N . ARG A 1 387 ? 14.409 -18.560 9.470 1.00 97.50 387 ARG A N 1
ATOM 2965 C CA . ARG A 1 387 ? 15.719 -18.159 10.002 1.00 97.50 387 ARG A CA 1
ATOM 2966 C C . ARG A 1 387 ? 15.618 -17.302 11.261 1.00 97.50 387 ARG A C 1
ATOM 2968 O O . ARG A 1 387 ? 16.323 -17.590 12.224 1.00 97.50 387 ARG A O 1
ATOM 2975 N N . LEU A 1 388 ? 14.670 -16.357 11.331 1.00 97.62 388 LEU A N 1
ATOM 2976 C CA . LEU A 1 388 ? 14.393 -15.586 12.558 1.00 97.62 388 LEU A CA 1
ATOM 2977 C C . LEU A 1 388 ? 14.035 -16.471 13.765 1.00 97.62 388 LEU A C 1
ATOM 2979 O O . LEU A 1 388 ? 14.201 -16.044 14.904 1.00 97.62 388 LEU A O 1
ATOM 2983 N N . GLN A 1 389 ? 13.502 -17.670 13.520 1.00 96.75 389 GLN A N 1
ATOM 2984 C CA . GLN A 1 389 ? 13.085 -18.629 14.548 1.00 96.75 389 GLN A CA 1
ATOM 2985 C C . GLN A 1 389 ? 14.089 -19.774 14.751 1.00 96.75 389 GLN A C 1
ATOM 2987 O O . GLN A 1 389 ? 13.856 -20.635 15.601 1.00 96.75 389 GLN A O 1
ATOM 2992 N N . SER A 1 390 ? 15.170 -19.801 13.972 1.00 96.12 390 SER A N 1
ATOM 2993 C CA . SER A 1 390 ? 16.182 -20.853 14.007 1.00 96.12 390 SER A CA 1
ATOM 2994 C C . SER A 1 390 ? 17.192 -20.647 15.139 1.00 96.12 390 SER A C 1
ATOM 2996 O O . SER A 1 390 ? 17.253 -19.582 15.755 1.00 96.12 390 SER A O 1
ATOM 2998 N N . ASP A 1 391 ? 18.026 -21.659 15.379 1.00 95.25 391 ASP A N 1
ATOM 2999 C CA . ASP A 1 391 ? 19.100 -21.583 16.373 1.00 95.25 391 ASP A CA 1
ATOM 3000 C C . ASP A 1 391 ? 20.243 -20.635 15.968 1.00 95.25 391 ASP A C 1
ATOM 3002 O O . ASP A 1 391 ? 21.015 -20.212 16.826 1.00 95.25 391 ASP A O 1
ATOM 3006 N N . GLU A 1 392 ? 20.321 -20.234 14.691 1.00 94.81 392 GLU A N 1
ATOM 3007 C CA . GLU A 1 392 ? 21.219 -19.164 14.223 1.00 94.81 392 GLU A CA 1
ATOM 3008 C C . GLU A 1 392 ? 20.933 -17.851 14.970 1.00 94.81 392 GLU A C 1
ATOM 3010 O O . GLU A 1 392 ? 21.859 -17.179 15.427 1.00 94.81 392 GLU A O 1
ATOM 3015 N N . MET A 1 393 ? 19.644 -17.555 15.175 1.00 97.19 393 MET A N 1
ATOM 3016 C CA . MET A 1 393 ? 19.125 -16.343 15.813 1.00 97.19 393 MET A CA 1
ATOM 3017 C C . MET A 1 393 ? 18.898 -16.510 17.315 1.00 97.19 393 MET A C 1
ATOM 3019 O O . MET A 1 393 ? 17.900 -16.040 17.881 1.00 97.19 393 MET A O 1
ATOM 3023 N N . ARG A 1 394 ? 19.841 -17.180 17.976 1.00 98.06 394 ARG A N 1
ATOM 3024 C CA . ARG A 1 394 ? 19.912 -17.287 19.431 1.00 98.06 394 ARG A CA 1
ATOM 3025 C C . ARG A 1 394 ? 21.249 -16.769 19.944 1.00 98.06 394 ARG A C 1
ATOM 3027 O O . ARG A 1 394 ? 22.293 -16.980 19.326 1.00 98.06 394 ARG A O 1
ATOM 3034 N N . HIS A 1 395 ? 21.200 -16.129 21.105 1.00 98.06 395 HIS A N 1
ATOM 3035 C CA . HIS A 1 395 ? 22.383 -15.863 21.915 1.00 98.06 395 HIS A CA 1
ATOM 3036 C C . HIS A 1 395 ? 22.995 -17.186 22.401 1.00 98.06 395 HIS A C 1
ATOM 3038 O O . HIS A 1 395 ? 22.334 -18.229 22.392 1.00 98.06 395 HIS A O 1
ATOM 3044 N N . ALA A 1 396 ? 24.241 -17.149 22.866 1.00 96.38 396 ALA A N 1
ATOM 3045 C CA . ALA A 1 396 ? 24.964 -18.299 23.401 1.00 96.38 396 ALA A CA 1
ATOM 3046 C C . ALA A 1 396 ? 24.237 -18.973 24.582 1.00 96.38 396 ALA A C 1
ATOM 3048 O O . ALA A 1 396 ? 24.391 -20.172 24.795 1.00 96.38 396 ALA A O 1
ATOM 3049 N N . ASP A 1 397 ? 23.402 -18.229 25.317 1.00 95.31 397 ASP A N 1
ATOM 3050 C CA . ASP A 1 397 ? 22.558 -18.746 26.405 1.00 95.31 397 ASP A CA 1
ATOM 3051 C C . ASP A 1 397 ? 21.226 -19.370 25.928 1.00 95.31 397 ASP A C 1
ATOM 3053 O O . ASP A 1 397 ? 20.378 -19.752 26.738 1.00 95.31 397 ASP A O 1
ATOM 3057 N N . GLY A 1 398 ? 21.016 -19.464 24.611 1.00 96.25 398 GLY A N 1
ATOM 3058 C CA . GLY A 1 398 ? 19.826 -20.029 23.979 1.00 96.25 398 GLY A CA 1
ATOM 3059 C C . GLY A 1 398 ? 18.634 -19.072 23.878 1.00 96.25 398 GLY A C 1
ATOM 3060 O O . GLY A 1 398 ? 17.617 -19.431 23.267 1.00 96.25 398 GLY A O 1
ATOM 3061 N N . ARG A 1 399 ? 18.710 -17.853 24.429 1.00 96.62 399 ARG A N 1
ATOM 3062 C CA . ARG A 1 399 ? 17.633 -16.860 24.289 1.00 96.62 399 ARG A CA 1
ATOM 3063 C C . ARG A 1 399 ? 17.517 -16.373 22.843 1.00 96.62 399 ARG A C 1
ATOM 3065 O O . ARG A 1 399 ? 18.526 -16.258 22.154 1.00 96.62 399 ARG A O 1
ATOM 3072 N N . PRO A 1 400 ? 16.298 -16.068 22.364 1.00 97.50 400 PRO A N 1
ATOM 3073 C CA . PRO A 1 400 ? 16.105 -15.579 21.005 1.00 97.50 400 PRO A CA 1
ATOM 3074 C C . PRO A 1 400 ? 16.679 -14.169 20.831 1.00 97.50 400 PRO A C 1
ATOM 3076 O O . PRO A 1 400 ? 16.512 -13.327 21.710 1.00 97.50 400 PRO A O 1
ATOM 3079 N N . MET A 1 401 ? 17.246 -13.898 19.657 1.00 98.06 401 MET A N 1
ATOM 3080 C CA . MET A 1 401 ? 17.736 -12.575 19.245 1.00 98.06 401 MET A CA 1
ATOM 3081 C C . MET A 1 401 ? 16.646 -11.689 18.633 1.00 98.06 401 MET A C 1
ATOM 3083 O O . MET A 1 401 ? 16.898 -10.532 18.314 1.00 98.06 401 MET A O 1
ATOM 3087 N N . ALA A 1 402 ? 15.436 -12.210 18.416 1.00 97.44 402 ALA A N 1
ATOM 3088 C CA . ALA A 1 402 ? 14.359 -11.465 17.774 1.00 97.44 402 ALA A CA 1
ATOM 3089 C C . ALA A 1 402 ? 12.986 -11.753 18.390 1.00 97.44 402 ALA A C 1
ATOM 3091 O O . ALA A 1 402 ? 12.658 -12.875 18.783 1.00 97.44 402 ALA A O 1
ATOM 3092 N N . ARG A 1 403 ? 12.135 -10.725 18.419 1.00 96.56 403 ARG A N 1
ATOM 3093 C CA . ARG A 1 403 ? 10.715 -10.806 18.773 1.00 96.56 403 ARG A CA 1
ATOM 3094 C C . ARG A 1 403 ? 9.865 -10.421 17.570 1.00 96.56 403 ARG A C 1
ATOM 3096 O O . ARG A 1 403 ? 9.796 -9.247 17.233 1.00 96.56 403 ARG A O 1
ATOM 3103 N N . ILE A 1 404 ? 9.187 -11.394 16.966 1.00 97.31 404 ILE A N 1
ATOM 3104 C CA . ILE A 1 404 ? 8.300 -11.186 15.809 1.00 97.31 404 ILE A CA 1
ATOM 3105 C C . ILE A 1 404 ? 6.942 -10.622 16.254 1.00 97.31 404 ILE A C 1
ATOM 3107 O O . ILE A 1 404 ? 6.344 -11.116 17.215 1.00 97.31 404 ILE A O 1
ATOM 3111 N N . TYR A 1 405 ? 6.436 -9.639 15.506 1.00 95.94 405 TYR A N 1
ATOM 3112 C CA . TYR A 1 405 ? 5.090 -9.083 15.619 1.00 95.94 405 TYR A CA 1
ATOM 3113 C C . TYR A 1 405 ? 4.271 -9.431 14.367 1.00 95.94 405 TYR A C 1
ATOM 3115 O O . TYR A 1 405 ? 4.608 -9.047 13.248 1.00 95.94 405 TYR A O 1
ATOM 3123 N N . GLY A 1 406 ? 3.163 -10.140 14.556 1.00 95.81 406 GLY A N 1
ATOM 3124 C CA . GLY A 1 406 ? 2.352 -10.715 13.488 1.00 95.81 406 GLY A CA 1
ATOM 3125 C C . GLY A 1 406 ? 2.510 -12.237 13.360 1.00 95.81 406 GLY A C 1
ATOM 3126 O O . GLY A 1 406 ? 3.161 -12.874 14.193 1.00 95.81 406 GLY A O 1
ATOM 3127 N N . PRO A 1 407 ? 1.903 -12.839 12.321 1.00 95.88 407 PRO A N 1
ATOM 3128 C CA . PRO A 1 407 ? 1.951 -14.278 12.092 1.00 95.88 407 PRO A CA 1
ATOM 3129 C C . PRO A 1 407 ? 3.379 -14.774 11.840 1.00 95.88 407 PRO A C 1
ATOM 3131 O O . PRO A 1 407 ? 4.105 -14.217 11.018 1.00 95.88 407 PRO A O 1
ATOM 3134 N N . ARG A 1 408 ? 3.751 -15.879 12.495 1.00 96.00 408 ARG A N 1
ATOM 3135 C CA . ARG A 1 408 ? 5.080 -16.516 12.383 1.00 96.00 408 ARG A CA 1
ATOM 3136 C C . ARG A 1 408 ? 5.221 -17.514 11.226 1.00 96.00 408 ARG A C 1
ATOM 3138 O O . ARG A 1 408 ? 6.239 -18.188 11.109 1.00 96.00 408 ARG A O 1
ATOM 3145 N N . SER A 1 409 ? 4.192 -17.636 10.392 1.00 95.56 409 SER A N 1
ATOM 3146 C CA . SER A 1 409 ? 4.156 -18.494 9.203 1.00 95.56 409 SER A CA 1
ATOM 3147 C C . SER A 1 409 ? 3.448 -17.776 8.060 1.00 95.56 409 SER A C 1
ATOM 3149 O O . SER A 1 409 ? 2.756 -16.789 8.294 1.00 95.56 409 SER A O 1
ATOM 3151 N N . MET A 1 410 ? 3.539 -18.293 6.833 1.00 96.44 410 MET A N 1
ATOM 3152 C CA . MET A 1 410 ? 2.900 -17.680 5.658 1.00 96.44 410 MET A CA 1
ATOM 3153 C C . MET A 1 410 ? 1.365 -17.754 5.627 1.00 96.44 410 MET A C 1
ATOM 3155 O O . MET A 1 410 ? 0.744 -17.292 4.672 1.00 96.44 410 MET A O 1
ATOM 3159 N N . ARG A 1 411 ? 0.717 -18.308 6.659 1.00 95.69 411 ARG A N 1
ATOM 3160 C CA . ARG A 1 411 ? -0.746 -18.401 6.712 1.00 95.69 411 ARG A CA 1
ATOM 3161 C C . ARG A 1 411 ? -1.353 -16.999 6.717 1.00 95.69 411 ARG A C 1
ATOM 3163 O O . ARG A 1 411 ? -1.176 -16.280 7.696 1.00 95.69 411 ARG A O 1
ATOM 3170 N N . ALA A 1 412 ? -2.106 -16.652 5.669 1.00 95.94 412 ALA A N 1
ATOM 3171 C CA . ALA A 1 412 ? -2.818 -15.378 5.516 1.00 95.94 412 ALA A CA 1
ATOM 3172 C C . ALA A 1 412 ? -1.945 -14.158 5.872 1.00 95.94 412 ALA A C 1
ATOM 3174 O O . ALA A 1 412 ? -2.298 -13.369 6.761 1.00 95.94 412 ALA A O 1
ATOM 3175 N N . ARG A 1 413 ? -0.774 -14.057 5.231 1.00 95.81 413 ARG A N 1
ATOM 3176 C CA . ARG A 1 413 ? 0.119 -12.896 5.299 1.00 95.81 413 ARG A CA 1
ATOM 3177 C C . ARG A 1 413 ? 0.813 -12.650 3.958 1.00 95.81 413 ARG A C 1
ATOM 3179 O O . ARG A 1 413 ? 1.026 -13.593 3.203 1.00 95.81 413 ARG A O 1
ATOM 3186 N N . GLY A 1 414 ? 1.213 -11.406 3.722 1.00 96.38 414 GLY A N 1
ATOM 3187 C CA . GLY A 1 414 ? 2.096 -11.019 2.625 1.00 96.38 414 GLY A CA 1
ATOM 3188 C C . GLY A 1 414 ? 3.550 -10.849 3.056 1.00 96.38 414 GLY A C 1
ATOM 3189 O O . GLY A 1 414 ? 3.988 -11.394 4.068 1.00 96.38 414 GLY A O 1
ATOM 3190 N N . ALA A 1 415 ? 4.295 -10.066 2.278 1.00 96.00 415 ALA A N 1
ATOM 3191 C CA . ALA A 1 415 ? 5.755 -10.006 2.347 1.00 96.00 415 ALA A CA 1
ATOM 3192 C C . ALA A 1 415 ? 6.347 -9.197 3.519 1.00 96.00 415 ALA A C 1
ATOM 3194 O O . ALA A 1 415 ? 7.561 -9.158 3.693 1.00 96.00 415 ALA A O 1
ATOM 3195 N N . THR A 1 416 ? 5.512 -8.525 4.315 1.00 97.94 416 THR A N 1
ATOM 3196 C CA . THR A 1 416 ? 5.958 -7.669 5.424 1.00 97.94 416 THR A CA 1
ATOM 3197 C C . THR A 1 416 ? 6.202 -8.473 6.698 1.00 97.94 416 THR A C 1
ATOM 3199 O O . THR A 1 416 ? 5.304 -9.180 7.158 1.00 97.94 416 THR A O 1
ATOM 3202 N N . VAL A 1 417 ? 7.357 -8.287 7.342 1.00 98.50 417 VAL A N 1
ATOM 3203 C CA . VAL A 1 417 ? 7.680 -8.825 8.670 1.00 98.50 417 VAL A CA 1
ATOM 3204 C C . VAL A 1 417 ? 8.088 -7.698 9.612 1.00 98.50 417 VAL A C 1
ATOM 3206 O O . VAL A 1 417 ? 9.107 -7.050 9.394 1.00 98.50 417 VAL A O 1
ATOM 3209 N N . ALA A 1 418 ? 7.310 -7.493 10.678 1.00 98.00 418 ALA A N 1
ATOM 3210 C CA . ALA A 1 418 ? 7.682 -6.620 11.786 1.00 98.00 418 ALA A CA 1
ATOM 3211 C C . ALA A 1 418 ? 8.276 -7.439 12.937 1.00 98.00 418 ALA A C 1
ATOM 3213 O O . ALA A 1 418 ? 7.765 -8.507 13.283 1.00 98.00 418 ALA A O 1
ATOM 3214 N N . PHE A 1 419 ? 9.345 -6.943 13.545 1.00 98.06 419 PHE A N 1
ATOM 3215 C CA . PHE A 1 419 ? 10.011 -7.565 14.685 1.00 98.06 419 PHE A CA 1
ATOM 3216 C C . PHE A 1 419 ? 10.829 -6.525 15.462 1.00 98.06 419 PHE A C 1
ATOM 3218 O O . PHE A 1 419 ? 10.894 -5.366 15.077 1.00 98.06 419 PHE A O 1
ATOM 3225 N N . ASN A 1 420 ? 11.444 -6.923 16.570 1.00 97.56 420 ASN A N 1
ATOM 3226 C CA . ASN A 1 420 ? 12.540 -6.184 17.196 1.00 97.56 420 ASN A CA 1
ATOM 3227 C C . ASN A 1 420 ? 13.691 -7.137 17.489 1.00 97.56 420 ASN A C 1
ATOM 3229 O O . ASN A 1 420 ? 13.434 -8.292 17.842 1.00 97.56 420 ASN A O 1
ATOM 3233 N N . PHE A 1 421 ? 14.928 -6.653 17.395 1.00 97.88 421 PHE A N 1
ATOM 3234 C CA . PHE A 1 421 ? 16.071 -7.372 17.947 1.00 97.88 421 PHE A CA 1
ATOM 3235 C C . PHE A 1 421 ? 16.010 -7.372 19.478 1.00 97.88 421 PHE A C 1
ATOM 3237 O O . PHE A 1 421 ? 15.473 -6.451 20.102 1.00 97.88 421 PHE A O 1
ATOM 3244 N N . LEU A 1 422 ? 16.543 -8.430 20.074 1.00 96.94 422 LEU A N 1
ATOM 3245 C CA . LEU A 1 422 ? 16.730 -8.590 21.505 1.00 96.94 422 LEU A CA 1
ATOM 3246 C C . LEU A 1 422 ? 18.233 -8.645 21.784 1.00 96.94 422 LEU A C 1
ATOM 3248 O O . LEU A 1 422 ? 18.977 -9.279 21.042 1.00 96.94 422 LEU A O 1
ATOM 3252 N N . ASP A 1 423 ? 18.670 -7.949 22.828 1.00 96.12 423 ASP A N 1
ATOM 3253 C CA . ASP A 1 423 ? 20.039 -8.040 23.327 1.00 96.12 423 ASP A CA 1
ATOM 3254 C C . ASP A 1 423 ? 20.236 -9.321 24.159 1.00 96.12 423 ASP A C 1
ATOM 3256 O O . ASP A 1 423 ? 19.268 -9.994 24.521 1.00 96.12 423 ASP A O 1
ATOM 3260 N N . ALA A 1 424 ? 21.474 -9.635 24.551 1.00 96.06 424 ALA A N 1
ATOM 3261 C CA . ALA A 1 424 ? 21.781 -10.852 25.318 1.00 96.06 424 ALA A CA 1
ATOM 3262 C C . ALA A 1 424 ? 21.090 -10.930 26.701 1.00 96.06 424 ALA A C 1
ATOM 3264 O O . ALA A 1 424 ? 21.042 -11.982 27.341 1.00 96.06 424 ALA A O 1
ATOM 3265 N N . LYS A 1 425 ? 20.507 -9.823 27.185 1.00 94.81 425 LYS A N 1
ATOM 3266 C CA . LYS A 1 425 ? 19.683 -9.778 28.406 1.00 94.81 425 LYS A CA 1
ATOM 3267 C C . LYS A 1 425 ? 18.180 -9.893 28.111 1.00 94.81 425 LYS A C 1
ATOM 3269 O O . LYS A 1 425 ? 17.374 -9.787 29.033 1.00 94.81 425 LYS A O 1
ATOM 3274 N N . GLY A 1 426 ? 17.788 -10.115 26.858 1.00 93.75 426 GLY A N 1
ATOM 3275 C CA . GLY A 1 426 ? 16.403 -10.224 26.401 1.00 93.75 426 GLY A CA 1
ATOM 3276 C C . GLY A 1 426 ? 15.671 -8.884 26.274 1.00 93.75 426 GLY A C 1
ATOM 3277 O O . GLY A 1 426 ? 14.438 -8.863 26.177 1.00 93.75 426 GLY A O 1
ATOM 3278 N N . ARG A 1 427 ? 16.394 -7.758 26.303 1.00 92.56 427 ARG A N 1
ATOM 3279 C CA . ARG A 1 427 ? 15.819 -6.412 26.181 1.00 92.56 427 ARG A CA 1
ATOM 3280 C C . ARG A 1 427 ? 15.709 -6.033 24.714 1.00 92.56 427 ARG A C 1
ATOM 3282 O O . ARG A 1 427 ? 16.573 -6.375 23.919 1.00 92.56 427 ARG A O 1
ATOM 3289 N N . VAL A 1 428 ? 14.645 -5.317 24.365 1.00 92.94 428 VAL A N 1
ATOM 3290 C CA . VAL A 1 428 ? 14.463 -4.797 23.005 1.00 92.94 428 VAL A CA 1
ATOM 3291 C C . VAL A 1 428 ? 15.584 -3.810 22.692 1.00 92.94 428 VAL A C 1
ATOM 3293 O O . VAL A 1 428 ? 15.812 -2.879 23.464 1.00 92.94 428 VAL A O 1
ATOM 3296 N N . VAL A 1 429 ? 16.262 -4.030 21.569 1.00 92.69 429 VAL A N 1
ATOM 3297 C CA . VAL A 1 429 ? 17.196 -3.063 20.991 1.00 92.69 429 VAL A CA 1
ATOM 3298 C C . VAL A 1 429 ? 16.400 -1.877 20.458 1.00 92.69 429 VAL A C 1
ATOM 3300 O O . VAL A 1 429 ? 15.374 -2.067 19.805 1.00 92.69 429 VAL A O 1
ATOM 3303 N N . ASP A 1 430 ? 16.865 -0.665 20.752 1.00 89.81 430 ASP A N 1
ATOM 3304 C CA . ASP A 1 430 ? 16.259 0.569 20.257 1.00 89.81 430 ASP A CA 1
ATOM 3305 C C . ASP A 1 430 ? 16.235 0.595 18.726 1.00 89.81 430 ASP A C 1
ATOM 3307 O O . ASP A 1 430 ? 17.256 0.379 18.072 1.00 89.81 430 ASP A O 1
ATOM 3311 N N . ASP A 1 431 ? 15.071 0.859 18.143 1.00 90.19 431 ASP A N 1
ATOM 3312 C CA . ASP A 1 431 ? 14.897 0.814 16.696 1.00 90.19 431 ASP A CA 1
ATOM 3313 C C . ASP A 1 431 ? 15.599 1.986 15.985 1.00 90.19 431 ASP A C 1
ATOM 3315 O O . ASP A 1 431 ? 15.973 1.862 14.820 1.00 90.19 431 ASP A O 1
ATOM 3319 N N . GLY A 1 432 ? 15.876 3.091 16.682 1.00 88.94 432 GLY A N 1
ATOM 3320 C CA . GLY A 1 432 ? 16.745 4.158 16.186 1.00 88.94 432 GLY A CA 1
ATOM 3321 C C . GLY A 1 432 ? 18.201 3.708 16.042 1.00 88.94 432 GLY A C 1
ATOM 3322 O O . GLY A 1 432 ? 18.839 4.019 15.036 1.00 88.94 432 GLY A O 1
ATOM 3323 N N . LEU A 1 433 ? 18.716 2.927 16.998 1.00 91.75 433 LEU A N 1
ATOM 3324 C CA . LEU A 1 433 ? 20.039 2.305 16.888 1.00 91.75 433 LEU A CA 1
ATOM 3325 C C . LEU A 1 433 ? 20.093 1.303 15.728 1.00 91.75 433 LEU A C 1
ATOM 3327 O O . LEU A 1 433 ? 21.022 1.365 14.924 1.00 91.75 433 LEU A O 1
ATOM 3331 N N . VAL A 1 434 ? 19.072 0.449 15.583 1.00 95.69 434 VAL A N 1
ATOM 3332 C CA . VAL A 1 434 ? 18.991 -0.490 14.448 1.00 95.69 434 VAL A CA 1
ATOM 3333 C C . VAL A 1 434 ? 19.000 0.253 13.115 1.00 95.69 434 VAL A C 1
ATOM 3335 O O . VAL A 1 434 ? 19.686 -0.168 12.187 1.00 95.69 434 VAL A O 1
ATOM 3338 N N . ALA A 1 435 ? 18.277 1.371 13.006 1.00 94.62 435 ALA A N 1
ATOM 3339 C CA . ALA A 1 435 ? 18.265 2.181 11.789 1.00 94.62 435 ALA A CA 1
ATOM 3340 C C . ALA A 1 435 ? 19.655 2.734 11.437 1.00 94.62 435 ALA A C 1
ATOM 3342 O O . ALA A 1 435 ? 20.032 2.727 10.270 1.00 94.62 435 ALA A O 1
ATOM 3343 N N . LEU A 1 436 ? 20.425 3.188 12.432 1.00 94.75 436 LEU A N 1
ATOM 3344 C CA . LEU A 1 436 ? 21.785 3.689 12.214 1.00 94.75 436 LEU A CA 1
ATOM 3345 C C . LEU A 1 436 ? 22.741 2.573 11.776 1.00 94.75 436 LEU A C 1
ATOM 3347 O O . LEU A 1 436 ? 23.485 2.748 10.815 1.00 94.75 436 LEU A O 1
ATOM 3351 N N . GLU A 1 437 ? 22.713 1.433 12.467 1.00 97.00 437 GLU A N 1
ATOM 3352 C CA . GLU A 1 437 ? 23.639 0.321 12.217 1.00 97.00 437 GLU A CA 1
ATOM 3353 C C . GLU A 1 437 ? 23.336 -0.391 10.892 1.00 97.00 437 GLU A C 1
ATOM 3355 O O . GLU A 1 437 ? 24.256 -0.679 10.132 1.00 97.00 437 GLU A O 1
ATOM 3360 N N . SER A 1 438 ? 22.056 -0.602 10.563 1.00 97.94 438 SER A N 1
ATOM 3361 C CA . SER A 1 438 ? 21.662 -1.176 9.266 1.00 97.94 438 SER A CA 1
ATOM 3362 C C . SER A 1 438 ? 21.989 -0.248 8.093 1.00 97.94 438 SER A C 1
ATOM 3364 O O . SER A 1 438 ? 22.515 -0.715 7.086 1.00 97.94 438 SER A O 1
ATOM 3366 N N . ALA A 1 439 ? 21.772 1.066 8.231 1.00 96.75 439 ALA A N 1
ATOM 3367 C CA . ALA A 1 439 ? 22.150 2.031 7.200 1.00 96.75 439 ALA A CA 1
ATOM 3368 C C . ALA A 1 439 ? 23.670 2.067 6.968 1.00 96.75 439 ALA A C 1
ATOM 3370 O O . ALA A 1 439 ? 24.110 2.136 5.821 1.00 96.75 439 ALA A O 1
ATOM 3371 N N . ALA A 1 440 ? 24.472 1.980 8.035 1.00 97.31 440 ALA A N 1
ATOM 3372 C CA . ALA A 1 440 ? 25.929 1.890 7.927 1.00 97.31 440 ALA A CA 1
ATOM 3373 C C . ALA A 1 440 ? 26.393 0.605 7.215 1.00 97.31 440 ALA A C 1
ATOM 3375 O O . ALA A 1 440 ? 27.438 0.615 6.570 1.00 97.31 440 ALA A O 1
ATOM 3376 N N . ALA A 1 441 ? 25.603 -0.468 7.296 1.00 97.94 441 ALA A N 1
ATOM 3377 C CA . ALA A 1 441 ? 25.840 -1.734 6.607 1.00 97.94 441 ALA A CA 1
ATOM 3378 C C . ALA A 1 441 ? 25.244 -1.799 5.184 1.00 97.94 441 ALA A C 1
ATOM 3380 O O . ALA A 1 441 ? 25.249 -2.864 4.582 1.00 97.94 441 ALA A O 1
ATOM 3381 N N . GLY A 1 442 ? 24.691 -0.705 4.639 1.00 98.06 442 GLY A N 1
ATOM 3382 C CA . GLY A 1 442 ? 24.066 -0.716 3.306 1.00 98.06 442 GLY A CA 1
ATOM 3383 C C . GLY A 1 442 ? 22.705 -1.430 3.246 1.00 98.06 442 GLY A C 1
ATOM 3384 O O . GLY A 1 442 ? 22.207 -1.731 2.161 1.00 98.06 442 GLY A O 1
ATOM 3385 N N . ILE A 1 443 ? 22.070 -1.680 4.396 1.00 98.69 443 ILE A N 1
ATOM 3386 C CA . ILE A 1 443 ? 20.782 -2.374 4.499 1.00 98.69 443 ILE A CA 1
ATOM 3387 C C . ILE A 1 443 ? 19.658 -1.355 4.703 1.00 98.69 443 ILE A C 1
ATOM 3389 O O . ILE A 1 443 ? 19.496 -0.753 5.765 1.00 98.69 443 ILE A O 1
ATOM 3393 N N . SER A 1 444 ? 18.817 -1.205 3.685 1.00 97.88 444 SER A N 1
ATOM 3394 C CA . SER A 1 444 ? 17.630 -0.353 3.722 1.00 97.88 444 SER A CA 1
ATOM 3395 C C . SER A 1 444 ? 16.434 -1.104 4.309 1.00 97.88 444 SER A C 1
ATOM 3397 O O . SER A 1 444 ? 15.739 -1.836 3.605 1.00 97.88 444 SER A O 1
ATOM 3399 N N . LEU A 1 445 ? 16.158 -0.890 5.596 1.00 97.44 445 LEU A N 1
ATOM 3400 C CA . LEU A 1 445 ? 14.957 -1.360 6.298 1.00 97.44 445 LEU A CA 1
ATOM 3401 C C . LEU A 1 445 ? 14.195 -0.191 6.943 1.00 97.44 445 LEU A C 1
ATOM 3403 O O . LEU A 1 445 ? 14.666 0.947 6.945 1.00 97.44 445 LEU A O 1
ATOM 3407 N N . ARG A 1 446 ? 13.005 -0.448 7.499 1.00 96.19 446 ARG A N 1
ATOM 3408 C CA . ARG A 1 446 ? 12.191 0.593 8.151 1.00 96.19 446 ARG A CA 1
ATOM 3409 C C . ARG A 1 446 ? 12.119 0.402 9.657 1.00 96.19 446 ARG A C 1
ATOM 3411 O O . ARG A 1 446 ? 11.952 -0.721 10.122 1.00 96.19 446 ARG A O 1
ATOM 3418 N N . THR A 1 447 ? 12.120 1.504 10.402 1.00 94.44 447 THR A N 1
ATOM 3419 C CA . THR A 1 447 ? 11.888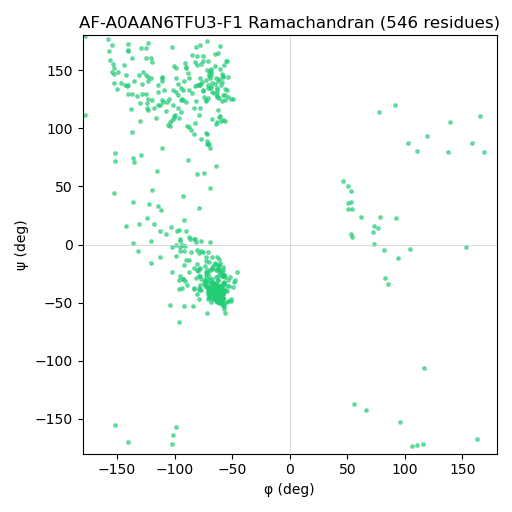 1.514 11.855 1.00 94.44 447 THR A CA 1
ATOM 3420 C C . THR A 1 447 ? 10.737 2.453 12.257 1.00 94.44 447 THR A C 1
ATOM 3422 O O . THR A 1 447 ? 10.197 3.183 11.414 1.00 94.44 447 THR A O 1
ATOM 3425 N N . GLY A 1 448 ? 10.283 2.386 13.512 1.00 90.31 448 GLY A N 1
ATOM 3426 C CA . GLY A 1 448 ? 9.170 3.171 14.055 1.00 90.31 448 GLY A CA 1
ATOM 3427 C C . GLY A 1 448 ? 7.799 2.475 14.047 1.00 90.31 448 GLY A C 1
ATOM 3428 O O . GLY A 1 448 ? 7.681 1.255 14.129 1.00 90.31 448 GLY A O 1
ATOM 3429 N N . CYS A 1 449 ? 6.723 3.271 13.982 1.00 87.75 449 CYS A N 1
ATOM 3430 C CA . CYS A 1 449 ? 5.326 2.802 14.057 1.00 87.75 449 CYS A CA 1
ATOM 3431 C C . CYS A 1 449 ? 4.688 2.477 12.691 1.00 87.75 449 CYS A C 1
ATOM 3433 O O . CYS A 1 449 ? 3.506 2.139 12.601 1.00 87.75 449 CYS A O 1
ATOM 3435 N N . PHE A 1 450 ? 5.439 2.667 11.600 1.00 91.38 450 PHE A N 1
ATOM 3436 C CA . PHE A 1 450 ? 5.007 2.471 10.206 1.00 91.38 450 PHE A CA 1
ATOM 3437 C C . PHE A 1 450 ? 3.688 3.170 9.847 1.00 91.38 450 PHE A C 1
ATOM 3439 O O . PHE A 1 450 ? 2.922 2.665 9.026 1.00 91.38 450 PHE A O 1
ATOM 3446 N N . CYS A 1 451 ? 3.392 4.307 10.484 1.00 91.12 451 CYS A N 1
ATOM 3447 C CA . CYS A 1 451 ? 2.118 5.013 10.329 1.00 91.12 451 CYS A CA 1
ATOM 3448 C C . CYS A 1 451 ? 0.892 4.115 10.608 1.00 91.12 451 CYS A C 1
ATOM 3450 O O . CYS A 1 451 ? -0.167 4.309 10.015 1.00 91.12 451 CYS A O 1
ATOM 3452 N N . ASN A 1 452 ? 1.040 3.124 11.490 1.00 91.88 452 ASN A N 1
ATOM 3453 C CA . ASN A 1 452 ? 0.002 2.177 11.878 1.00 91.88 452 ASN A CA 1
ATOM 3454 C C . ASN A 1 452 ? -0.095 2.127 13.415 1.00 91.88 452 ASN A C 1
ATOM 3456 O O . ASN A 1 452 ? 0.459 1.223 14.054 1.00 91.88 452 ASN A O 1
ATOM 3460 N N . PRO A 1 453 ? -0.727 3.143 14.029 1.00 89.81 453 PRO A N 1
ATOM 3461 C CA . PRO A 1 453 ? -0.710 3.328 15.472 1.00 89.81 453 PRO A CA 1
ATOM 3462 C C . PRO A 1 453 ? -1.390 2.169 16.194 1.00 89.81 453 PRO A C 1
ATOM 3464 O O . PRO A 1 453 ? -0.774 1.597 17.079 1.00 89.81 453 PRO A O 1
ATOM 3467 N N . GLY A 1 454 ? -2.573 1.715 15.768 1.00 90.81 454 GLY A N 1
ATOM 3468 C CA . GLY A 1 454 ? -3.271 0.640 16.480 1.00 90.81 454 GLY A CA 1
ATOM 3469 C C . GLY A 1 454 ? -2.531 -0.705 16.456 1.00 90.81 454 GLY A C 1
ATOM 3470 O O . GLY A 1 454 ? -2.543 -1.428 17.454 1.00 90.81 454 GLY A O 1
ATOM 3471 N N . ALA A 1 455 ? -1.816 -1.032 15.370 1.00 92.19 455 ALA A N 1
ATOM 3472 C CA . ALA A 1 455 ? -0.923 -2.192 15.358 1.00 92.19 455 ALA A CA 1
ATOM 3473 C C . ALA A 1 455 ? 0.301 -1.989 16.265 1.00 92.19 455 ALA A C 1
ATOM 3475 O O . ALA A 1 455 ? 0.646 -2.893 17.026 1.00 92.19 455 ALA A O 1
ATOM 3476 N N . SER A 1 456 ? 0.915 -0.803 16.230 1.00 90.06 456 SER A N 1
ATOM 3477 C CA . SER A 1 456 ? 2.094 -0.461 17.041 1.00 90.06 456 SER A CA 1
ATOM 3478 C C . SER A 1 456 ? 1.788 -0.477 18.539 1.00 90.06 456 SER A C 1
ATOM 3480 O O . SER A 1 456 ? 2.490 -1.120 19.314 1.00 90.06 456 SER A O 1
ATOM 3482 N N . GLU A 1 457 ? 0.687 0.158 18.935 1.00 89.31 457 GLU A N 1
ATOM 3483 C CA . GLU A 1 457 ? 0.136 0.181 20.290 1.00 89.31 457 GLU A CA 1
ATOM 3484 C C . GLU A 1 457 ? -0.002 -1.228 20.856 1.00 89.31 457 GLU A C 1
ATOM 3486 O O . GLU A 1 457 ? 0.464 -1.528 21.958 1.00 89.31 457 GLU A O 1
ATOM 3491 N N . ARG A 1 458 ? -0.598 -2.124 20.061 1.00 90.19 458 ARG A N 1
ATOM 3492 C CA . ARG A 1 458 ? -0.807 -3.519 20.441 1.00 90.19 458 ARG A CA 1
ATOM 3493 C C . ARG A 1 458 ? 0.495 -4.312 20.497 1.00 90.19 458 ARG A C 1
ATOM 3495 O O . ARG A 1 458 ? 0.690 -5.070 21.446 1.00 90.19 458 ARG A O 1
ATOM 3502 N N . ALA A 1 459 ? 1.355 -4.168 19.491 1.00 89.44 459 ALA A N 1
ATOM 3503 C CA . ALA A 1 459 ? 2.603 -4.916 19.366 1.00 89.44 459 ALA A CA 1
ATOM 3504 C C . ALA A 1 459 ? 3.596 -4.573 20.484 1.00 89.44 459 ALA A C 1
ATOM 3506 O O . ALA A 1 459 ? 4.211 -5.465 21.069 1.00 89.44 459 ALA A O 1
ATOM 3507 N N . LEU A 1 460 ? 3.709 -3.282 20.799 1.00 86.62 460 LEU A N 1
ATOM 3508 C CA . LEU A 1 460 ? 4.713 -2.728 21.706 1.00 86.62 460 LEU A CA 1
ATOM 3509 C C . LEU A 1 460 ? 4.166 -2.485 23.119 1.00 86.62 460 LEU A C 1
ATOM 3511 O O . LEU A 1 460 ? 4.920 -2.086 24.002 1.00 86.62 460 LEU A O 1
ATOM 3515 N N . ARG A 1 461 ? 2.876 -2.787 23.350 1.00 85.56 461 ARG A N 1
ATOM 3516 C CA . ARG A 1 461 ? 2.169 -2.619 24.635 1.00 85.56 461 ARG A CA 1
ATOM 3517 C C . ARG A 1 461 ? 2.303 -1.194 25.176 1.00 85.56 461 ARG A C 1
ATOM 3519 O O . ARG A 1 461 ? 2.624 -0.992 26.344 1.00 85.56 461 ARG A O 1
ATOM 3526 N N . LEU A 1 462 ? 2.087 -0.223 24.295 1.00 81.75 462 LEU A N 1
ATOM 3527 C CA . LEU A 1 462 ? 2.260 1.188 24.613 1.00 81.75 462 LEU A CA 1
ATOM 3528 C C . LEU A 1 462 ? 1.156 1.676 25.557 1.00 81.75 462 LEU A C 1
ATOM 3530 O O . LEU A 1 462 ? -0.025 1.416 25.321 1.00 81.75 462 LEU A O 1
ATOM 3534 N N . ASP A 1 463 ? 1.539 2.430 26.588 1.00 78.56 463 ASP A N 1
ATOM 3535 C CA . ASP A 1 463 ? 0.595 3.216 27.384 1.00 78.56 463 ASP A CA 1
ATOM 3536 C C . ASP A 1 463 ? 0.329 4.544 26.672 1.00 78.56 463 ASP A C 1
ATOM 3538 O O . ASP A 1 463 ? 1.093 5.508 26.767 1.00 78.56 463 ASP A O 1
ATOM 3542 N N . ILE A 1 464 ? -0.755 4.568 25.902 1.00 78.62 464 ILE A N 1
ATOM 3543 C CA . ILE A 1 464 ? -1.086 5.713 25.059 1.00 78.62 464 ILE A CA 1
ATOM 3544 C C . ILE A 1 464 ? -1.491 6.933 25.868 1.00 78.62 464 ILE A C 1
ATOM 3546 O O . ILE A 1 464 ? -1.196 8.044 25.437 1.00 78.62 464 ILE A O 1
ATOM 3550 N N . ASN A 1 465 ? -2.092 6.761 27.045 1.00 78.88 465 ASN A N 1
ATOM 3551 C CA . ASN A 1 465 ? -2.429 7.907 27.884 1.00 78.88 465 ASN A CA 1
ATOM 3552 C C . ASN A 1 465 ? -1.148 8.585 28.370 1.00 78.88 465 ASN A C 1
ATOM 3554 O O . ASN A 1 465 ? -0.992 9.787 28.177 1.00 78.88 465 ASN A O 1
ATOM 3558 N N . ALA A 1 466 ? -0.179 7.803 28.853 1.00 75.50 466 ALA A N 1
ATOM 3559 C CA . ALA A 1 466 ? 1.119 8.334 29.254 1.00 75.50 466 ALA A CA 1
ATOM 3560 C C . ALA A 1 466 ? 1.870 9.009 28.086 1.00 75.50 466 ALA A C 1
ATOM 3562 O O . ALA A 1 466 ? 2.490 10.058 28.265 1.00 75.50 466 ALA A O 1
ATOM 3563 N N . ILE A 1 467 ? 1.814 8.441 26.873 1.00 74.19 467 ILE A N 1
ATOM 3564 C CA . ILE A 1 467 ? 2.432 9.049 25.680 1.00 74.19 467 ILE A CA 1
ATOM 3565 C C . ILE A 1 467 ? 1.742 10.367 25.314 1.00 74.19 467 ILE A C 1
ATOM 3567 O O . ILE A 1 467 ? 2.423 11.358 25.055 1.00 74.19 467 ILE A O 1
ATOM 3571 N N . LEU A 1 468 ? 0.407 10.400 25.297 1.00 75.94 468 LEU A N 1
ATOM 3572 C CA . LEU A 1 468 ? -0.365 11.600 24.974 1.00 75.94 468 LEU A CA 1
ATOM 3573 C C . LEU A 1 468 ? -0.163 12.705 26.014 1.00 75.94 468 LEU A C 1
ATOM 3575 O O . LEU A 1 468 ? -0.024 13.861 25.631 1.00 75.94 468 LEU A O 1
ATOM 3579 N N . GLU A 1 469 ? -0.087 12.364 27.300 1.00 74.94 469 GLU A N 1
ATOM 3580 C CA . GLU A 1 469 ? 0.232 13.307 28.377 1.00 74.94 469 GLU A CA 1
ATOM 3581 C C . GLU A 1 469 ? 1.625 13.918 28.192 1.00 74.94 469 GLU A C 1
ATOM 3583 O O . GLU A 1 469 ? 1.780 15.138 28.257 1.00 74.94 469 GLU A O 1
ATOM 3588 N N . ARG A 1 470 ? 2.636 13.095 27.877 1.00 71.56 470 ARG A N 1
ATOM 3589 C CA . ARG A 1 470 ? 3.997 13.576 27.586 1.00 71.56 470 ARG A CA 1
ATOM 3590 C C . ARG A 1 470 ? 4.044 14.461 26.345 1.00 71.56 470 ARG A C 1
ATOM 3592 O O . ARG A 1 470 ? 4.720 15.485 26.363 1.00 71.56 470 ARG A O 1
ATOM 3599 N N . LEU A 1 471 ? 3.333 14.088 25.281 1.00 71.38 471 LEU A N 1
ATOM 3600 C CA . LEU A 1 471 ? 3.232 14.894 24.063 1.00 71.38 471 LEU A CA 1
ATOM 3601 C C . LEU A 1 471 ? 2.545 16.232 24.339 1.00 71.38 471 LEU A C 1
ATOM 3603 O O . LEU A 1 471 ? 3.062 17.266 23.933 1.00 71.38 471 LEU A O 1
ATOM 3607 N N . ALA A 1 472 ? 1.427 16.227 25.068 1.00 73.81 472 ALA A N 1
ATOM 3608 C CA . ALA A 1 472 ? 0.715 17.441 25.449 1.00 73.81 472 ALA A CA 1
ATOM 3609 C C . ALA A 1 472 ? 1.598 18.369 26.298 1.00 73.81 472 ALA A C 1
ATOM 3611 O O . ALA A 1 472 ? 1.673 19.563 26.014 1.00 73.81 472 ALA A O 1
ATOM 3612 N N . ALA A 1 473 ? 2.330 17.822 27.274 1.00 69.88 473 ALA A N 1
ATOM 3613 C CA . ALA A 1 473 ? 3.293 18.575 28.075 1.00 69.88 473 ALA A CA 1
ATOM 3614 C C . ALA A 1 473 ? 4.446 19.142 27.223 1.00 69.88 473 ALA A C 1
ATOM 3616 O O . ALA A 1 473 ? 4.815 20.306 27.374 1.00 69.88 473 ALA A O 1
ATOM 3617 N N . ALA A 1 474 ? 4.981 18.355 26.282 1.00 66.81 474 ALA A N 1
ATOM 3618 C CA . ALA A 1 474 ? 6.048 18.791 25.381 1.00 66.81 474 ALA A CA 1
ATOM 3619 C C . ALA A 1 474 ? 5.585 19.876 24.393 1.00 66.81 474 ALA A C 1
ATOM 3621 O O . ALA A 1 474 ? 6.364 20.761 24.044 1.00 66.81 474 ALA A O 1
ATOM 3622 N N . SER A 1 475 ? 4.326 19.828 23.946 1.00 65.69 475 SER A N 1
ATOM 3623 C CA . SER A 1 475 ? 3.718 20.863 23.105 1.00 65.69 475 SER A CA 1
ATOM 3624 C C . SER A 1 475 ? 3.401 22.140 23.887 1.00 65.69 475 SER A C 1
ATOM 3626 O O . SER A 1 475 ? 3.569 23.226 23.342 1.00 65.69 475 SER A O 1
ATOM 3628 N N . ALA A 1 476 ? 3.000 22.029 25.158 1.00 63.28 476 ALA A N 1
ATOM 3629 C CA . ALA A 1 476 ? 2.741 23.176 26.031 1.00 63.28 476 ALA A CA 1
ATOM 3630 C C . ALA A 1 476 ? 4.025 23.934 26.428 1.00 63.28 476 ALA A C 1
ATOM 3632 O O . ALA A 1 476 ? 3.981 25.137 26.654 1.00 63.28 476 ALA A O 1
ATOM 3633 N N . GLY A 1 477 ? 5.180 23.260 26.470 1.00 56.94 477 GLY A N 1
ATOM 3634 C CA . GLY A 1 477 ? 6.483 23.869 26.777 1.00 56.94 477 GLY A CA 1
ATOM 3635 C C . GLY A 1 477 ? 7.192 24.568 25.605 1.00 56.94 477 GLY A C 1
ATOM 3636 O O . GLY A 1 477 ? 8.338 24.979 25.768 1.00 56.94 477 GLY A O 1
ATOM 3637 N N . LYS A 1 478 ? 6.561 24.678 24.424 1.00 53.53 478 LYS A N 1
ATOM 3638 C CA . LYS A 1 478 ? 7.153 25.244 23.191 1.00 53.53 478 LYS A CA 1
ATOM 3639 C C . LYS A 1 478 ? 6.543 26.584 22.749 1.00 53.53 478 LYS A C 1
ATOM 3641 O O . LYS A 1 478 ? 6.578 26.917 21.565 1.00 53.53 478 LYS A O 1
ATOM 3646 N N . GLU A 1 479 ? 6.044 27.399 23.675 1.00 41.56 479 GLU A N 1
ATOM 3647 C CA . GLU A 1 479 ? 5.898 28.837 23.414 1.00 41.56 479 GLU A CA 1
ATOM 3648 C C . GLU A 1 479 ? 7.275 29.511 23.538 1.00 41.56 479 GLU A C 1
ATOM 3650 O O . GLU A 1 479 ? 7.697 29.923 24.613 1.00 41.56 479 GLU A O 1
ATOM 3655 N N . GLY A 1 480 ? 8.005 29.597 22.421 1.00 42.12 480 GLY A N 1
ATOM 3656 C CA . GLY A 1 480 ? 9.180 30.467 22.300 1.00 42.12 480 GLY A CA 1
ATOM 3657 C C . GLY A 1 480 ? 10.535 29.765 22.202 1.00 42.12 480 GLY A C 1
ATOM 3658 O O . GLY A 1 480 ? 11.286 29.719 23.169 1.00 42.12 480 GLY A O 1
ATOM 3659 N N . LYS A 1 481 ? 10.867 29.296 20.993 1.00 34.41 481 LYS A N 1
ATOM 3660 C CA . LYS A 1 481 ? 12.166 29.429 20.293 1.00 34.41 481 LYS A CA 1
ATOM 3661 C C . LYS A 1 481 ? 12.182 28.427 19.140 1.00 34.41 481 LYS A C 1
ATOM 3663 O O . LYS A 1 481 ? 12.242 27.225 19.357 1.00 34.41 481 LYS A O 1
ATOM 3668 N N . TYR A 1 482 ? 12.125 28.940 17.914 1.00 39.56 482 TYR A N 1
ATOM 3669 C CA . TYR A 1 482 ? 12.621 28.213 16.750 1.00 39.56 482 TYR A CA 1
ATOM 3670 C C . TYR A 1 482 ? 14.151 28.226 16.847 1.00 39.56 482 TYR A C 1
ATOM 3672 O O . TYR A 1 482 ? 14.798 29.146 16.349 1.00 39.56 482 TYR A O 1
ATOM 3680 N N . ASP A 1 483 ? 14.734 27.264 17.559 1.00 36.47 483 ASP A N 1
ATOM 3681 C CA . ASP A 1 483 ? 16.115 26.879 17.307 1.00 36.47 483 ASP A CA 1
ATOM 3682 C C . ASP A 1 483 ? 16.134 25.989 16.056 1.00 36.47 483 ASP A C 1
ATOM 3684 O O . ASP A 1 483 ? 15.237 25.183 15.830 1.00 36.47 483 ASP A O 1
ATOM 3688 N N . GLY A 1 484 ? 17.099 26.211 15.164 1.00 38.75 484 GLY A N 1
ATOM 3689 C CA . GLY A 1 484 ? 17.192 25.580 13.842 1.00 38.75 484 GLY A CA 1
ATOM 3690 C C . GLY A 1 484 ? 17.513 24.081 13.863 1.00 38.75 484 GLY A C 1
ATOM 3691 O O . GLY A 1 484 ? 18.408 23.637 13.149 1.00 38.75 484 GLY A O 1
ATOM 3692 N N . LEU A 1 485 ? 16.809 23.295 14.676 1.00 37.78 485 LEU A N 1
ATOM 3693 C CA . LEU A 1 485 ? 16.855 21.841 14.690 1.00 37.78 485 LEU A CA 1
ATOM 3694 C C . LEU A 1 485 ? 15.997 21.319 13.529 1.00 37.78 485 LEU A C 1
ATOM 3696 O O . LEU A 1 485 ? 14.775 21.470 13.524 1.00 37.78 485 LEU A O 1
ATOM 3700 N N . GLY A 1 486 ? 16.640 20.727 12.520 1.00 35.75 486 GLY A N 1
ATOM 3701 C CA . GLY A 1 486 ? 15.953 20.142 11.365 1.00 35.75 486 GLY A CA 1
ATOM 3702 C C . GLY A 1 486 ? 14.900 19.094 11.759 1.00 35.75 486 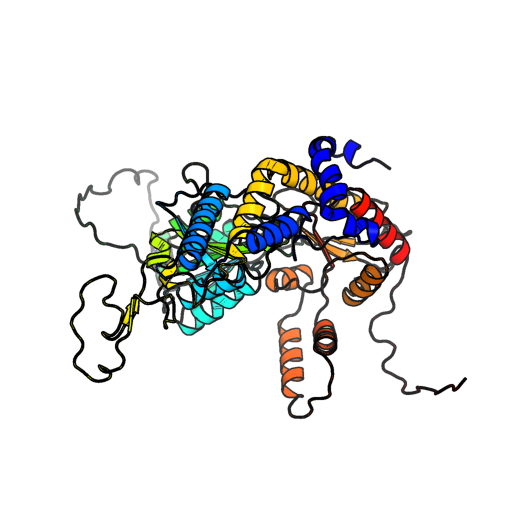GLY A C 1
ATOM 3703 O O . GLY A 1 486 ? 14.961 18.497 12.836 1.00 35.75 486 GLY A O 1
ATOM 3704 N N . GLU A 1 487 ? 13.937 18.835 10.870 1.00 38.50 487 GLU A N 1
ATOM 3705 C CA . GLU A 1 487 ? 12.836 17.869 11.066 1.00 38.50 487 GLU A CA 1
ATOM 3706 C C . GLU A 1 487 ? 13.306 16.495 11.591 1.00 38.50 487 GLU A C 1
ATOM 3708 O O . GLU A 1 487 ? 12.618 15.848 12.378 1.00 38.50 487 GLU A O 1
ATOM 3713 N N . THR A 1 488 ? 14.522 16.070 11.247 1.00 39.78 488 THR A N 1
ATOM 3714 C CA . THR A 1 488 ? 15.139 14.818 11.707 1.00 39.78 488 THR A CA 1
ATOM 3715 C C . THR A 1 488 ? 15.383 14.769 13.224 1.00 39.78 488 THR A C 1
ATOM 3717 O O . THR A 1 488 ? 15.236 13.713 13.837 1.00 39.78 488 THR A O 1
ATOM 3720 N N . GLU A 1 489 ? 15.743 15.890 13.854 1.00 34.88 489 GLU A N 1
ATOM 3721 C CA . GLU A 1 489 ? 16.022 15.993 15.298 1.00 34.88 489 GLU A CA 1
ATOM 3722 C C . GLU A 1 489 ? 14.724 16.023 16.118 1.00 34.88 489 GLU A C 1
ATOM 3724 O O . GLU A 1 489 ? 14.602 15.340 17.134 1.00 34.88 489 GLU A O 1
ATOM 3729 N N . SER A 1 490 ? 13.690 16.713 15.633 1.00 37.31 490 SER A N 1
ATOM 3730 C CA . SER A 1 490 ? 12.367 16.703 16.277 1.00 37.31 490 SER A CA 1
ATOM 3731 C C . SER A 1 490 ? 11.685 15.327 16.203 1.00 37.31 490 SER A C 1
ATOM 3733 O O . SER A 1 490 ? 11.045 14.914 17.174 1.00 37.31 490 SER A O 1
ATOM 3735 N N . ILE A 1 491 ? 11.906 14.564 15.124 1.00 41.88 491 ILE A N 1
ATOM 3736 C CA . ILE A 1 491 ? 11.519 13.147 15.022 1.00 41.88 491 ILE A CA 1
ATOM 3737 C C . ILE A 1 491 ? 12.333 12.270 15.983 1.00 41.88 491 ILE A C 1
ATOM 3739 O O . ILE A 1 491 ? 11.763 11.352 16.561 1.00 41.88 491 ILE A O 1
ATOM 3743 N N . ARG A 1 492 ? 13.620 12.552 16.232 1.00 38.66 492 ARG A N 1
ATOM 3744 C CA . ARG A 1 492 ? 14.411 11.840 17.261 1.00 38.66 492 ARG A CA 1
ATOM 3745 C C . ARG A 1 492 ? 13.908 12.125 18.677 1.00 38.66 492 ARG A C 1
ATOM 3747 O O . ARG A 1 492 ? 13.850 11.210 19.494 1.00 38.66 492 ARG A O 1
ATOM 3754 N N . VAL A 1 493 ? 13.490 13.358 18.968 1.00 39.19 493 VAL A N 1
ATOM 3755 C CA . VAL A 1 493 ? 12.898 13.725 20.267 1.00 39.19 493 VAL A CA 1
ATOM 3756 C C . VAL A 1 493 ? 11.508 13.099 20.447 1.00 39.19 493 VAL A C 1
ATOM 3758 O O . VAL A 1 493 ? 11.199 12.618 21.534 1.00 39.19 493 VAL A O 1
ATOM 3761 N N . ALA A 1 494 ? 10.694 13.011 19.389 1.00 39.06 494 ALA A N 1
ATOM 3762 C CA . ALA A 1 494 ? 9.419 12.288 19.419 1.00 39.06 494 ALA A CA 1
ATOM 3763 C C . ALA A 1 494 ? 9.596 10.754 19.434 1.00 39.06 494 ALA A C 1
ATOM 3765 O O . ALA A 1 494 ? 8.838 10.052 20.098 1.00 39.06 494 ALA A O 1
ATOM 3766 N N . GLY A 1 495 ? 10.629 10.234 18.767 1.00 41.94 495 GLY A N 1
ATOM 3767 C CA . GLY A 1 495 ? 11.030 8.823 18.764 1.00 41.94 495 GLY A CA 1
ATOM 3768 C C . GLY A 1 495 ? 11.541 8.336 20.121 1.00 41.94 495 GLY A C 1
ATOM 3769 O O . GLY A 1 495 ? 11.500 7.147 20.402 1.00 41.94 495 GLY A O 1
ATOM 3770 N N . ARG A 1 496 ? 11.921 9.254 21.019 1.00 50.59 496 ARG A N 1
ATOM 3771 C CA . ARG A 1 496 ? 12.195 8.950 22.433 1.00 50.59 496 ARG A CA 1
ATOM 3772 C C . ARG A 1 496 ? 10.935 8.813 23.298 1.00 50.59 496 ARG A C 1
ATOM 3774 O O . ARG A 1 496 ? 11.053 8.443 24.464 1.00 50.59 496 ARG A O 1
ATOM 3781 N N . LEU A 1 497 ? 9.739 9.118 22.782 1.00 51.31 497 LEU A N 1
ATOM 3782 C CA . LEU A 1 497 ? 8.504 9.080 23.579 1.00 51.31 497 LEU A CA 1
ATOM 3783 C C . LEU A 1 497 ? 7.840 7.698 23.608 1.00 51.31 497 LEU A C 1
ATOM 3785 O O . LEU A 1 497 ? 7.128 7.406 24.571 1.00 51.31 497 LEU A O 1
ATOM 3789 N N . ALA A 1 498 ? 8.096 6.842 22.613 1.00 58.91 498 ALA A N 1
ATOM 3790 C CA . ALA A 1 498 ? 7.636 5.456 22.586 1.00 58.91 498 ALA A CA 1
ATOM 3791 C C . ALA A 1 498 ? 8.579 4.579 21.742 1.00 58.91 498 ALA A C 1
ATOM 3793 O O . ALA A 1 498 ? 8.978 5.021 20.666 1.00 58.91 498 ALA A O 1
ATOM 3794 N N . PRO A 1 499 ? 8.902 3.347 22.180 1.00 71.00 499 PRO A N 1
ATOM 3795 C CA . PRO A 1 499 ? 9.687 2.413 21.374 1.00 71.00 499 PRO A CA 1
ATOM 3796 C C . PRO A 1 499 ? 8.981 2.116 20.045 1.00 71.00 499 PRO A C 1
ATOM 3798 O O . PRO A 1 499 ? 7.747 2.080 20.005 1.00 71.00 499 PRO A O 1
ATOM 3801 N N . GLY A 1 500 ? 9.749 1.889 18.976 1.00 86.56 500 GLY A N 1
ATOM 3802 C CA . GLY A 1 500 ? 9.264 1.445 17.672 1.00 86.56 500 GLY A CA 1
ATOM 3803 C C . GLY A 1 500 ? 9.493 -0.046 17.407 1.00 86.56 500 GLY A C 1
ATOM 3804 O O . GLY A 1 500 ? 9.851 -0.833 18.292 1.00 86.56 500 GLY A O 1
ATOM 3805 N N . ALA A 1 501 ? 9.229 -0.453 16.166 1.00 93.56 501 ALA A N 1
ATOM 3806 C CA . ALA A 1 501 ? 9.544 -1.780 15.649 1.00 93.56 501 ALA A CA 1
ATOM 3807 C C . ALA A 1 501 ? 10.493 -1.671 14.451 1.00 93.56 501 ALA A C 1
ATOM 3809 O O . ALA A 1 501 ? 10.551 -0.636 13.796 1.00 93.56 501 ALA A O 1
ATOM 3810 N N . VAL A 1 502 ? 11.176 -2.762 14.120 1.00 97.75 502 VAL A N 1
ATOM 3811 C CA . VAL A 1 502 ? 11.885 -2.968 12.852 1.00 97.75 502 VAL A CA 1
ATOM 3812 C C . VAL A 1 502 ? 10.944 -3.657 11.864 1.00 97.75 502 VAL A C 1
ATOM 3814 O O . VAL A 1 502 ? 10.178 -4.547 12.239 1.00 97.75 502 VAL A O 1
ATOM 3817 N N . ARG A 1 503 ? 10.985 -3.267 10.589 1.00 98.31 503 ARG A N 1
ATOM 3818 C CA . ARG A 1 503 ? 10.231 -3.903 9.507 1.00 98.31 503 ARG A CA 1
ATOM 3819 C C . ARG A 1 503 ? 11.115 -4.172 8.304 1.00 98.31 503 ARG A C 1
ATOM 3821 O O . ARG A 1 503 ? 11.726 -3.260 7.752 1.00 98.31 503 ARG A O 1
ATOM 3828 N N . VAL A 1 504 ? 11.062 -5.425 7.870 1.00 98.56 504 VAL A N 1
ATOM 3829 C CA . VAL A 1 504 ? 11.599 -5.922 6.603 1.00 98.56 504 VAL A CA 1
ATOM 3830 C C . VAL A 1 504 ? 10.430 -6.300 5.698 1.00 98.56 504 VAL A C 1
ATOM 3832 O O . VAL A 1 504 ? 9.388 -6.774 6.156 1.00 98.56 504 VAL A O 1
ATOM 3835 N N . SER A 1 505 ? 10.579 -6.065 4.405 1.00 98.56 505 SER A N 1
ATOM 3836 C CA . SER A 1 505 ? 9.590 -6.398 3.388 1.00 98.56 505 SER A CA 1
ATOM 3837 C C . SER A 1 505 ? 10.269 -6.701 2.064 1.00 98.56 505 SER A C 1
ATOM 3839 O O . SER A 1 505 ? 11.139 -5.951 1.631 1.00 98.56 505 SER A O 1
ATOM 3841 N N . PHE A 1 506 ? 9.841 -7.786 1.429 1.00 98.50 506 PHE A N 1
ATOM 3842 C CA . PHE A 1 506 ? 10.391 -8.262 0.162 1.00 98.50 506 PHE A CA 1
ATOM 3843 C C . PHE A 1 506 ? 9.525 -7.836 -1.019 1.00 98.50 506 PHE A C 1
ATOM 3845 O O . PHE A 1 506 ? 8.306 -7.694 -0.890 1.00 98.50 506 PHE A O 1
ATOM 3852 N N . GLY A 1 507 ? 10.149 -7.685 -2.181 1.00 96.19 507 GLY A N 1
ATOM 3853 C CA . GLY A 1 507 ? 9.458 -7.343 -3.415 1.00 96.19 507 GLY A CA 1
ATOM 3854 C C . GLY A 1 507 ? 10.176 -7.868 -4.643 1.00 96.19 507 GLY A C 1
ATOM 3855 O O . GLY A 1 507 ? 10.882 -8.873 -4.582 1.00 96.19 507 GLY A O 1
ATOM 3856 N N . LEU A 1 508 ? 9.942 -7.200 -5.771 1.00 92.75 508 LEU A N 1
ATOM 3857 C CA . LEU A 1 508 ? 10.252 -7.728 -7.095 1.00 92.75 508 LEU A CA 1
ATOM 3858 C C . LEU A 1 508 ? 11.729 -8.088 -7.291 1.00 92.75 508 LEU A C 1
ATOM 3860 O O . LEU A 1 508 ? 12.025 -9.132 -7.863 1.00 92.75 508 LEU A O 1
ATOM 3864 N N . ALA A 1 509 ? 12.629 -7.232 -6.807 1.00 95.88 509 ALA A N 1
ATOM 3865 C CA . ALA A 1 509 ? 14.069 -7.388 -6.974 1.00 95.88 509 ALA A CA 1
ATOM 3866 C C . ALA A 1 509 ? 14.740 -8.029 -5.741 1.00 95.88 509 ALA A C 1
ATOM 3868 O O . ALA A 1 509 ? 15.958 -7.996 -5.613 1.00 95.88 509 ALA A O 1
ATOM 3869 N N . SER A 1 510 ? 13.966 -8.580 -4.800 1.00 97.88 510 SER A N 1
ATOM 3870 C CA . SER A 1 510 ? 14.538 -9.282 -3.649 1.00 97.88 510 SER A CA 1
ATOM 3871 C C . SER A 1 510 ? 15.016 -10.687 -4.029 1.00 97.88 510 SER A C 1
ATOM 3873 O O . SER A 1 510 ? 14.365 -11.427 -4.776 1.00 97.88 510 SER A O 1
ATOM 3875 N N . THR A 1 511 ? 16.127 -11.090 -3.432 1.00 97.94 511 THR A N 1
ATOM 3876 C CA . THR A 1 511 ? 16.805 -12.370 -3.636 1.00 97.94 511 THR A CA 1
ATOM 3877 C C . THR A 1 511 ? 17.081 -13.057 -2.298 1.00 97.94 511 THR A C 1
ATOM 3879 O O . THR A 1 511 ? 16.922 -12.473 -1.226 1.00 97.94 511 THR A O 1
ATOM 3882 N N . SER A 1 512 ? 17.491 -14.324 -2.338 1.00 97.69 512 SER A N 1
ATOM 3883 C CA . SER A 1 512 ? 17.953 -15.028 -1.141 1.00 97.69 512 SER A CA 1
ATOM 3884 C C . SER A 1 512 ? 19.263 -14.452 -0.606 1.00 97.69 512 SER A C 1
ATOM 3886 O O . SER A 1 512 ? 19.449 -14.462 0.603 1.00 97.69 512 SER A O 1
ATOM 3888 N N . ALA A 1 513 ? 20.116 -13.891 -1.473 1.00 97.31 513 ALA A N 1
ATOM 3889 C CA . ALA A 1 513 ? 21.352 -13.229 -1.059 1.00 97.31 513 ALA A CA 1
ATOM 3890 C C . ALA A 1 513 ? 21.070 -12.015 -0.158 1.00 97.31 513 ALA A C 1
ATOM 3892 O O . ALA A 1 513 ? 21.711 -11.879 0.877 1.00 97.31 513 ALA A O 1
ATOM 3893 N N . ASP A 1 514 ? 20.034 -11.222 -0.466 1.00 98.44 514 ASP A N 1
ATOM 3894 C CA . ASP A 1 514 ? 19.592 -10.112 0.398 1.00 98.44 514 ASP A CA 1
ATOM 3895 C C . ASP A 1 514 ? 19.191 -10.604 1.805 1.00 98.44 514 ASP A C 1
ATOM 3897 O O . ASP A 1 514 ? 19.424 -9.937 2.814 1.00 98.44 514 ASP A O 1
ATOM 3901 N N . VAL A 1 515 ? 18.570 -11.789 1.887 1.00 98.44 515 VAL A N 1
ATOM 3902 C CA . VAL A 1 515 ? 18.232 -12.424 3.169 1.00 98.44 515 VAL A CA 1
ATOM 3903 C C . VAL A 1 515 ? 19.506 -12.883 3.878 1.00 98.44 515 VAL A C 1
ATOM 3905 O O . VAL A 1 515 ? 19.660 -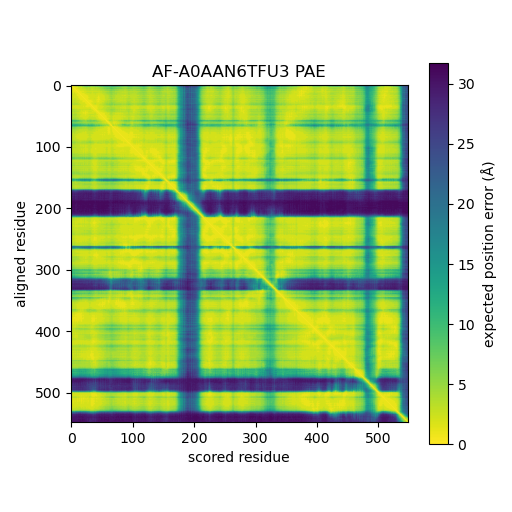12.653 5.074 1.00 98.44 515 VAL A O 1
ATOM 3908 N N . ASP A 1 516 ? 20.429 -13.518 3.163 1.00 97.62 516 ASP A N 1
ATOM 3909 C CA . ASP A 1 516 ? 21.694 -14.006 3.713 1.00 97.62 516 ASP A CA 1
ATOM 3910 C C . ASP A 1 516 ? 22.552 -12.877 4.290 1.00 97.62 516 ASP A C 1
ATOM 3912 O O . ASP A 1 516 ? 22.979 -12.983 5.441 1.00 97.62 516 ASP A O 1
ATOM 3916 N N . GLU A 1 517 ? 22.682 -11.767 3.570 1.00 98.25 517 GLU A N 1
ATOM 3917 C CA . GLU A 1 517 ? 23.408 -10.574 4.009 1.00 98.25 517 GLU A CA 1
ATOM 3918 C C . GLU A 1 517 ? 22.759 -9.912 5.233 1.00 98.25 517 GLU A C 1
ATOM 3920 O O . GLU A 1 517 ? 23.447 -9.580 6.200 1.00 98.25 517 GLU A O 1
ATOM 3925 N N . PHE A 1 518 ? 21.423 -9.823 5.274 1.00 98.62 518 PHE A N 1
ATOM 3926 C CA . PHE A 1 518 ? 20.716 -9.326 6.458 1.00 98.62 518 PHE A CA 1
ATOM 3927 C C . PHE A 1 518 ? 21.012 -10.156 7.716 1.00 98.62 518 PHE A C 1
ATOM 3929 O O . PHE A 1 518 ? 21.202 -9.602 8.800 1.00 98.62 518 PHE A O 1
ATOM 3936 N N . PHE A 1 519 ? 21.018 -11.486 7.604 1.00 98.56 519 PHE A N 1
ATOM 3937 C CA . PHE A 1 519 ? 21.263 -12.355 8.756 1.00 98.56 519 PHE A CA 1
ATOM 3938 C C . PHE A 1 519 ? 22.734 -12.372 9.179 1.00 98.56 519 PHE A C 1
ATOM 3940 O O . PHE A 1 519 ? 22.993 -12.449 10.380 1.00 98.56 519 PHE A O 1
ATOM 3947 N N . ALA A 1 520 ? 23.672 -12.245 8.234 1.00 98.31 520 ALA A N 1
ATOM 3948 C CA . ALA A 1 520 ? 25.083 -12.032 8.546 1.00 98.31 520 ALA A CA 1
ATOM 3949 C C . ALA A 1 520 ? 25.251 -10.756 9.386 1.00 98.31 520 ALA A C 1
ATOM 3951 O O . ALA A 1 520 ? 25.726 -10.832 10.519 1.00 98.31 520 ALA A O 1
ATOM 3952 N N . PHE A 1 521 ? 24.703 -9.631 8.911 1.00 98.50 521 PHE A N 1
ATOM 3953 C CA . PHE A 1 521 ? 24.665 -8.371 9.656 1.00 98.50 521 PHE A CA 1
ATOM 3954 C C . PHE A 1 521 ? 24.037 -8.534 11.048 1.00 98.50 521 PHE A C 1
ATOM 3956 O O . PHE A 1 521 ? 24.604 -8.085 12.047 1.00 98.50 521 PHE A O 1
ATOM 3963 N N . ALA A 1 522 ? 22.874 -9.185 11.140 1.00 98.31 522 ALA A N 1
ATOM 3964 C CA . ALA A 1 522 ? 22.171 -9.364 12.407 1.00 98.31 522 ALA A CA 1
ATOM 3965 C C . ALA A 1 522 ? 22.993 -10.175 13.422 1.00 98.31 522 ALA A C 1
ATOM 3967 O O . ALA A 1 522 ? 23.033 -9.826 14.605 1.00 98.31 522 ALA A O 1
ATOM 3968 N N . CYS A 1 523 ? 23.654 -11.243 12.967 1.00 97.81 523 CYS A N 1
ATOM 3969 C CA . CYS A 1 523 ? 24.507 -12.074 13.807 1.00 97.81 523 CYS A CA 1
ATOM 3970 C C . CYS A 1 523 ? 25.766 -11.323 14.242 1.00 97.81 523 CYS A C 1
ATOM 3972 O O . CYS A 1 523 ? 26.055 -11.276 15.434 1.00 97.81 523 CYS A O 1
ATOM 3974 N N . GLU A 1 524 ? 26.477 -10.696 13.308 1.00 97.88 524 GLU A N 1
ATOM 3975 C CA . GLU A 1 524 ? 27.702 -9.940 13.590 1.00 97.88 524 GLU A CA 1
ATOM 3976 C C . GLU A 1 524 ? 27.450 -8.758 14.536 1.00 97.88 524 GLU A C 1
ATOM 3978 O O . GLU A 1 524 ? 28.264 -8.473 15.412 1.00 97.88 524 GLU A O 1
ATOM 3983 N N . THR A 1 525 ? 26.296 -8.097 14.406 1.00 97.44 525 THR A N 1
ATOM 3984 C CA . THR A 1 525 ? 26.000 -6.854 15.134 1.00 97.44 525 THR A CA 1
ATOM 3985 C C . THR A 1 525 ? 25.341 -7.082 16.493 1.00 97.44 525 THR A C 1
ATOM 3987 O O . THR A 1 525 ? 25.574 -6.300 17.422 1.00 97.44 525 THR A O 1
ATOM 3990 N N . TYR A 1 526 ? 24.490 -8.107 16.633 1.00 97.38 526 TYR A N 1
ATOM 3991 C CA . TYR A 1 526 ? 23.633 -8.266 17.819 1.00 97.38 526 TYR A CA 1
ATOM 3992 C C . TYR A 1 526 ? 23.844 -9.559 18.604 1.00 97.38 526 TYR A C 1
ATOM 3994 O O . TYR A 1 526 ? 23.401 -9.629 19.756 1.00 97.38 526 TYR A O 1
ATOM 4002 N N . LYS A 1 527 ? 24.502 -10.581 18.041 1.00 97.56 527 LYS A N 1
ATOM 4003 C CA . LYS A 1 527 ? 24.707 -11.840 18.765 1.00 97.56 527 LYS A CA 1
ATOM 4004 C C . LYS A 1 527 ? 25.566 -11.590 19.998 1.00 97.56 527 LYS A C 1
ATOM 4006 O O . LYS A 1 527 ? 26.570 -10.893 19.945 1.00 97.56 527 LYS A O 1
ATOM 4011 N N . ASP A 1 528 ? 25.090 -12.095 21.133 1.00 97.31 528 ASP A N 1
ATOM 4012 C CA . ASP A 1 528 ? 25.681 -11.918 22.472 1.00 97.31 528 ASP A CA 1
ATOM 4013 C C . ASP A 1 528 ? 25.946 -10.470 22.935 1.00 97.31 528 ASP A C 1
ATOM 4015 O O . ASP A 1 528 ? 26.468 -10.239 24.028 1.00 97.31 528 ASP A O 1
ATOM 4019 N N . ARG A 1 529 ? 25.506 -9.467 22.167 1.00 95.94 529 ARG A N 1
ATOM 4020 C CA . ARG A 1 529 ? 25.696 -8.059 22.501 1.00 95.94 529 ARG A CA 1
ATOM 4021 C C . ARG A 1 529 ? 24.744 -7.641 23.615 1.00 95.94 529 ARG A C 1
ATOM 4023 O O . ARG A 1 529 ? 23.537 -7.866 23.550 1.00 95.94 529 ARG A O 1
ATOM 4030 N N . VAL A 1 530 ? 25.280 -6.966 24.630 1.00 94.12 530 VAL A N 1
ATOM 4031 C CA . VAL A 1 530 ? 24.501 -6.288 25.674 1.00 94.12 530 VAL A CA 1
ATOM 4032 C C . VAL A 1 530 ? 24.487 -4.799 25.362 1.00 94.12 530 VAL A C 1
ATOM 4034 O O . VAL A 1 530 ? 25.539 -4.165 25.334 1.00 94.12 530 VAL A O 1
ATOM 4037 N N . ILE A 1 531 ? 23.305 -4.221 25.162 1.00 88.00 531 ILE A N 1
ATOM 4038 C CA . ILE A 1 531 ? 23.186 -2.797 24.827 1.00 88.00 531 ILE A CA 1
ATOM 4039 C C . ILE A 1 531 ? 22.996 -1.987 26.111 1.00 88.00 531 ILE A C 1
ATOM 4041 O O . ILE A 1 531 ? 22.212 -2.360 26.988 1.00 88.00 531 ILE A O 1
ATOM 4045 N N . ALA A 1 532 ? 23.739 -0.894 26.279 1.00 77.19 532 ALA A N 1
ATOM 4046 C CA . ALA A 1 532 ? 23.562 -0.026 27.440 1.00 77.19 532 ALA A CA 1
ATOM 4047 C C . ALA A 1 532 ? 22.115 0.514 27.476 1.00 77.19 532 ALA A C 1
ATOM 4049 O O . ALA A 1 532 ? 21.586 0.884 26.426 1.00 77.19 532 ALA A O 1
ATOM 4050 N N . PRO A 1 533 ? 21.443 0.554 28.644 1.00 59.91 533 PRO A N 1
ATOM 4051 C CA . PRO A 1 533 ? 20.147 1.213 28.742 1.00 59.91 533 PRO A CA 1
ATOM 4052 C C . PRO A 1 533 ? 20.274 2.664 28.271 1.00 59.91 533 PRO A C 1
ATOM 4054 O O . PRO A 1 533 ? 21.191 3.374 28.687 1.00 59.91 533 PRO A O 1
ATOM 4057 N N . ILE A 1 534 ? 19.345 3.119 27.433 1.00 57.03 534 ILE A N 1
ATOM 4058 C CA . ILE A 1 534 ? 19.254 4.533 27.068 1.00 57.03 534 ILE A CA 1
ATOM 4059 C C . ILE A 1 534 ? 18.906 5.306 28.348 1.00 57.03 534 ILE A C 1
ATOM 4061 O O . ILE A 1 534 ? 17.778 5.226 28.829 1.00 57.03 534 ILE A O 1
ATOM 4065 N N . GLY A 1 535 ? 19.895 5.993 28.934 1.00 47.81 535 GLY A N 1
ATOM 4066 C CA . GLY A 1 535 ? 19.707 6.776 30.161 1.00 47.81 535 GLY A CA 1
ATOM 4067 C C . GLY A 1 535 ? 20.918 6.992 31.078 1.00 47.81 535 GLY A C 1
ATOM 4068 O O . GLY A 1 535 ? 20.756 7.695 32.066 1.00 47.81 535 GLY A O 1
ATOM 4069 N N . SER A 1 536 ? 22.116 6.456 30.806 1.00 31.25 536 SER A N 1
ATOM 4070 C CA . SER A 1 536 ? 23.263 6.623 31.728 1.00 31.25 536 SER A CA 1
ATOM 4071 C C . SER A 1 536 ? 24.184 7.827 31.466 1.00 31.25 536 SER A C 1
ATOM 4073 O O . SER A 1 536 ? 25.066 8.064 32.278 1.00 31.25 536 SER A O 1
ATOM 4075 N N . ASN A 1 537 ? 23.999 8.603 30.386 1.00 30.05 537 ASN A N 1
ATOM 4076 C CA . ASN A 1 537 ? 24.928 9.688 30.002 1.00 30.05 537 ASN A CA 1
ATOM 4077 C C . ASN A 1 537 ? 24.270 11.083 29.891 1.00 30.05 537 ASN A C 1
ATOM 4079 O O . ASN A 1 537 ? 24.663 11.891 29.056 1.00 30.05 537 ASN A O 1
ATOM 4083 N N . PHE A 1 538 ? 23.279 11.391 30.732 1.00 32.84 538 PHE A N 1
ATOM 4084 C CA . PHE A 1 538 ? 22.823 12.776 30.960 1.00 32.84 538 PHE A CA 1
ATOM 4085 C C . PHE A 1 538 ? 22.986 13.170 32.435 1.00 32.84 538 PHE A C 1
ATOM 4087 O O . PHE A 1 538 ? 22.089 13.720 33.064 1.00 32.84 538 PHE A O 1
ATOM 4094 N N . SER A 1 539 ? 24.160 12.871 32.985 1.00 32.34 539 SER A N 1
ATOM 4095 C CA . SER A 1 539 ? 24.679 13.458 34.220 1.00 32.34 539 SER A CA 1
ATOM 4096 C C . SER A 1 539 ? 26.204 13.437 34.149 1.00 32.34 539 SER A C 1
ATOM 4098 O O . SER A 1 539 ? 26.841 12.566 34.722 1.00 32.34 539 SER A O 1
ATOM 4100 N N . ASP A 1 540 ? 26.765 14.294 33.303 1.00 29.38 540 ASP A N 1
ATOM 4101 C CA . ASP A 1 540 ? 27.936 15.102 33.653 1.00 29.38 540 ASP A CA 1
ATOM 4102 C C . ASP A 1 540 ? 28.283 16.004 32.471 1.00 29.38 540 ASP A C 1
ATOM 4104 O O . ASP A 1 540 ? 28.675 15.573 31.386 1.00 29.38 540 ASP A O 1
ATOM 4108 N N . GLY A 1 541 ? 28.067 17.299 32.681 1.00 35.72 541 GLY A N 1
ATOM 4109 C CA . GLY A 1 541 ? 28.564 18.331 31.795 1.00 35.72 541 GLY A CA 1
ATOM 4110 C C . GLY A 1 541 ? 30.072 18.448 31.959 1.00 35.72 541 GLY A C 1
ATOM 4111 O O . GLY A 1 541 ? 30.541 19.176 32.825 1.00 35.72 541 GLY A O 1
ATOM 4112 N N . SER A 1 542 ? 30.832 17.777 31.101 1.00 27.25 542 SER A N 1
ATOM 4113 C CA . SER A 1 542 ? 32.246 18.088 30.881 1.00 27.25 542 SER A CA 1
ATOM 4114 C C . SER A 1 542 ? 32.664 17.698 29.462 1.00 27.25 542 SER A C 1
ATOM 4116 O O . SER A 1 542 ? 33.320 16.694 29.207 1.00 27.25 542 SER A O 1
ATOM 4118 N N . PHE A 1 543 ? 32.305 18.543 28.492 1.00 30.14 543 PHE A N 1
ATOM 4119 C CA . PHE A 1 543 ? 33.042 18.585 27.230 1.00 30.14 543 PHE A CA 1
ATOM 4120 C C . PHE A 1 543 ? 34.405 19.235 27.496 1.00 30.14 543 PHE A C 1
ATOM 4122 O O . PHE A 1 543 ? 34.569 20.452 27.384 1.00 30.14 543 PHE A O 1
ATOM 4129 N N . GLU A 1 544 ? 35.396 18.422 27.857 1.00 29.66 544 GLU A N 1
ATOM 4130 C CA . GLU A 1 544 ? 36.795 18.819 27.751 1.00 29.66 544 GLU A CA 1
ATOM 4131 C C . GLU A 1 544 ? 37.157 18.950 26.266 1.00 29.66 544 GLU A C 1
ATOM 4133 O O . GLU A 1 544 ? 37.278 17.977 25.522 1.00 29.66 544 GLU A O 1
ATOM 4138 N N . LYS A 1 545 ? 37.332 20.198 25.823 1.00 36.88 545 LYS A N 1
ATOM 4139 C CA . LYS A 1 545 ? 38.033 20.521 24.581 1.00 36.88 545 LYS A CA 1
ATOM 4140 C C . LYS A 1 545 ? 39.473 20.019 24.695 1.00 36.88 545 LYS A C 1
ATOM 4142 O O . LYS A 1 545 ? 40.278 20.658 25.369 1.00 36.88 545 LYS A O 1
ATOM 4147 N N . LYS A 1 546 ? 39.841 18.974 23.957 1.00 32.50 546 LYS A N 1
ATOM 4148 C CA . LYS A 1 546 ? 41.240 18.777 23.561 1.00 32.50 546 LYS A CA 1
ATOM 4149 C C . LYS A 1 546 ? 41.429 19.235 22.123 1.00 32.50 546 LYS A C 1
ATOM 4151 O O . LYS A 1 546 ? 40.915 18.637 21.186 1.00 32.50 546 LYS A O 1
ATOM 4156 N N . ARG A 1 547 ? 42.137 20.362 22.005 1.00 35.75 547 ARG A N 1
ATOM 4157 C CA . ARG A 1 547 ? 42.847 20.785 20.798 1.00 35.75 547 ARG A CA 1
ATOM 4158 C C . ARG A 1 547 ? 43.965 19.777 20.521 1.00 35.75 547 ARG A C 1
ATOM 4160 O O . ARG A 1 547 ? 44.671 19.398 21.455 1.00 35.75 547 ARG A O 1
ATOM 4167 N N . GLY A 1 548 ? 44.121 19.430 19.254 1.00 35.22 548 GLY A N 1
ATOM 4168 C CA . GLY A 1 548 ? 45.255 18.734 18.658 1.00 35.22 548 GLY A CA 1
ATOM 4169 C C . GLY A 1 548 ? 45.139 18.912 17.163 1.00 35.22 548 GLY A C 1
ATOM 4170 O O . GLY A 1 548 ? 44.180 18.322 16.624 1.00 35.22 548 GLY A O 1
#

Nearest PDB structures (foldseek):
  5b7s-assembly1_B  TM=9.119E-01  e=2.590E-24  Thermococcus onnurineus NA1
  6wci-assembly1_B  TM=8.904E-01  e=1.368E-23  Stenotrophomonas maltophilia K279a
  8ztp-assembly1_A  TM=8.445E-01  e=4.310E-23  Mycoplasmoides pneumoniae 19294
  8ztp-assembly1_B  TM=8.440E-01  e=4.217E-20  Mycoplasmoides pneumoniae 19294
  3cai-assembly1_B  TM=8.202E-01  e=1.387E-17  Mycobacterium tuberculosis H37Rv

Organism: NCBI:txid2074819

Sequence (548 aa):
MATICDLFPEYRSTTLLDDLRRSEYDYLDANHQVYLDYTGSGLAARSQRQHHEQRLSQFPYGNPHSINPSSAAATEAIERTRARILAHVNASPADYAVVFTPNATGAARLVGEAYPFRKGTRYVLTADNHNSVNGIREFARAKKATTVYVPLAQGTDLRVGEKDVLAALAPKMKRGKTRQLVKSALNCRGGMLGRLASSLPCHHDSNRDRQVKKKGLFAYPAQSNFSGVQHPLSWVSLAQQAGYHVLLDAAAFLPTSPLDLSGPEGVKPDFVLISWYKVFGYPTGVGCLIARRDALAVLRRPWFSGGTVQAVAVSTTGSPRPTVTGDNAGAAGQHFMAEGEQALEDGTANFLSIPDVHFGLDWLAGVVGMRTVQTRVRCLTAWFLARLQSDEMRHADGRPMARIYGPRSMRARGATVAFNFLDAKGRVVDDGLVALESAAAGISLRTGCFCNPGASERALRLDINAILERLAAASAGKEGKYDGLGETESIRVAGRLAPGAVRVSFGLASTSADVDEFFAFACETYKDRVIAPIGSNFSDGSFEKKRG

Solvent-accessible surface area (backbone atoms only — not comparable to full-atom values): 30280 Å² total; per-residue (Å²): 131,85,52,68,54,76,81,33,56,71,47,67,77,30,54,68,39,56,52,42,27,62,74,34,42,38,68,33,68,78,64,60,44,38,74,23,37,27,71,77,38,30,64,60,39,47,65,60,55,52,51,50,53,52,52,62,76,74,48,73,72,39,74,59,94,47,93,48,71,29,10,44,52,21,44,51,40,45,52,54,23,46,55,47,54,32,57,70,30,43,33,50,74,88,53,34,45,62,30,66,27,51,20,30,50,47,24,33,46,52,49,30,64,13,44,81,53,31,71,84,26,34,44,34,30,43,33,52,30,44,48,50,59,56,54,31,49,56,45,28,46,78,34,50,18,47,75,44,74,26,63,59,45,91,70,53,48,64,43,68,48,69,70,47,49,52,59,65,63,49,78,84,74,58,80,70,56,57,58,53,54,53,50,53,60,71,68,63,81,76,87,76,91,84,84,92,82,86,87,76,83,88,74,88,72,95,67,97,78,72,81,76,80,60,50,32,42,36,36,40,41,42,16,28,75,56,36,7,38,40,49,71,66,65,53,42,59,55,39,41,77,63,34,29,45,30,39,36,34,31,51,53,27,57,50,51,42,92,56,51,36,68,35,101,90,45,42,75,50,33,28,35,24,29,31,45,17,28,51,46,22,43,40,72,71,38,19,23,27,40,25,22,50,77,51,49,72,55,47,52,64,94,71,85,49,58,64,13,45,74,48,74,54,73,91,56,76,89,56,86,69,67,90,60,82,62,96,67,48,82,42,84,63,37,50,40,69,34,67,76,47,44,43,72,32,72,44,80,68,63,57,82,51,46,40,41,47,36,51,49,51,48,44,38,62,77,72,62,30,64,68,40,40,30,50,41,22,49,40,53,40,43,47,51,43,50,49,56,70,33,79,82,32,30,23,93,88,68,49,57,32,52,48,71,34,19,61,83,54,69,73,62,40,60,36,33,45,21,29,36,46,22,24,60,82,66,43,74,52,58,29,69,58,51,52,54,56,32,50,75,68,32,35,44,60,43,55,41,50,71,58,17,58,51,44,37,38,62,69,68,67,56,62,60,67,64,42,50,51,54,49,52,51,59,60,68,71,59,83,81,75,93,67,94,68,54,75,68,53,57,50,52,60,55,53,71,65,52,87,50,31,35,35,42,13,48,44,72,70,55,54,71,63,52,52,51,54,51,51,50,50,48,45,76,71,37,53,63,32,72,73,79,72,94,77,80,84,86,81,74,98,70,88,77,85,77,88,129

Secondary structure (DSSP, 8-state):
---HHHH-GGGGGGTHHHHHHHHHSHHHHHTT-EE-BTTT-----HHHHHHHHHHHHHS--PPSSSSSHHHHHHHHHHHHHHHHHHHHTT--TTTEEEEEESSHHHHHHHHHHHS---TT-EEEEETT--HHHHTHHHHHHHTTPEEEEEPPPSSSS-PPPHHHHHHHHS----HHHHHHHHHHHHH--S--S---SS-----------------EEEEEESB-TTT-BBPPTTHHHHHHHTTEEEEEE-TTTTTTS----SSTTS---SEEEEEHHHHHS--TT-EEEEEEHHHHTT---SS--TTSEEEE-STTTTSPPP---STTTTS-SSEEEPSGGGGG--SS--TTTHHHHHHHHHHIIIII-HHHHHHHHHHHHHHHHHHHTSGGGB-TTS-BSEEEES-SSSTTB-SEEEEEEB-TTSPBPPHHHHHHHHHHTTEE-EEE-TT-HHHHHHHHT--HHHHHHHHHHHHHTTSS------HHHHHHHHHTSS--EEEEE--TT--HHHHHHHHHHHHHHHTTPPPPPTTSSSS---------

Foldseek 3Di:
DDDLCNVQVCLVVQCLLVVQLVQFVVVCVVVVFQEFALLVFAAAGPVLVVVLVVVVVPDAADFADDPDPNNVVLVVLLVLLFVLVCVQQQHDPQFKGKFKFLFLLRQLVLCLQFFPAAAQAEEEEELLDFLSNVVSVVSNVVRNHYYHYQAQDPDQQRDGDPVSLLVRLDDPDDPVVVVVVVVVVVPPDDDDDDDPPDDDDPDPDPDPDDPPPARYEYEYECARSAFQFGDDLCSQVVNVVSRHAYEYECASPQLQHHAHCNPPPHHPHQWYTYGLRSNHNDDRRIIIIIGTQVSQLNGGHPDFAPQFFPDFADPCVPPDADCDDDSQNPPRRGTGTDDDSSNSHHDGDPSSRSSSSVVVSCCQVPSNDSVSFNSNLLSLQQVLLDCQVDQLQAAPVRHGQKAWRHDSHSPRGTFKTKIFGAALVRDGDFQVVVCVLCVVSSYDWDKFASSSCSSFCSNQVDPVVQLVVVVVVVVVPPPDDPDPDDPVVVVVVNCVSGGIIIMGGDGSNDDVVSSVSVSVSSCVPGHNHDDDPPPDPPPDPDPDDDDD

InterPro domains:
  IPR000192 Aminotransferase class V domain [PF00266] (34-172)
  IPR000192 Aminotransferase class V domain [PF00266] (214-518)
  IPR015421 Pyridoxal phosphate-dependent transferase, major domain [G3DSA:3.40.640.10] (51-361)
  IPR015422 Pyridoxal phosphate-dependent transferase, small domain [G3DSA:3.90.1150.10] (362-530)
  IPR015424 Pyridoxal phosphate-dependent transferase [SSF53383] (22-521)

=== Feature glossary ===
The record interleaves many kinds of information about one protein. Here is each kind framed as the question it answers.

Q: What are the backbone torsion angles?
A: φ (phi) and ψ (psi) are the two rotatable backbone dihedrals per residue: φ is the C(i-1)–N–Cα–C torsion, ψ is the N–Cα–C–N(i+1) torsion, both in degrees on (−180°, 180°]. α-helical residues cluster near (−60°, −45°); β-strand residues near (−120°, +130°). A Ramachandran plot is simply a scatter of (φ, ψ) for every residue.

Q: What is the amino-acid chain?
A: This is the polypeptide sequence — one letter per residue, N-terminus first. Length ranges from a few dozen residues for small domains to over a thousand for large multi-domain proteins.

Q: How mobile is each atom in the crystal?
A: For experimental (PDB) structures, the B-factor (temperature factor) quantifies the positional spread of each atom in the crystal — a combination of thermal vibration and static disorder — in units of Å². High B-factors mark flexible loops or poorly resolved regions; low B-factors mark the rigid, well-ordered core.

Q: Are the domains correctly placed relative to each other?
A: Predicted Aligned Error (PAE) is an AlphaFold confidence matrix: entry (i, j) is the expected error in the position of residue j, in ångströms, when the prediction is superimposed on the true structure at residue i. Low PAE within a block of residues means that block is internally rigid and well-predicted; high PAE between two blocks means their relative placement is uncertain even if each block individually is confident.

Q: How confident is the AlphaFold model at each residue?
A: pLDDT is the predicted lDDT-Cα score: AlphaFold's confidence that the local environment of each residue (all inter-atomic distances within 15 Å) is correctly placed. It is a per-residue number between 0 and 100, with higher meaning more reliable.

Q: What family and function is it annotated with?
A: Functional annotations link the protein to curated databases. InterPro entries identify conserved domains and families by matching the sequence against member-database signatures (Pfam, PROSITE, CDD, …). Gene Ontology (GO) terms describe molecular function, biological process, and cellular component in a controlled vocabulary. CATH places the structure in a hierarchical fold classification (Class/Architecture/Topology/Homologous-superfamily). The organism is the source species.

Q: How big and how compact is the whole molecule?
A: Three whole-structure scalars: the radius of gyration (RMS distance of Cα from centroid, in Å), the count of Cα–Cα contacts (pairs closer than 8 Å and separated by more than four residues in sequence — i.e. tertiary, not local, contacts), and the bounding-box dimensions. Together they distinguish compact globular folds from extended fibres or disordered chains.

Q: What known structures does this most resemble?
A: The Foldseek neighbor list gives the closest experimentally determined structures in the PDB, ranked by structural alignment. TM-score near 1 means near-identical fold; near 0.3 means only rough topology match. This is how one finds what a novel AlphaFold prediction most resembles in the solved-structure universe.

Q: Which residues are buried vs exposed?
A: SASA measures how much of the protein is reachable by solvent. It is computed by rolling a water-sized probe over the atomic surface and summing the exposed area (Å²). Per-residue SASA distinguishes core (buried, low SASA) from surface (exposed, high SASA) residues; total SASA is a whole-molecule size measure.

Q: Which residues are in helices, strands, or loops?
A: Eight-state secondary structure (DSSP): H is the canonical α-helix, G the tighter 3₁₀-helix, I the wider π-helix; E/B are β-structure, T and S are turns and bends, and '-' is everything else. DSSP derives these from the pattern of main-chain N–H···O=C hydrogen bonds, not from the sequence.

Q: Where is each backbone atom in 3D?
A: Structure coordinates are given as an mmCIF _atom_site loop: one row per atom with element, residue name, chain id, sequence number, and x/y/z position in Å. Only the four main-chain atoms per residue are included here; side chains are omitted to keep the record compact.

Q: What if only a Cα trace is available?
A: Three-state secondary structure (P-SEA) collapses the eight DSSP classes into helix (a), strand (b), and coil (c). P-SEA assigns these from Cα geometry alone — distances and angles — without requiring backbone oxygens, so it works on any Cα trace.

Q: What do the rendered images show?
A: The six renders are orthographic views along the three Cartesian axes in both directions. Representation (cartoon, sticks, or surface) and color scheme (sequence-rainbow or by-chain) vary across proteins so the training set covers all the common visualization conventions.

Q: What does the local fold look like, residue by residue?
A: Foldseek's 3Di representation compresses backbone geometry into a per-residue letter drawn from a learned twenty-state alphabet. It captures the tertiary interaction pattern around each residue — which residues are packed against it in space, regardless of where they are in sequence.

Q: What do the diagnostic plots show?
A: The contact map is a binary N×N matrix image: pixel (i, j) is dark where Cα_i and Cα_j are within 8 Å and |i−j|>4. Because the |i−j|>4 filter removes local helical contacts, off-diagonal stripes parallel to the main diagonal indicate parallel β-sheets; stripes perpendicular to it indicate antiparallel β-sheets. The Ramachandran plot scatters every residue's (φ, ψ) pair against the sterically allowed regions. The PAE heatmap renders the predicted-aligned-error matrix.